Protein AF-A0A7C4LWB3-F1 (afdb_monomer_lite)

Structure (mmCIF, N/CA/C/O backbone):
data_AF-A0A7C4LWB3-F1
#
_entry.id   AF-A0A7C4LWB3-F1
#
loop_
_atom_site.group_PDB
_atom_site.id
_atom_site.type_symbol
_atom_site.label_atom_id
_atom_site.label_alt_id
_atom_site.label_comp_id
_atom_site.label_asym_id
_atom_site.label_entity_id
_atom_site.label_seq_id
_atom_site.pdbx_PDB_ins_code
_atom_site.Cartn_x
_atom_site.Cartn_y
_atom_site.Cartn_z
_atom_site.occupancy
_atom_site.B_iso_or_equiv
_atom_site.auth_seq_id
_atom_site.auth_comp_id
_atom_site.auth_asym_id
_atom_site.auth_atom_id
_atom_site.pdbx_PDB_model_num
ATOM 1 N N . MET A 1 1 ? 47.026 39.269 -17.441 1.00 32.81 1 MET A N 1
ATOM 2 C CA . MET A 1 1 ? 47.345 40.706 -17.365 1.00 32.81 1 MET A CA 1
ATOM 3 C C . MET A 1 1 ? 46.651 41.278 -16.144 1.00 32.81 1 MET A C 1
ATOM 5 O O . MET A 1 1 ? 45.451 41.094 -16.017 1.00 32.81 1 MET A O 1
ATOM 9 N N . THR A 1 2 ? 47.464 41.867 -15.265 1.00 27.19 2 THR A N 1
ATOM 10 C CA . THR A 1 2 ? 47.194 43.004 -14.362 1.00 27.19 2 THR A CA 1
ATOM 11 C C . THR A 1 2 ? 45.996 43.000 -13.403 1.00 27.19 2 THR A C 1
ATOM 13 O O . THR A 1 2 ? 44.833 42.989 -13.787 1.00 27.19 2 THR A O 1
ATOM 16 N N . HIS A 1 3 ? 46.379 43.126 -12.128 1.00 27.72 3 HIS A N 1
ATOM 17 C CA . HIS A 1 3 ? 45.628 43.526 -10.941 1.00 27.72 3 HIS A CA 1
ATOM 18 C C . HIS A 1 3 ? 44.747 44.774 -11.095 1.00 27.72 3 HIS A C 1
ATOM 20 O O . HIS A 1 3 ? 45.077 45.693 -11.838 1.00 27.72 3 HIS A O 1
ATOM 26 N N . GLY A 1 4 ? 43.727 44.851 -10.235 1.00 24.98 4 GLY A N 1
ATOM 27 C CA . GLY A 1 4 ? 43.052 46.094 -9.861 1.00 24.98 4 GLY A CA 1
ATOM 28 C C . GLY A 1 4 ? 41.867 45.819 -8.941 1.00 24.98 4 GLY A C 1
ATOM 29 O O . GLY A 1 4 ? 40.766 45.574 -9.418 1.00 24.98 4 GLY A O 1
ATOM 30 N N . GLY A 1 5 ? 42.110 45.793 -7.628 1.00 24.31 5 GLY A N 1
ATOM 31 C CA . GLY A 1 5 ? 41.066 45.654 -6.616 1.00 24.31 5 GLY A CA 1
ATOM 32 C C . GLY A 1 5 ? 40.286 46.951 -6.405 1.00 24.31 5 GLY A C 1
ATOM 33 O O . GLY A 1 5 ? 40.843 48.043 -6.500 1.00 24.31 5 GLY A O 1
ATOM 34 N N . SER A 1 6 ? 39.011 46.818 -6.047 1.00 26.48 6 SER A N 1
ATOM 35 C CA . SER A 1 6 ? 38.312 47.813 -5.242 1.00 26.48 6 SER A CA 1
ATOM 36 C C . SER A 1 6 ? 37.529 47.098 -4.142 1.00 26.48 6 SER A C 1
ATOM 38 O O . SER A 1 6 ? 36.683 46.235 -4.379 1.00 26.48 6 SER A O 1
ATOM 40 N N . GLU A 1 7 ? 37.906 47.413 -2.908 1.00 27.98 7 GLU A N 1
ATOM 41 C CA . GLU A 1 7 ? 37.192 47.042 -1.699 1.00 27.98 7 GLU A CA 1
ATOM 42 C C . GLU A 1 7 ? 35.914 47.878 -1.601 1.00 27.98 7 GLU A C 1
ATOM 44 O O . GLU A 1 7 ? 35.964 49.107 -1.600 1.00 27.98 7 GLU A O 1
ATOM 49 N N . LEU A 1 8 ? 34.771 47.215 -1.437 1.00 28.55 8 LEU A N 1
ATOM 50 C CA . LEU A 1 8 ? 33.564 47.822 -0.885 1.00 28.55 8 LEU A CA 1
ATOM 51 C C . LEU A 1 8 ? 33.129 46.988 0.320 1.00 28.55 8 LEU A C 1
ATOM 53 O O . LEU A 1 8 ? 32.580 45.894 0.200 1.00 28.55 8 LEU A O 1
ATOM 57 N N . LYS A 1 9 ? 33.436 47.529 1.503 1.00 30.62 9 LYS A N 1
ATOM 58 C CA . LYS A 1 9 ? 32.907 47.108 2.801 1.00 30.62 9 LYS A CA 1
ATOM 59 C C . LYS A 1 9 ? 31.391 47.326 2.814 1.00 30.62 9 LYS A C 1
ATOM 61 O O . LYS A 1 9 ? 30.940 48.464 2.747 1.00 30.62 9 LYS A O 1
ATOM 66 N N . ALA A 1 10 ? 30.627 46.253 2.991 1.00 29.41 10 ALA A N 1
ATOM 67 C CA . ALA A 1 10 ? 29.239 46.301 3.441 1.00 29.41 10 ALA A CA 1
ATOM 68 C C . ALA A 1 10 ? 29.068 45.305 4.600 1.00 29.41 10 ALA A C 1
ATOM 70 O O . ALA A 1 10 ? 29.599 44.194 4.563 1.00 29.41 10 ALA A O 1
ATOM 71 N N . GLY A 1 11 ? 28.424 45.772 5.670 1.00 27.48 11 GLY A N 1
ATOM 72 C CA . GLY A 1 11 ? 28.438 45.189 7.009 1.00 27.48 11 GLY A CA 1
ATOM 73 C C . GLY A 1 11 ? 27.956 43.741 7.100 1.00 27.48 11 GLY A C 1
ATOM 74 O O . GLY A 1 11 ? 26.928 43.361 6.548 1.00 27.48 11 GLY A O 1
ATOM 75 N N . ARG A 1 12 ? 28.706 42.944 7.868 1.00 27.25 12 ARG A N 1
ATOM 76 C CA . ARG A 1 12 ? 28.250 41.672 8.426 1.00 27.25 12 ARG A CA 1
ATOM 77 C C . ARG A 1 12 ? 27.414 41.966 9.671 1.00 27.25 12 ARG A C 1
ATOM 79 O O . ARG A 1 12 ? 27.978 42.164 10.742 1.00 27.25 12 ARG A O 1
ATOM 86 N N . GLU A 1 13 ? 26.095 41.942 9.544 1.00 28.16 13 GLU A N 1
ATOM 87 C CA . GLU A 1 13 ? 25.248 41.548 10.671 1.00 28.16 13 GLU A CA 1
ATOM 88 C C . GLU A 1 13 ? 25.286 40.020 10.743 1.00 28.16 13 GLU A C 1
ATOM 90 O O . GLU A 1 13 ? 24.814 39.312 9.852 1.00 28.16 13 GLU A O 1
ATOM 95 N N . GLY A 1 14 ? 25.976 39.508 11.762 1.00 28.25 14 GLY A N 1
ATOM 96 C CA . GLY A 1 14 ? 26.071 38.080 12.024 1.00 28.25 14 GLY A CA 1
ATOM 97 C C . GLY A 1 14 ? 24.719 37.538 12.471 1.00 28.25 14 GLY A C 1
ATOM 98 O O . GLY A 1 14 ? 24.242 37.875 13.550 1.00 28.25 14 GLY A O 1
ATOM 99 N N . ALA A 1 15 ? 24.123 36.669 11.659 1.00 29.98 15 ALA A N 1
ATOM 100 C CA . ALA A 1 15 ? 23.098 35.756 12.141 1.00 29.98 15 ALA A CA 1
ATOM 101 C C . ALA A 1 15 ? 23.728 34.831 13.205 1.00 29.98 15 ALA A C 1
ATOM 103 O O . ALA A 1 15 ? 24.845 34.346 12.990 1.00 29.98 15 ALA A O 1
ATOM 104 N N . PRO A 1 16 ? 23.062 34.594 14.349 1.00 31.03 16 PRO A N 1
ATOM 105 C CA . PRO A 1 16 ? 23.608 33.734 15.390 1.00 31.03 16 PRO A CA 1
ATOM 106 C C . PRO A 1 16 ? 23.731 32.289 14.876 1.00 31.03 16 PRO A C 1
ATOM 108 O O . PRO A 1 16 ? 22.919 31.858 14.049 1.00 31.03 16 PRO A O 1
ATOM 111 N N . PRO A 1 17 ? 24.744 31.531 15.333 1.00 33.62 17 PRO A N 1
ATOM 112 C CA . PRO A 1 17 ? 24.889 30.129 14.967 1.00 33.62 17 PRO A CA 1
ATOM 113 C C . PRO A 1 17 ? 23.674 29.320 15.460 1.00 33.62 17 PRO A C 1
ATOM 115 O O . PRO A 1 17 ? 23.102 29.655 16.500 1.00 33.62 17 PRO A O 1
ATOM 118 N N . PRO A 1 18 ? 23.259 28.267 14.732 1.00 31.61 18 PRO A N 1
ATOM 119 C CA . PRO A 1 18 ? 22.182 27.393 15.174 1.00 31.61 18 PRO A CA 1
ATOM 120 C C . PRO A 1 18 ? 22.574 26.681 16.475 1.00 31.61 18 PRO A C 1
ATOM 122 O O . PRO A 1 18 ? 23.683 26.169 16.612 1.00 31.61 18 PRO A O 1
ATOM 125 N N . ASP A 1 19 ? 21.642 26.693 17.422 1.00 30.94 19 ASP A N 1
ATOM 126 C CA . ASP A 1 19 ? 21.765 26.182 18.784 1.00 30.94 19 ASP A CA 1
ATOM 127 C C . ASP A 1 19 ? 22.050 24.664 18.786 1.00 30.94 19 ASP A C 1
ATOM 129 O O . ASP A 1 19 ? 21.197 23.851 18.432 1.00 30.94 19 ASP A O 1
ATOM 133 N N . GLU A 1 20 ? 23.258 24.255 19.188 1.00 30.33 20 GLU A N 1
ATOM 134 C CA . GLU A 1 20 ? 23.685 22.848 19.324 1.00 30.33 20 GLU A CA 1
ATOM 135 C C . GLU A 1 20 ? 23.075 22.135 20.557 1.00 30.33 20 GLU A C 1
ATOM 137 O O . GLU A 1 20 ? 23.602 21.135 21.047 1.00 30.33 20 GLU A O 1
ATOM 142 N N . ARG A 1 21 ? 21.939 22.608 21.084 1.00 29.75 21 ARG A N 1
ATOM 143 C CA . ARG A 1 21 ? 21.321 22.085 22.317 1.00 29.75 21 ARG A CA 1
ATOM 144 C C . ARG A 1 21 ? 20.221 21.036 22.139 1.00 29.75 21 ARG A C 1
ATOM 146 O O . ARG A 1 21 ? 19.617 20.644 23.131 1.00 29.75 21 ARG A O 1
ATOM 153 N N . GLU A 1 22 ? 19.984 20.506 20.942 1.00 34.06 22 GLU A N 1
ATOM 154 C CA . GLU A 1 22 ? 18.831 19.612 20.714 1.00 34.06 22 GLU A CA 1
ATOM 155 C C . GLU A 1 22 ? 19.081 18.092 20.813 1.00 34.06 22 GLU A C 1
ATOM 157 O O . GLU A 1 22 ? 18.182 17.312 20.504 1.00 34.06 22 GLU A O 1
ATOM 162 N N . LEU A 1 23 ? 20.247 17.614 21.277 1.00 34.25 23 LEU A N 1
ATOM 163 C CA . LEU A 1 23 ? 20.513 16.158 21.356 1.00 34.25 23 LEU A CA 1
ATOM 164 C C . LEU A 1 23 ? 21.256 15.652 22.610 1.00 34.25 23 LEU A C 1
ATOM 166 O O . LEU A 1 23 ? 21.764 14.529 22.604 1.00 34.25 23 LEU A O 1
ATOM 170 N N . ALA A 1 24 ? 21.290 16.406 23.712 1.00 34.78 24 ALA A N 1
ATOM 171 C CA . ALA A 1 24 ? 21.872 15.921 24.968 1.00 34.78 24 ALA A CA 1
ATOM 172 C C . ALA A 1 24 ? 20.788 15.639 26.020 1.00 34.78 24 ALA A C 1
ATOM 174 O O . ALA A 1 24 ? 20.120 16.555 26.490 1.00 34.78 24 ALA A O 1
ATOM 175 N N . VAL A 1 25 ? 20.657 14.367 26.414 1.00 36.59 25 VAL A N 1
ATOM 176 C CA . VAL A 1 25 ? 19.867 13.935 27.581 1.00 36.59 25 VAL A CA 1
ATOM 177 C C . VAL A 1 25 ? 20.340 14.725 28.801 1.00 36.59 25 VAL A C 1
ATOM 179 O O . VAL A 1 25 ? 21.519 14.670 29.165 1.00 36.59 25 VAL A O 1
ATOM 182 N N . THR A 1 26 ? 19.431 15.469 29.417 1.00 46.34 26 THR A N 1
ATOM 183 C CA . THR A 1 26 ? 19.739 16.347 30.547 1.00 46.34 26 THR A CA 1
ATOM 184 C C . THR A 1 26 ? 20.148 15.527 31.777 1.00 46.34 26 THR A C 1
ATOM 186 O O . THR A 1 26 ? 19.745 14.375 31.966 1.00 46.34 26 THR A O 1
ATOM 189 N N . ALA A 1 27 ? 20.973 16.107 32.656 1.00 40.41 27 ALA A N 1
ATOM 190 C CA . ALA A 1 27 ? 21.380 15.459 33.910 1.00 40.41 27 ALA A CA 1
ATOM 191 C C . ALA A 1 27 ? 20.178 15.109 34.817 1.00 40.41 27 ALA A C 1
ATOM 193 O O . ALA A 1 27 ? 20.247 14.175 35.616 1.00 40.41 27 ALA A O 1
ATOM 194 N N . GLU A 1 28 ? 19.060 15.813 34.644 1.00 42.25 28 GLU A N 1
ATOM 195 C CA . GLU A 1 28 ? 17.800 15.602 35.356 1.00 42.25 28 GLU A CA 1
ATOM 196 C C . GLU A 1 28 ? 17.048 14.356 34.846 1.00 42.25 28 GLU A C 1
ATOM 198 O O . GLU A 1 28 ? 16.558 13.555 35.644 1.00 42.25 28 GLU A O 1
ATOM 203 N N . GLU A 1 29 ? 17.090 14.087 33.536 1.00 44.19 29 GLU A N 1
ATOM 204 C CA . GLU A 1 29 ? 16.567 12.853 32.927 1.00 44.19 29 GLU A CA 1
ATOM 205 C C . GLU A 1 29 ? 17.375 11.608 33.328 1.00 44.19 29 GLU A C 1
ATOM 207 O O . GLU A 1 29 ? 16.801 10.544 33.572 1.00 44.19 29 GLU A O 1
ATOM 212 N N . LYS A 1 30 ? 18.703 11.725 33.492 1.00 42.75 30 LYS A N 1
ATOM 213 C CA . LYS A 1 30 ? 19.534 10.627 34.030 1.00 42.75 30 LYS A CA 1
ATOM 214 C C . LYS A 1 30 ? 19.221 10.309 35.494 1.00 42.75 30 LYS A C 1
ATOM 216 O O . LYS A 1 30 ? 19.320 9.152 35.900 1.00 42.75 30 LYS A O 1
ATOM 221 N N . ARG A 1 31 ? 18.815 11.307 36.282 1.00 40.31 31 ARG A N 1
ATOM 222 C CA . ARG A 1 31 ? 18.456 11.136 37.698 1.00 40.31 31 ARG A CA 1
ATOM 223 C C . ARG A 1 31 ? 17.080 10.473 37.873 1.00 40.31 31 ARG A C 1
ATOM 225 O O . ARG A 1 31 ? 16.897 9.685 38.802 1.00 40.31 31 ARG A O 1
ATOM 232 N N . LEU A 1 32 ? 16.149 10.710 36.946 1.00 43.06 32 LEU A N 1
ATOM 233 C CA . LEU A 1 32 ? 14.840 10.040 36.890 1.00 43.06 32 LEU A CA 1
ATOM 234 C C . LEU A 1 32 ? 14.933 8.547 36.526 1.00 43.06 32 LEU A C 1
ATOM 236 O O . LEU A 1 32 ? 14.117 7.759 36.993 1.00 43.06 32 LEU A O 1
ATOM 240 N N . LEU A 1 33 ? 15.946 8.142 35.752 1.00 39.94 33 LEU A N 1
ATOM 241 C CA . LEU A 1 33 ? 16.161 6.744 35.346 1.00 39.94 33 LEU A CA 1
ATOM 242 C C . LEU A 1 33 ? 16.782 5.852 36.437 1.00 39.94 33 LEU A C 1
ATOM 244 O O . LEU A 1 33 ? 16.737 4.631 36.312 1.00 39.94 33 LEU A O 1
ATOM 248 N N . LEU A 1 34 ? 17.356 6.438 37.494 1.00 37.47 34 LEU A N 1
ATOM 249 C CA . LEU A 1 34 ? 18.084 5.718 38.552 1.00 37.47 34 LEU A CA 1
ATOM 250 C C . LEU A 1 34 ? 17.421 5.813 39.938 1.00 37.47 34 LEU A C 1
ATOM 252 O O . LEU A 1 34 ? 17.970 5.311 40.917 1.00 37.47 34 LEU A O 1
ATOM 256 N N . SER A 1 35 ? 16.254 6.453 40.045 1.00 33.12 35 SER A N 1
ATOM 257 C CA . SER A 1 35 ? 15.554 6.594 41.326 1.00 33.12 35 SER A CA 1
ATOM 258 C C . SER A 1 35 ? 14.700 5.349 41.622 1.00 33.12 35 SER A C 1
ATOM 260 O O . SER A 1 35 ? 13.896 4.966 40.769 1.00 33.12 35 SER A O 1
ATOM 262 N N . PRO A 1 36 ? 14.823 4.711 42.805 1.00 38.12 36 PRO A N 1
ATOM 263 C CA . PRO A 1 36 ? 13.911 3.641 43.200 1.00 38.12 36 PRO A CA 1
ATOM 264 C C . PRO A 1 36 ? 12.469 4.175 43.279 1.00 38.12 36 PRO A C 1
ATOM 266 O O . PRO A 1 36 ? 12.270 5.363 43.558 1.00 38.12 36 PRO A O 1
ATOM 269 N N . PRO A 1 37 ? 11.456 3.328 43.017 1.00 36.50 37 PRO A N 1
ATOM 270 C CA . PRO A 1 37 ? 10.068 3.767 42.989 1.00 36.50 37 PRO A CA 1
ATOM 271 C C . PRO A 1 37 ? 9.677 4.393 44.337 1.00 36.50 37 PRO A C 1
ATOM 273 O O . PRO A 1 37 ? 10.043 3.852 45.386 1.00 36.50 37 PRO A O 1
ATOM 276 N N . PRO A 1 38 ? 8.937 5.520 44.342 1.00 39.34 38 PRO A N 1
ATOM 277 C CA . PRO A 1 38 ? 8.417 6.076 45.582 1.00 39.34 38 PRO A CA 1
ATOM 278 C C . PRO A 1 38 ? 7.515 5.039 46.270 1.00 39.34 38 PRO A C 1
ATOM 280 O O . PRO A 1 38 ? 6.831 4.275 45.578 1.00 39.34 38 PRO A O 1
ATOM 283 N N . PRO A 1 39 ? 7.486 4.997 47.616 1.00 39.09 39 PRO A N 1
ATOM 284 C CA . PRO A 1 39 ? 6.603 4.091 48.335 1.00 39.09 39 PRO A CA 1
ATOM 285 C C . PRO A 1 39 ? 5.148 4.333 47.904 1.00 39.09 39 PRO A C 1
ATOM 287 O O . PRO A 1 39 ? 4.786 5.477 47.591 1.00 39.09 39 PRO A O 1
ATOM 290 N N . PRO A 1 40 ? 4.308 3.283 47.864 1.00 34.84 40 PRO A N 1
ATOM 291 C CA . PRO A 1 40 ? 2.913 3.419 47.477 1.00 34.84 40 PRO A CA 1
ATOM 292 C C . PRO A 1 40 ? 2.246 4.471 48.365 1.00 34.84 40 PRO A C 1
ATOM 294 O O . PRO A 1 40 ? 2.172 4.322 49.585 1.00 34.84 40 PRO A O 1
ATOM 297 N N . ARG A 1 41 ? 1.788 5.565 47.747 1.00 36.56 41 ARG A N 1
ATOM 298 C CA . ARG A 1 41 ? 0.970 6.559 48.442 1.00 36.56 41 ARG A CA 1
ATOM 299 C C . ARG A 1 41 ? -0.354 5.904 48.850 1.00 36.56 41 ARG A C 1
ATOM 301 O O . ARG A 1 41 ? -0.866 5.076 48.089 1.00 36.56 41 ARG A O 1
ATOM 308 N N . PRO A 1 42 ? -0.903 6.255 50.025 1.00 32.41 42 PRO A N 1
ATOM 309 C CA . PRO A 1 42 ? -2.169 5.706 50.488 1.00 32.41 42 PRO A CA 1
ATOM 310 C C . PRO A 1 42 ? -3.254 5.928 49.431 1.00 32.41 42 PRO A C 1
ATOM 312 O O . PRO A 1 42 ? -3.319 6.982 48.794 1.00 32.41 42 PRO A O 1
ATOM 315 N N . GLN A 1 43 ? -4.061 4.890 49.211 1.00 32.16 43 GLN A N 1
ATOM 316 C CA . GLN A 1 43 ? -5.174 4.906 48.266 1.00 32.16 43 GLN A CA 1
ATOM 317 C C . GLN A 1 43 ? -6.116 6.083 48.579 1.00 32.16 43 GLN A C 1
ATOM 319 O O . GLN A 1 43 ? -6.373 6.342 49.755 1.00 32.16 43 GLN A O 1
ATOM 324 N N . PRO A 1 44 ? -6.648 6.789 47.564 1.00 34.91 44 PRO A N 1
ATOM 325 C CA . PRO A 1 44 ? -7.650 7.821 47.789 1.00 34.91 44 PRO A CA 1
ATOM 326 C C . PRO A 1 44 ? -8.929 7.215 48.379 1.00 34.91 44 PRO A C 1
ATOM 328 O O . PRO A 1 44 ? -9.339 6.104 48.033 1.00 34.91 44 PRO A O 1
ATOM 331 N N . ASP A 1 45 ? -9.521 7.980 49.287 1.00 35.00 45 ASP A N 1
ATOM 332 C CA . ASP A 1 45 ? -10.619 7.604 50.169 1.00 35.00 45 ASP A CA 1
ATOM 333 C C . ASP A 1 45 ? -11.883 7.173 49.395 1.00 35.00 45 ASP A C 1
ATOM 335 O O . ASP A 1 45 ? -12.326 7.845 48.462 1.00 35.00 45 ASP A O 1
ATOM 339 N N . ARG A 1 46 ? -12.490 6.046 49.789 1.00 39.94 46 ARG A N 1
ATOM 340 C CA . ARG A 1 46 ? -13.696 5.446 49.170 1.00 39.94 46 ARG A CA 1
ATOM 341 C C . ARG A 1 46 ? -15.003 6.179 49.528 1.00 39.94 46 ARG A C 1
ATOM 343 O O . ARG A 1 46 ? -16.077 5.693 49.189 1.00 39.94 46 ARG A O 1
ATOM 350 N N . ASN A 1 47 ? -14.923 7.322 50.206 1.00 37.66 47 ASN A N 1
ATOM 351 C CA . ASN A 1 47 ? -16.023 7.876 50.999 1.00 37.66 47 ASN A CA 1
ATOM 352 C C . ASN A 1 47 ? -16.701 9.142 50.447 1.00 37.66 47 ASN A C 1
ATOM 354 O O . ASN A 1 47 ? -17.431 9.801 51.187 1.00 37.66 47 ASN A O 1
ATOM 358 N N . THR A 1 48 ? -16.534 9.513 49.173 1.00 47.16 48 THR A N 1
ATOM 359 C CA . THR A 1 48 ? -17.340 10.619 48.621 1.00 47.16 48 THR A CA 1
ATOM 360 C C . THR A 1 48 ? -18.795 10.157 48.428 1.00 47.16 48 THR A C 1
ATOM 362 O O . THR A 1 48 ? -19.022 9.207 47.675 1.00 47.16 48 THR A O 1
ATOM 365 N N . PRO A 1 49 ? -19.794 10.775 49.091 1.00 55.12 49 PRO A N 1
ATOM 366 C CA . PRO A 1 49 ? -21.185 10.352 48.968 1.00 55.12 49 PRO A CA 1
ATOM 367 C C . PRO A 1 49 ? -21.701 10.566 47.532 1.00 55.12 49 PRO A C 1
ATOM 369 O O . PRO A 1 49 ? -21.318 11.548 46.888 1.00 55.12 49 PRO A O 1
ATOM 372 N N . PRO A 1 50 ? -22.560 9.668 47.012 1.00 67.19 50 PRO A N 1
ATOM 373 C CA . PRO A 1 50 ? -23.075 9.764 45.650 1.00 67.19 50 PRO A CA 1
ATOM 374 C C . PRO A 1 50 ? -23.802 11.099 45.401 1.00 67.19 50 PRO A C 1
ATOM 376 O O . PRO A 1 50 ? -24.483 11.596 46.307 1.00 67.19 50 PRO A O 1
ATOM 379 N N . PRO A 1 51 ? -23.697 11.681 44.188 1.00 77.75 51 PRO A N 1
ATOM 380 C CA . PRO A 1 51 ? -24.350 12.945 43.859 1.00 77.75 51 PRO A CA 1
ATOM 381 C C . PRO A 1 51 ? -25.861 12.869 44.110 1.00 77.75 51 PRO A C 1
ATOM 383 O O . PRO A 1 51 ? -26.526 11.935 43.656 1.00 77.75 51 PRO A O 1
ATOM 386 N N . ARG A 1 52 ? -26.415 13.862 44.814 1.00 86.06 52 ARG A N 1
ATOM 387 C CA . ARG A 1 52 ? -27.867 14.014 44.982 1.00 86.06 52 ARG A CA 1
ATOM 388 C C . ARG A 1 52 ? -28.452 14.774 43.800 1.00 86.06 52 ARG A C 1
ATOM 390 O O . ARG A 1 52 ? -27.962 15.835 43.427 1.00 86.06 52 ARG A O 1
ATOM 397 N N . ILE A 1 53 ? -29.525 14.236 43.243 1.00 87.12 53 ILE A N 1
ATOM 398 C CA . ILE A 1 53 ? -30.270 14.802 42.123 1.00 87.12 53 ILE A CA 1
ATOM 399 C C . ILE A 1 53 ? -31.638 15.259 42.621 1.00 87.12 53 ILE A C 1
ATOM 401 O O . ILE A 1 53 ? -32.310 14.509 43.323 1.00 87.12 53 ILE A O 1
ATOM 405 N N . GLY A 1 54 ? -32.055 16.472 42.258 1.00 90.19 54 GLY A N 1
ATOM 406 C CA . GLY A 1 54 ? -33.350 17.027 42.658 1.00 90.19 54 GLY A CA 1
ATOM 407 C C . GLY A 1 54 ? -34.551 16.345 41.992 1.00 90.19 54 GLY A C 1
ATOM 408 O O . GLY A 1 54 ? -34.447 15.766 40.906 1.00 90.19 54 GLY A O 1
ATOM 409 N N . ARG A 1 55 ? -35.712 16.460 42.642 1.00 91.19 55 ARG A N 1
ATOM 410 C CA . ARG A 1 55 ? -36.999 15.872 42.233 1.00 91.19 55 ARG A CA 1
ATOM 411 C C . ARG A 1 55 ? -37.395 16.147 40.783 1.00 91.19 55 ARG A C 1
ATOM 413 O O . ARG A 1 55 ? -37.864 15.241 40.105 1.00 91.19 55 ARG A O 1
ATOM 420 N N . GLU A 1 56 ? -37.183 17.365 40.292 1.00 90.69 56 GLU A N 1
ATOM 421 C CA . GLU A 1 56 ? -37.553 17.752 38.924 1.00 90.69 56 GLU A CA 1
ATOM 422 C C . GLU A 1 56 ? -36.817 16.911 37.869 1.00 90.69 56 GLU A C 1
ATOM 424 O O . GLU A 1 56 ? -37.430 16.370 36.948 1.00 90.69 56 GLU A O 1
ATOM 429 N N . LEU A 1 57 ? -35.507 16.700 38.045 1.00 90.00 57 LEU A N 1
ATOM 430 C CA . LEU A 1 57 ? -34.731 15.867 37.128 1.00 90.00 57 LEU A CA 1
ATOM 431 C C . LEU A 1 57 ? -35.128 14.388 37.231 1.00 90.00 57 LEU A C 1
ATOM 433 O O . LEU A 1 57 ? -35.180 13.708 36.206 1.00 90.00 57 LEU A O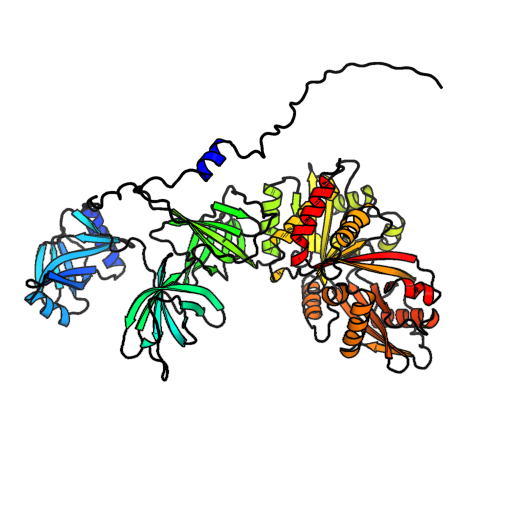 1
ATOM 437 N N . LEU A 1 58 ? -35.435 13.891 38.436 1.00 92.62 58 LEU A N 1
ATOM 438 C CA . LEU A 1 58 ? -35.960 12.534 38.633 1.00 92.62 58 LEU A CA 1
ATOM 439 C C . LEU A 1 58 ? -37.264 12.331 37.846 1.00 92.62 58 LEU A C 1
ATOM 441 O O . LEU A 1 58 ? -37.384 11.348 37.113 1.00 92.62 58 LEU A O 1
ATOM 445 N N . ILE A 1 59 ? -38.197 13.283 37.940 1.00 93.75 59 ILE A N 1
ATOM 446 C CA . ILE A 1 59 ? -39.470 13.265 37.206 1.00 93.75 59 ILE A CA 1
ATOM 447 C C . ILE A 1 59 ? -39.222 13.269 35.694 1.00 93.75 59 ILE A C 1
ATOM 449 O O . ILE A 1 59 ? -39.717 12.383 35.000 1.00 93.75 59 ILE A O 1
ATOM 453 N N . ASN A 1 60 ? -38.375 14.172 35.191 1.00 92.38 60 ASN A N 1
ATOM 454 C CA . ASN A 1 60 ? -38.045 14.244 33.762 1.00 92.38 60 ASN A CA 1
ATOM 455 C C . ASN A 1 60 ? -37.420 12.940 33.234 1.00 92.38 60 ASN A C 1
ATOM 457 O O . ASN A 1 60 ? -37.668 12.533 32.096 1.00 92.38 60 ASN A O 1
ATOM 461 N N . ARG A 1 61 ? -36.620 12.238 34.051 1.00 92.50 61 ARG A N 1
ATOM 462 C CA . ARG A 1 61 ? -36.064 10.923 33.689 1.00 92.50 61 ARG A CA 1
ATOM 463 C C . ARG A 1 61 ? -37.120 9.822 33.659 1.00 92.50 61 ARG A C 1
ATOM 465 O O . ARG A 1 61 ? -37.076 8.999 32.746 1.00 92.50 61 ARG A O 1
ATOM 472 N N . ILE A 1 62 ? -38.056 9.820 34.606 1.00 94.12 62 ILE A N 1
ATOM 473 C CA . ILE A 1 62 ? -39.196 8.894 34.614 1.00 94.12 62 ILE A CA 1
ATOM 474 C C . ILE A 1 62 ? -40.084 9.136 33.385 1.00 94.12 62 ILE A C 1
ATOM 476 O O . ILE A 1 62 ? -40.452 8.183 32.701 1.00 94.12 62 ILE A O 1
ATOM 480 N N . HIS A 1 63 ? -40.361 10.397 33.041 1.00 93.88 63 HIS A N 1
ATOM 481 C CA . HIS A 1 63 ? -41.126 10.749 31.842 1.00 93.88 63 HIS A CA 1
ATOM 482 C C . HIS A 1 63 ? -40.416 10.347 30.548 1.00 93.88 63 HIS A C 1
ATOM 484 O O . HIS A 1 63 ? -41.073 9.843 29.642 1.00 93.88 63 HIS A O 1
ATOM 490 N N . LEU A 1 64 ? -39.088 10.487 30.455 1.00 91.88 64 LEU A N 1
ATOM 491 C CA . LEU A 1 64 ? -38.345 9.979 29.297 1.00 91.88 64 LEU A CA 1
ATOM 492 C C . LEU A 1 64 ? -38.423 8.448 29.188 1.00 91.88 64 LEU A C 1
ATOM 494 O O . LEU A 1 64 ? -38.496 7.929 28.076 1.00 91.88 64 LEU A O 1
ATOM 498 N N . ALA A 1 65 ? -38.388 7.728 30.316 1.00 89.75 65 ALA A N 1
ATOM 499 C CA . ALA A 1 65 ? -38.547 6.275 30.324 1.00 89.75 65 ALA A CA 1
ATOM 500 C C . ALA A 1 65 ? -39.947 5.869 29.837 1.00 89.75 65 ALA A C 1
ATOM 502 O O . ALA A 1 65 ? -40.048 5.023 28.954 1.00 89.75 65 ALA A O 1
ATOM 503 N N . HIS A 1 66 ? -40.999 6.545 30.317 1.00 92.94 66 HIS A N 1
ATOM 504 C CA . HIS A 1 66 ? -42.366 6.392 29.806 1.00 92.94 66 HIS A CA 1
ATOM 505 C C . HIS A 1 66 ? -42.452 6.688 28.297 1.00 92.94 66 HIS A C 1
ATOM 507 O O . HIS A 1 66 ? -42.993 5.887 27.549 1.00 92.94 66 HIS A O 1
ATOM 513 N N . PHE A 1 67 ? -41.846 7.782 27.820 1.00 91.44 67 PHE A N 1
ATOM 514 C CA . PHE A 1 67 ? -41.854 8.163 26.399 1.00 91.44 67 PHE A CA 1
ATOM 515 C C . PHE A 1 67 ? -41.152 7.151 25.474 1.00 91.44 67 PHE A C 1
ATOM 517 O O . PHE A 1 67 ? -41.442 7.100 24.283 1.00 91.44 67 PHE A O 1
ATOM 524 N N . ARG A 1 68 ? -40.202 6.367 25.996 1.00 87.88 68 ARG A N 1
ATOM 525 C CA . ARG A 1 68 ? -39.443 5.353 25.242 1.00 87.88 68 ARG A CA 1
ATOM 526 C C . ARG A 1 68 ? -39.957 3.925 25.448 1.00 87.88 68 ARG A C 1
ATOM 528 O O . ARG A 1 68 ? -39.253 2.994 25.062 1.00 87.88 68 ARG A O 1
ATOM 535 N N . ASP A 1 69 ? -41.097 3.750 26.119 1.00 86.94 69 ASP A N 1
ATOM 536 C CA . ASP A 1 69 ? -41.605 2.444 26.567 1.00 86.94 69 ASP A CA 1
ATOM 537 C C . ASP A 1 69 ? -40.556 1.618 27.343 1.00 86.94 69 ASP A C 1
ATOM 539 O O . ASP A 1 69 ? -40.535 0.384 27.316 1.00 86.94 69 ASP A O 1
ATOM 543 N N . GLN A 1 70 ? -39.651 2.303 28.051 1.00 85.69 70 GLN A N 1
ATOM 544 C CA . GLN A 1 70 ? -38.558 1.683 28.791 1.00 85.69 70 GLN A CA 1
ATOM 545 C C . GLN A 1 70 ? -39.009 1.358 30.227 1.00 85.69 70 GLN A C 1
ATOM 547 O O . GLN A 1 70 ? -39.446 2.263 30.946 1.00 85.69 70 GLN A O 1
ATOM 552 N N . PRO A 1 71 ? -38.866 0.103 30.700 1.00 90.75 71 PRO A N 1
ATOM 553 C CA . PRO A 1 71 ? -39.207 -0.245 32.073 1.00 90.75 71 PRO A CA 1
ATOM 554 C C . PRO A 1 71 ? -38.235 0.383 33.086 1.00 90.75 71 PRO A C 1
ATOM 556 O O . PRO A 1 71 ? -37.047 0.574 32.813 1.00 90.75 71 PRO A O 1
ATOM 559 N N . LEU A 1 72 ? -38.751 0.665 34.280 1.00 92.62 72 LEU A N 1
ATOM 560 C CA . LEU A 1 72 ? -37.986 0.969 35.490 1.00 92.62 72 LEU A CA 1
ATOM 561 C C . LEU A 1 72 ? -37.814 -0.306 36.321 1.00 92.62 72 LEU A C 1
ATOM 563 O O . LEU A 1 72 ? -38.471 -1.315 36.064 1.00 92.62 72 LEU A O 1
ATOM 567 N N . ALA A 1 73 ? -36.968 -0.257 37.348 1.00 90.69 73 ALA A N 1
ATOM 568 C CA . ALA A 1 73 ? -36.834 -1.357 38.297 1.00 90.69 73 ALA A CA 1
ATOM 569 C C . ALA A 1 73 ? -37.190 -0.913 39.718 1.00 90.69 73 ALA A C 1
ATOM 571 O O . ALA A 1 73 ? -36.841 0.183 40.151 1.00 90.69 73 ALA A O 1
ATOM 572 N N . ILE A 1 74 ? -37.865 -1.791 40.450 1.00 90.19 74 ILE A N 1
ATOM 573 C CA . ILE A 1 74 ? -38.141 -1.645 41.876 1.00 90.19 74 ILE A CA 1
ATOM 574 C C . ILE A 1 74 ? -37.222 -2.589 42.636 1.00 90.19 74 ILE A C 1
ATOM 576 O O . ILE A 1 74 ? -37.166 -3.781 42.333 1.00 90.19 74 ILE A O 1
ATOM 580 N N . GLU A 1 75 ? -36.499 -2.049 43.609 1.00 89.06 75 GLU A N 1
ATOM 581 C CA . GLU A 1 75 ? -35.613 -2.792 44.495 1.00 89.06 75 GLU A CA 1
ATOM 582 C C . GLU A 1 75 ? -36.393 -3.303 45.711 1.00 89.06 75 GLU A C 1
ATOM 584 O O . GLU A 1 75 ? -37.059 -2.540 46.416 1.00 89.06 75 GLU A O 1
ATOM 589 N N . PHE A 1 76 ? -36.307 -4.610 45.939 1.00 85.38 76 PHE A N 1
ATOM 590 C CA . PHE A 1 76 ? -36.901 -5.318 47.062 1.00 85.38 76 PHE A CA 1
ATOM 591 C C . PHE A 1 76 ? -35.808 -5.967 47.898 1.00 85.38 76 PHE A C 1
ATOM 593 O O . PHE A 1 76 ? -34.938 -6.644 47.358 1.00 85.38 76 PHE A O 1
ATOM 600 N N . THR A 1 77 ? -35.876 -5.828 49.217 1.00 83.94 77 THR A N 1
ATOM 601 C CA . THR A 1 77 ? -34.929 -6.453 50.149 1.00 83.94 77 THR A CA 1
ATOM 602 C C . THR A 1 77 ? -35.643 -7.495 51.004 1.00 83.94 77 THR A C 1
ATOM 604 O O . THR A 1 77 ? -36.665 -7.200 51.625 1.00 83.94 77 THR A O 1
ATOM 607 N N . HIS A 1 78 ? -35.128 -8.727 51.042 1.00 83.56 78 HIS A N 1
ATOM 608 C CA . HIS A 1 78 ? -35.720 -9.825 51.801 1.00 83.56 78 HIS A CA 1
ATOM 609 C C . HIS A 1 78 ? -35.661 -9.529 53.297 1.00 83.56 78 HIS A C 1
ATOM 611 O O . HIS A 1 78 ? -34.581 -9.330 53.859 1.00 83.56 78 HIS A O 1
ATOM 617 N N . ARG A 1 79 ? -36.816 -9.573 53.968 1.00 82.38 79 ARG A N 1
ATOM 618 C CA . ARG A 1 79 ? -36.953 -9.112 55.360 1.00 82.38 79 ARG A CA 1
ATOM 619 C C . ARG A 1 79 ? -36.088 -9.889 56.357 1.00 82.38 79 ARG A C 1
ATOM 621 O O . ARG A 1 79 ? -35.723 -9.337 57.385 1.00 82.38 79 ARG A O 1
ATOM 628 N N . ARG A 1 80 ? -35.770 -11.161 56.072 1.00 79.69 80 ARG A N 1
ATOM 629 C CA . ARG A 1 80 ? -34.975 -12.030 56.972 1.00 79.69 80 ARG A CA 1
ATOM 630 C C . ARG A 1 80 ? -33.506 -12.198 56.587 1.00 79.69 80 ARG A C 1
ATOM 632 O O . ARG A 1 80 ? -32.702 -12.513 57.449 1.00 79.69 80 ARG A O 1
ATOM 639 N N . PHE A 1 81 ? -33.167 -12.054 55.307 1.00 79.31 81 PHE A N 1
ATOM 640 C CA . PHE A 1 81 ? -31.854 -12.468 54.778 1.00 79.31 81 PHE A CA 1
ATOM 641 C C . PHE A 1 81 ? -31.104 -11.324 54.092 1.00 79.31 81 PHE A C 1
ATOM 643 O O . PHE A 1 81 ? -29.962 -11.503 53.688 1.00 79.31 81 PHE A O 1
ATOM 650 N N . GLY A 1 82 ? -31.741 -10.158 53.928 1.00 74.31 82 GLY A N 1
ATOM 651 C CA . GLY A 1 82 ? -31.125 -8.985 53.310 1.00 74.31 82 GLY A CA 1
ATOM 652 C C . GLY A 1 82 ? -30.830 -9.126 51.814 1.00 74.31 82 GLY A C 1
ATOM 653 O O . GLY A 1 82 ? -30.296 -8.193 51.222 1.00 74.31 82 GLY A O 1
ATOM 654 N N . SER A 1 83 ? -31.174 -10.253 51.181 1.00 75.94 83 SER A N 1
ATOM 655 C CA . SER A 1 83 ? -30.996 -10.450 49.743 1.00 75.94 83 SER A CA 1
ATOM 656 C C . SER A 1 83 ? -31.850 -9.464 48.948 1.00 75.94 83 SER A C 1
ATOM 658 O O . SER A 1 83 ? -32.987 -9.168 49.319 1.00 75.94 83 SER A O 1
ATOM 660 N N . ILE A 1 84 ? -31.294 -8.944 47.856 1.00 80.19 84 ILE A N 1
ATOM 661 C CA . ILE A 1 84 ? -31.947 -7.938 47.019 1.00 80.19 84 ILE A CA 1
ATOM 662 C C . ILE A 1 84 ? -32.465 -8.593 45.741 1.00 80.19 84 ILE A C 1
ATOM 664 O O . ILE A 1 84 ? -31.737 -9.324 45.073 1.00 80.19 84 ILE A O 1
ATOM 668 N N . VAL A 1 85 ? -33.710 -8.291 45.387 1.00 81.31 85 VAL A N 1
ATOM 669 C CA . VAL A 1 85 ? -34.343 -8.678 44.124 1.00 81.31 85 VAL A CA 1
ATOM 670 C C . VAL A 1 85 ? -34.845 -7.417 43.434 1.00 81.31 85 VAL A C 1
ATOM 672 O O . VAL A 1 85 ? -35.321 -6.490 44.088 1.00 81.31 85 VAL A O 1
ATOM 675 N N . ARG A 1 86 ? -34.738 -7.365 42.105 1.00 86.69 86 ARG A N 1
ATOM 676 C CA . ARG A 1 86 ? -35.268 -6.260 41.303 1.00 86.69 86 ARG A CA 1
ATOM 677 C C . ARG A 1 86 ? -36.386 -6.742 40.404 1.00 86.69 86 ARG A C 1
ATOM 679 O O . ARG A 1 86 ? -36.230 -7.749 39.721 1.00 86.69 86 ARG A O 1
ATOM 686 N N . VAL A 1 87 ? -37.488 -6.002 40.398 1.00 86.06 87 VAL A N 1
ATOM 687 C CA . VAL A 1 87 ? -38.676 -6.313 39.596 1.00 86.06 87 VAL A CA 1
ATOM 688 C C . VAL A 1 87 ? -38.924 -5.177 38.613 1.00 86.06 87 VAL A C 1
ATOM 690 O O . VAL A 1 87 ? -38.897 -4.007 38.998 1.00 86.06 87 VAL A O 1
ATOM 693 N N . ALA A 1 88 ? -39.147 -5.516 37.344 1.00 88.94 88 ALA A N 1
ATOM 694 C CA . ALA A 1 88 ? -39.392 -4.540 36.291 1.00 88.94 88 ALA A CA 1
ATOM 695 C C . ALA A 1 88 ? -40.831 -3.995 36.343 1.00 88.94 88 ALA A C 1
ATOM 697 O O . ALA A 1 88 ? -41.796 -4.746 36.513 1.00 88.94 88 ALA A O 1
ATOM 698 N N . VAL A 1 89 ? -40.974 -2.682 36.155 1.00 91.19 89 VAL A N 1
ATOM 699 C CA . VAL A 1 89 ? -42.261 -1.976 36.121 1.00 91.19 89 VAL A CA 1
ATOM 700 C C . VAL A 1 89 ? -42.319 -0.977 34.969 1.00 91.19 89 VAL A C 1
ATOM 702 O O . VAL A 1 89 ? -41.306 -0.384 34.605 1.00 91.19 89 VAL A O 1
ATOM 705 N N . ARG A 1 90 ? -43.501 -0.751 34.396 1.00 93.38 90 ARG A N 1
ATOM 706 C CA . ARG A 1 90 ? -43.737 0.312 33.411 1.00 93.38 90 ARG A CA 1
ATOM 707 C C . ARG A 1 90 ? -44.255 1.564 34.117 1.00 93.38 90 ARG A C 1
ATOM 709 O O . ARG A 1 90 ? -45.303 1.470 34.754 1.00 93.38 90 ARG A O 1
ATOM 716 N N . PRO A 1 91 ? -43.556 2.707 34.038 1.00 95.31 91 PRO A N 1
ATOM 717 C CA . PRO A 1 91 ? -44.026 3.939 34.658 1.00 95.31 91 PRO A CA 1
ATOM 718 C C . PRO A 1 91 ? -45.192 4.536 33.870 1.00 95.31 91 PRO A C 1
ATOM 720 O O . PRO A 1 91 ? -45.208 4.453 32.648 1.00 95.31 91 PRO A O 1
ATOM 723 N N . LEU A 1 92 ? -46.120 5.189 34.560 1.00 94.06 92 LEU A N 1
ATOM 724 C CA . LEU A 1 92 ? -47.087 6.134 34.003 1.00 94.06 92 LEU A CA 1
ATOM 725 C C . LEU A 1 92 ? -46.596 7.579 34.224 1.00 94.06 92 LEU A C 1
ATOM 727 O O . LEU A 1 92 ? -45.630 7.801 34.967 1.00 94.06 92 LEU A O 1
ATOM 731 N N . PRO A 1 93 ? -47.226 8.591 33.596 1.00 93.19 93 PRO A N 1
ATOM 732 C CA . PRO A 1 93 ? -46.882 9.985 33.841 1.00 93.19 93 PRO A CA 1
ATOM 733 C C . PRO A 1 93 ? -46.999 10.353 35.325 1.00 93.19 93 PRO A C 1
ATOM 735 O O . PRO A 1 93 ? -48.025 10.124 35.959 1.00 93.19 93 PRO A O 1
ATOM 738 N N . VAL A 1 94 ? -45.945 10.961 35.875 1.00 93.44 94 VAL A N 1
ATOM 739 C CA . VAL A 1 94 ? -45.967 11.499 37.243 1.00 93.44 94 VAL A CA 1
ATOM 740 C C . VAL A 1 94 ? -46.941 12.678 37.321 1.00 93.44 94 VAL A C 1
ATOM 742 O O . VAL A 1 94 ? -46.787 13.640 36.568 1.00 93.44 94 VAL A O 1
ATOM 745 N N . VAL A 1 95 ? -47.885 12.638 38.267 1.00 87.88 95 VAL A N 1
ATOM 746 C CA . VAL A 1 95 ? -48.859 13.714 38.532 1.00 87.88 95 VAL A CA 1
ATOM 747 C C . VAL A 1 95 ? -48.824 14.071 40.015 1.00 87.88 95 VAL A C 1
ATOM 749 O O . VAL A 1 95 ? -48.883 13.192 40.871 1.00 87.88 95 VAL A O 1
ATOM 752 N N . GLY A 1 96 ? -48.685 15.361 40.343 1.00 85.06 96 GLY A N 1
ATOM 753 C CA . GLY A 1 96 ? -48.646 15.824 41.739 1.00 85.06 96 GLY A CA 1
ATOM 754 C C . GLY A 1 96 ? -47.510 15.212 42.570 1.00 85.06 96 GLY A C 1
ATOM 755 O O . GLY A 1 96 ? -47.630 15.085 43.783 1.00 85.06 96 GLY A O 1
ATOM 756 N N . GLY A 1 97 ? -46.425 14.773 41.919 1.00 86.56 97 GLY A N 1
ATOM 757 C CA . GLY A 1 97 ? -45.302 14.111 42.584 1.00 86.56 97 GLY A CA 1
ATOM 758 C C . GLY A 1 97 ? -45.529 12.638 42.946 1.00 86.56 97 GLY A C 1
ATOM 759 O O . GLY A 1 97 ? -44.679 12.054 43.623 1.00 86.56 97 GLY A O 1
ATOM 760 N N . VAL A 1 98 ? -46.633 12.051 42.477 1.00 93.25 98 VAL A N 1
ATOM 761 C CA . VAL A 1 98 ? -46.971 10.633 42.612 1.00 93.25 98 VAL A CA 1
ATOM 762 C C . VAL A 1 98 ? -46.707 9.918 41.289 1.00 93.25 98 VAL A C 1
ATOM 764 O O . VAL A 1 98 ? -47.143 10.368 40.229 1.00 93.25 98 VAL A O 1
ATOM 767 N N . LEU A 1 99 ? -45.983 8.805 41.365 1.00 94.88 99 LEU A N 1
ATOM 768 C CA . LEU A 1 99 ? -45.707 7.900 40.258 1.00 94.88 99 LEU A CA 1
ATOM 769 C C . LEU A 1 99 ? -46.602 6.666 40.372 1.00 94.88 99 LEU A C 1
ATOM 771 O O . LEU A 1 99 ? -46.577 5.966 41.384 1.00 94.88 99 LEU A O 1
ATOM 775 N N . GLU A 1 100 ? -47.341 6.368 39.312 1.00 93.88 100 GLU A N 1
ATOM 776 C CA . GLU A 1 100 ? -48.009 5.079 39.141 1.00 93.88 100 GLU A CA 1
ATOM 777 C C . GLU A 1 100 ? -47.187 4.182 38.216 1.00 93.88 100 GLU A C 1
ATOM 779 O O . GLU A 1 100 ? -46.619 4.644 37.229 1.00 93.88 100 GLU A O 1
ATOM 784 N N . CYS A 1 101 ? -47.094 2.899 38.552 1.00 92.44 101 CYS A N 1
ATOM 785 C CA . CYS A 1 101 ? -46.302 1.912 37.831 1.00 92.44 101 CYS A CA 1
ATOM 786 C C . CYS A 1 101 ? -47.111 0.628 37.642 1.00 92.44 101 CYS A C 1
ATOM 788 O O . CYS A 1 101 ? -47.745 0.171 38.588 1.00 92.44 101 CYS A O 1
ATOM 790 N N . LEU A 1 102 ? -47.030 0.003 36.470 1.00 91.38 102 LEU A N 1
ATOM 791 C CA . LEU A 1 102 ? -47.641 -1.298 36.176 1.00 91.38 102 LEU A CA 1
ATOM 792 C C . LEU A 1 102 ? -46.585 -2.407 36.196 1.00 91.38 102 LEU A C 1
ATOM 794 O O . LEU A 1 102 ? -45.458 -2.194 35.745 1.00 91.38 102 LEU A O 1
ATOM 798 N N . TRP A 1 103 ? -46.931 -3.597 36.685 1.00 88.19 103 TRP A N 1
ATOM 799 C CA . TRP A 1 103 ? -46.015 -4.743 36.655 1.00 88.19 103 TRP A CA 1
ATOM 800 C C . TRP A 1 103 ? -45.745 -5.198 35.214 1.00 88.19 103 TRP A C 1
ATOM 802 O O . TRP A 1 103 ? -46.680 -5.330 34.427 1.00 88.19 103 TRP A O 1
ATOM 812 N N . VAL A 1 104 ? -44.478 -5.464 34.870 1.00 83.88 104 VAL A N 1
ATOM 813 C CA . VAL A 1 104 ? -44.132 -6.082 33.572 1.00 83.88 104 VAL A CA 1
ATOM 814 C C . VAL A 1 104 ? -44.497 -7.572 33.577 1.00 83.88 104 VAL A C 1
ATOM 816 O O . VAL A 1 104 ? -45.126 -8.039 32.635 1.00 83.88 104 VAL A O 1
ATOM 819 N N . ASP A 1 105 ? -44.201 -8.273 34.679 1.00 69.12 105 ASP A N 1
ATOM 820 C CA . ASP A 1 105 ? -44.475 -9.704 34.876 1.00 69.12 105 ASP A CA 1
ATOM 821 C C . ASP A 1 105 ? -45.412 -9.914 36.087 1.00 69.12 105 ASP A C 1
ATOM 823 O O . ASP A 1 105 ? -44.980 -10.183 37.211 1.00 69.12 105 ASP A O 1
ATOM 827 N N . GLY A 1 106 ? -46.721 -9.741 35.871 1.00 61.28 106 GLY A N 1
ATOM 828 C CA . GLY A 1 106 ? -47.751 -9.671 36.927 1.00 61.28 106 GLY A CA 1
ATOM 829 C C . GLY A 1 106 ? -47.781 -10.812 37.970 1.00 61.28 106 GLY A C 1
ATOM 830 O O . GLY A 1 106 ? -47.866 -10.514 39.162 1.00 61.28 106 GLY A O 1
ATOM 831 N N . PRO A 1 107 ? -47.688 -12.108 37.603 1.00 52.97 107 PRO A N 1
ATOM 832 C CA . PRO A 1 107 ? -47.831 -13.207 38.570 1.00 52.97 107 PRO A CA 1
ATOM 833 C C . PRO A 1 107 ? -46.646 -13.373 39.539 1.00 52.97 107 PRO A C 1
ATOM 835 O O . PRO A 1 107 ? -46.829 -13.871 40.649 1.00 52.97 107 PRO A O 1
ATOM 838 N N . ALA A 1 108 ? -45.433 -12.952 39.156 1.00 55.28 108 ALA A N 1
ATOM 839 C CA . ALA A 1 108 ? -44.220 -13.133 39.962 1.00 55.28 108 ALA A CA 1
ATOM 840 C C . ALA A 1 108 ? -44.065 -12.073 41.072 1.00 55.28 108 ALA A C 1
ATOM 842 O O . ALA A 1 108 ? -43.479 -12.349 42.120 1.00 55.28 108 ALA A O 1
ATOM 843 N N . ALA A 1 109 ? -44.629 -10.875 40.885 1.00 58.69 109 ALA A N 1
ATOM 844 C CA . ALA A 1 109 ? -44.506 -9.767 41.836 1.00 58.69 109 ALA A CA 1
ATOM 845 C C . ALA A 1 109 ? -45.263 -10.014 43.159 1.00 58.69 109 ALA A C 1
ATOM 847 O O . ALA A 1 109 ? -44.787 -9.625 44.228 1.00 58.69 109 ALA A O 1
ATOM 848 N N . ALA A 1 110 ? -46.399 -10.723 43.121 1.00 58.44 110 ALA A N 1
ATOM 849 C CA . ALA A 1 110 ? -47.230 -10.983 44.303 1.00 58.44 110 ALA A CA 1
ATOM 850 C C . ALA A 1 110 ? -46.517 -11.830 45.378 1.00 58.44 110 ALA A C 1
ATOM 852 O O . ALA A 1 110 ? -46.668 -11.571 46.572 1.00 58.44 110 ALA A O 1
ATOM 853 N N . GLY A 1 111 ? -45.691 -12.803 44.970 1.00 63.50 111 GLY A N 1
ATOM 854 C CA . GLY A 1 111 ? -44.900 -13.629 45.893 1.00 63.50 111 GLY A CA 1
ATOM 855 C C . GLY A 1 111 ? -43.716 -12.889 46.531 1.00 63.50 111 GLY A C 1
ATOM 856 O O . GLY A 1 111 ? -43.318 -13.202 47.654 1.00 63.50 111 GLY A O 1
ATOM 857 N N . VAL A 1 112 ? -43.178 -11.868 45.854 1.00 65.38 112 VAL A N 1
ATOM 858 C CA . VAL A 1 112 ? -42.068 -11.040 46.361 1.00 65.38 112 VAL A CA 1
ATOM 859 C C . VAL A 1 112 ? -42.559 -10.092 47.463 1.00 65.38 112 VAL A C 1
ATOM 861 O O . VAL A 1 112 ? -41.877 -9.925 48.477 1.00 65.38 112 VAL A O 1
ATOM 864 N N . LEU A 1 113 ? -43.773 -9.542 47.327 1.00 68.38 113 LEU A N 1
ATOM 865 C CA . LEU A 1 113 ? -44.368 -8.591 48.279 1.00 68.38 113 LEU A CA 1
ATOM 866 C C . LEU A 1 113 ? -44.587 -9.162 49.695 1.00 68.38 113 LEU A C 1
ATOM 868 O O . LEU A 1 113 ? -44.557 -8.400 50.663 1.00 68.38 113 LEU A O 1
ATOM 872 N N . SER A 1 114 ? -44.777 -10.478 49.854 1.00 72.06 114 SER A N 1
ATOM 873 C CA . SER A 1 114 ? -45.029 -11.090 51.173 1.00 72.06 114 SER A CA 1
ATOM 874 C C . SER A 1 114 ? -43.762 -11.252 52.028 1.00 72.06 114 SER A C 1
ATOM 876 O O . SER A 1 114 ? -43.826 -11.223 53.257 1.00 72.06 114 SER A O 1
ATOM 878 N N . SER A 1 115 ? -42.600 -11.399 51.389 1.00 78.50 115 SER A N 1
ATOM 879 C CA . SER A 1 115 ? -41.324 -11.762 52.029 1.00 78.50 115 SER A CA 1
ATOM 880 C C . SER A 1 115 ? -40.257 -10.663 51.951 1.00 78.50 115 SER A C 1
ATOM 882 O O . SER A 1 115 ? -39.258 -10.711 52.677 1.00 78.50 115 SER A O 1
ATOM 884 N N . HIS A 1 116 ? -40.482 -9.637 51.129 1.00 83.38 116 HIS A N 1
ATOM 885 C CA . HIS A 1 116 ? -39.557 -8.529 50.917 1.00 83.38 116 HIS A CA 1
ATOM 886 C C . HIS A 1 116 ? -40.167 -7.184 51.341 1.00 83.38 116 HIS A C 1
ATOM 888 O O . HIS A 1 116 ? -41.372 -7.048 51.563 1.00 83.38 116 HIS A O 1
ATOM 894 N N . ALA A 1 117 ? -39.312 -6.184 51.526 1.00 83.38 117 ALA A N 1
ATOM 895 C CA . ALA A 1 117 ? -39.690 -4.786 51.676 1.00 83.38 117 ALA A CA 1
ATOM 896 C C . ALA A 1 117 ? -39.250 -4.023 50.423 1.00 83.38 117 ALA A C 1
ATOM 898 O O . ALA A 1 117 ? -38.137 -4.239 49.945 1.00 83.38 117 ALA A O 1
ATOM 899 N N . LEU A 1 118 ? -40.114 -3.157 49.891 1.00 87.94 118 LEU A N 1
ATOM 900 C CA . LEU A 1 118 ? -39.750 -2.245 48.807 1.00 87.94 118 LEU A CA 1
ATOM 901 C C . LEU A 1 118 ? -38.817 -1.176 49.377 1.00 87.94 118 LEU A C 1
ATOM 903 O O . LEU A 1 118 ? -39.197 -0.482 50.318 1.00 87.94 118 LEU A O 1
ATOM 907 N N . THR A 1 119 ? -37.608 -1.062 48.834 1.00 83.38 119 THR A N 1
ATOM 908 C CA . THR A 1 119 ? -36.565 -0.180 49.378 1.00 83.38 119 THR A CA 1
ATOM 909 C C . THR A 1 119 ? -36.217 0.987 48.465 1.00 83.38 119 THR A C 1
ATOM 911 O O . THR A 1 119 ? -35.899 2.062 48.971 1.00 83.38 119 THR A O 1
ATOM 914 N N . ALA A 1 120 ? -36.295 0.831 47.141 1.00 90.50 120 ALA A N 1
ATOM 915 C CA . ALA A 1 120 ? -36.007 1.930 46.221 1.00 90.50 120 ALA A CA 1
ATOM 916 C C . ALA A 1 120 ? -36.645 1.764 44.834 1.00 90.50 120 ALA A C 1
ATOM 918 O O . ALA A 1 120 ? -36.896 0.656 44.362 1.00 90.50 120 ALA A O 1
ATOM 919 N N . LEU A 1 121 ? -36.834 2.894 44.155 1.00 93.00 121 LEU A N 1
ATOM 920 C CA . LEU A 1 121 ? -37.060 2.987 42.717 1.00 93.00 121 LEU A CA 1
ATOM 921 C C . LEU A 1 121 ? -35.721 3.232 42.013 1.00 93.00 121 LEU A C 1
ATOM 923 O O . LEU A 1 121 ? -34.979 4.145 42.377 1.00 93.00 121 LEU A O 1
ATOM 927 N N . ILE A 1 122 ? -35.447 2.448 40.975 1.00 91.19 122 ILE A N 1
ATOM 928 C CA . ILE A 1 122 ? -34.257 2.551 40.135 1.00 91.19 122 ILE A CA 1
ATOM 929 C C . ILE A 1 122 ? -34.667 3.100 38.764 1.00 91.19 122 ILE A C 1
ATOM 931 O O . ILE A 1 122 ? -35.371 2.436 37.998 1.00 91.19 122 ILE A O 1
ATOM 935 N N . VAL A 1 123 ? -34.219 4.320 38.452 1.00 90.56 123 VAL A N 1
ATOM 936 C CA . VAL A 1 123 ? -34.537 5.027 37.200 1.00 90.56 123 VAL A CA 1
ATOM 937 C C . VAL A 1 123 ? -33.297 5.123 36.306 1.00 90.56 123 VAL A C 1
ATOM 939 O O . VAL A 1 123 ? -32.267 5.624 36.760 1.00 90.56 123 VAL A O 1
ATOM 942 N N . PRO A 1 124 ? -33.360 4.711 35.027 1.00 82.06 124 PRO A N 1
ATOM 943 C CA . PRO A 1 124 ? -32.221 4.806 34.124 1.00 82.06 124 PRO A CA 1
ATOM 944 C C . PRO A 1 124 ? -31.927 6.268 33.748 1.00 82.06 124 PRO A C 1
ATOM 946 O O . PRO A 1 124 ? -32.811 7.028 33.332 1.00 82.06 124 PRO A O 1
ATOM 949 N N . ARG A 1 125 ? -30.654 6.668 33.824 1.00 78.00 125 ARG A N 1
ATOM 950 C CA . ARG A 1 125 ? -30.117 7.972 33.401 1.00 78.00 125 ARG A CA 1
ATOM 951 C C . ARG A 1 125 ? -28.925 7.773 32.463 1.00 78.00 125 ARG A C 1
ATOM 953 O O . ARG A 1 125 ? -27.773 7.928 32.853 1.00 78.00 125 ARG A O 1
ATOM 960 N N . GLY A 1 126 ? -29.215 7.447 31.202 1.00 68.88 126 GLY A N 1
ATOM 961 C CA . GLY A 1 126 ? -28.170 7.027 30.265 1.00 68.88 126 GLY A CA 1
ATOM 962 C C . GLY A 1 126 ? -27.591 5.694 30.732 1.00 68.88 126 GLY A C 1
ATOM 963 O O . GLY A 1 126 ? -28.331 4.719 30.792 1.00 68.88 126 GLY A O 1
ATOM 964 N N . GLU A 1 127 ? -26.313 5.684 31.098 1.00 55.72 127 GLU A N 1
ATOM 965 C CA . GLU A 1 127 ? -25.605 4.511 31.632 1.00 55.72 127 GLU A CA 1
ATOM 966 C C . GLU A 1 127 ? -25.544 4.471 33.178 1.00 55.72 127 GLU A C 1
ATOM 968 O O . GLU A 1 127 ? -25.166 3.463 33.768 1.00 55.72 127 GLU A O 1
ATOM 973 N N . ARG A 1 128 ? -25.980 5.543 33.858 1.00 73.19 128 ARG A N 1
ATOM 974 C CA . ARG A 1 128 ? -26.100 5.606 35.327 1.00 73.19 128 ARG A CA 1
ATOM 975 C C . ARG A 1 128 ? -27.529 5.310 35.774 1.00 73.19 128 ARG A C 1
ATOM 977 O O . ARG A 1 128 ? -28.464 5.378 34.973 1.00 73.19 128 ARG A O 1
ATOM 984 N N . HIS A 1 129 ? -27.718 5.051 37.066 1.00 85.12 129 HIS A N 1
ATOM 985 C CA . HIS A 1 129 ? -29.049 4.881 37.645 1.00 85.12 129 HIS A CA 1
ATOM 986 C C . HIS A 1 129 ? -29.297 5.906 38.749 1.00 85.12 129 HIS A C 1
ATOM 988 O O . HIS A 1 129 ? -28.397 6.270 39.501 1.00 85.12 129 HIS A O 1
ATOM 994 N N . LEU A 1 130 ? -30.536 6.371 38.857 1.00 89.50 130 LEU A N 1
ATOM 995 C CA . LEU A 1 130 ? -31.002 7.116 40.018 1.00 89.50 130 LEU A CA 1
ATOM 996 C C . LEU A 1 130 ? -31.681 6.129 40.959 1.00 89.50 130 LEU A C 1
ATOM 998 O O . LEU A 1 130 ? -32.633 5.462 40.559 1.00 89.50 130 LEU A O 1
ATOM 1002 N N . ARG A 1 131 ? -31.196 6.045 42.195 1.00 91.12 131 ARG A N 1
ATOM 1003 C CA . ARG A 1 131 ? -31.833 5.322 43.292 1.00 91.12 131 ARG A CA 1
ATOM 1004 C C . ARG A 1 131 ? -32.627 6.321 44.122 1.00 91.12 131 ARG A C 1
ATOM 1006 O O . ARG A 1 131 ? -32.048 7.150 44.824 1.00 91.12 131 ARG A O 1
ATOM 1013 N N . ALA A 1 132 ? -33.946 6.260 44.009 1.00 92.00 132 ALA A N 1
ATOM 1014 C CA . ALA A 1 132 ? -34.871 7.076 44.782 1.00 92.00 132 ALA A CA 1
ATOM 1015 C C . ALA A 1 132 ? -35.498 6.223 45.887 1.00 92.00 132 ALA A C 1
ATOM 1017 O O . ALA A 1 132 ? -36.108 5.194 45.606 1.00 92.00 132 ALA A O 1
ATOM 1018 N N . GLU A 1 133 ? -35.361 6.646 47.139 1.00 91.44 133 GLU A N 1
ATOM 1019 C CA . GLU A 1 133 ? -36.076 6.024 48.255 1.00 91.44 133 GLU A CA 1
ATOM 1020 C C . GLU A 1 133 ? -37.517 6.531 48.229 1.00 91.44 133 GLU A C 1
ATOM 1022 O O . GLU A 1 133 ? -37.782 7.710 48.452 1.00 91.44 133 GLU A O 1
ATOM 1027 N N . VAL A 1 134 ? -38.436 5.652 47.841 1.00 89.88 134 VAL A N 1
ATOM 1028 C CA . VAL A 1 134 ? -39.833 5.998 47.563 1.00 89.88 134 VAL A CA 1
ATOM 1029 C C . VAL A 1 134 ? -40.737 5.521 48.688 1.00 89.88 134 VAL A C 1
ATOM 1031 O O . VAL A 1 134 ? -40.534 4.442 49.248 1.00 89.88 134 VAL A O 1
ATOM 1034 N N . ARG A 1 135 ? -41.779 6.300 48.992 1.00 89.06 135 ARG A N 1
ATOM 1035 C CA . ARG A 1 135 ? -42.827 5.877 49.926 1.00 89.06 135 ARG A CA 1
ATOM 1036 C C . ARG A 1 135 ? -43.938 5.176 49.151 1.00 89.06 135 ARG A C 1
ATOM 1038 O O . ARG A 1 135 ? -44.484 5.728 48.197 1.00 89.06 135 ARG A O 1
ATOM 1045 N N . VAL A 1 136 ? -44.282 3.957 49.559 1.00 89.06 136 VAL A N 1
ATOM 1046 C CA . VAL A 1 136 ? -45.372 3.191 48.940 1.00 89.06 136 VAL A CA 1
ATOM 1047 C C . VAL A 1 136 ? -46.710 3.732 49.436 1.00 89.06 136 VAL A C 1
ATOM 1049 O O . VAL A 1 136 ? -46.981 3.692 50.633 1.00 89.06 136 VAL A O 1
ATOM 1052 N N . LEU A 1 137 ? -47.537 4.235 48.519 1.00 88.62 137 LEU A N 1
ATOM 1053 C CA . LEU A 1 137 ? -48.902 4.686 48.803 1.00 88.62 137 LEU A CA 1
ATOM 1054 C C . LEU A 1 137 ? -49.912 3.548 48.622 1.00 88.62 137 LEU A C 1
ATOM 1056 O O . LEU A 1 137 ? -50.835 3.411 49.417 1.00 88.62 137 LEU A O 1
ATOM 1060 N N . ALA A 1 138 ? -49.730 2.727 47.584 1.00 86.50 138 ALA A N 1
ATOM 1061 C CA . ALA A 1 138 ? -50.529 1.531 47.333 1.00 86.50 138 ALA A CA 1
ATOM 1062 C C . ALA A 1 138 ? -49.724 0.496 46.532 1.00 86.50 138 ALA A C 1
ATOM 1064 O O . ALA A 1 138 ? -48.865 0.856 45.725 1.00 86.50 138 ALA A O 1
ATOM 1065 N N . ALA A 1 139 ? -50.018 -0.785 46.746 1.00 85.00 139 ALA A N 1
ATOM 1066 C CA . ALA A 1 139 ? -49.479 -1.896 45.971 1.00 85.00 139 ALA A CA 1
ATOM 1067 C C . ALA A 1 139 ? -50.567 -2.962 45.817 1.00 85.00 139 ALA A C 1
ATOM 1069 O O . ALA A 1 139 ? -51.124 -3.421 46.815 1.00 85.00 139 ALA A O 1
ATOM 1070 N N . ASP A 1 140 ? -50.871 -3.344 44.581 1.00 79.75 140 ASP A N 1
ATOM 1071 C CA . ASP A 1 140 ? -51.863 -4.367 44.265 1.00 79.75 140 ASP A CA 1
ATOM 1072 C C . ASP A 1 140 ? -51.380 -5.278 43.121 1.00 79.75 140 ASP A C 1
ATOM 1074 O O . ASP A 1 140 ? -50.239 -5.192 42.655 1.00 79.75 140 ASP A O 1
ATOM 1078 N N . GLY A 1 141 ? -52.244 -6.193 42.672 1.00 75.31 141 GLY A N 1
ATOM 1079 C CA . GLY A 1 141 ? -51.925 -7.118 41.580 1.00 75.31 141 GLY A CA 1
ATOM 1080 C C . GLY A 1 141 ? -51.752 -6.453 40.208 1.00 75.31 141 GLY A C 1
ATOM 1081 O O . GLY A 1 141 ? -51.248 -7.096 39.292 1.00 75.31 141 GLY A O 1
ATOM 1082 N N . ARG A 1 142 ? -52.155 -5.187 40.041 1.00 81.12 142 ARG A N 1
ATOM 1083 C CA . ARG A 1 142 ? -51.992 -4.419 38.798 1.00 81.12 142 ARG A CA 1
ATOM 1084 C C . ARG A 1 142 ? -50.711 -3.590 38.811 1.00 81.12 142 ARG A C 1
ATOM 1086 O O . ARG A 1 142 ? -50.072 -3.461 37.766 1.00 81.12 142 ARG A O 1
ATOM 1093 N N . GLY A 1 143 ? -50.317 -3.053 39.964 1.00 86.38 143 GLY A N 1
ATOM 1094 C CA . GLY A 1 143 ? -49.165 -2.165 40.020 1.00 86.38 143 GLY A CA 1
ATOM 1095 C C . GLY A 1 143 ? -48.829 -1.569 41.384 1.00 86.38 143 GLY A C 1
ATOM 1096 O O . GLY A 1 143 ? -49.181 -2.089 42.443 1.00 86.38 143 GLY A O 1
ATOM 1097 N N . LEU A 1 144 ? -48.106 -0.452 41.329 1.00 90.12 144 LEU A N 1
ATOM 1098 C CA . LEU A 1 144 ? -47.639 0.333 42.467 1.00 90.12 144 LEU A CA 1
ATOM 1099 C C . LEU A 1 144 ? -48.046 1.793 42.304 1.00 90.12 144 LEU A C 1
ATOM 1101 O O . LEU A 1 144 ? -47.978 2.350 41.209 1.00 90.12 144 LEU A O 1
ATOM 1105 N N . ARG A 1 145 ? -48.343 2.438 43.429 1.00 92.12 145 ARG A N 1
ATOM 1106 C CA . ARG A 1 145 ? -48.460 3.889 43.536 1.00 92.12 145 ARG A CA 1
ATOM 1107 C C . ARG A 1 145 ? -47.443 4.384 44.552 1.00 92.12 145 ARG A C 1
ATOM 1109 O O . ARG A 1 145 ? -47.461 3.968 45.711 1.00 92.12 145 ARG A O 1
ATOM 1116 N N . LEU A 1 146 ? -46.528 5.229 44.098 1.00 93.25 146 LEU A N 1
ATOM 1117 C CA . LEU A 1 146 ? -45.321 5.628 44.812 1.00 93.25 146 LEU A CA 1
ATOM 1118 C C . LEU A 1 146 ? -45.280 7.146 44.946 1.00 93.25 146 LEU A C 1
ATOM 1120 O O . LEU A 1 146 ? -45.478 7.868 43.971 1.00 93.25 146 LEU A O 1
ATOM 1124 N N . GLU A 1 147 ? -44.969 7.641 46.133 1.00 93.00 147 GLU A N 1
ATOM 1125 C CA . GLU A 1 147 ? -44.605 9.040 46.316 1.00 93.00 147 GLU A CA 1
ATOM 1126 C C . GLU A 1 147 ? -43.100 9.205 46.102 1.00 93.00 147 GLU A C 1
ATOM 1128 O O . GLU A 1 147 ? -42.286 8.496 46.707 1.00 93.00 147 GLU A O 1
ATOM 1133 N N . LEU A 1 148 ? -42.736 10.129 45.210 1.00 93.19 148 LEU A N 1
ATOM 1134 C CA . LEU A 1 148 ? -41.341 10.410 44.891 1.00 93.19 148 LEU A CA 1
ATOM 1135 C C . LEU A 1 148 ? -40.709 11.326 45.954 1.00 93.19 148 LEU A C 1
ATOM 1137 O O . LEU A 1 148 ? -41.344 12.306 46.350 1.00 93.19 148 LEU A O 1
ATOM 1141 N N . PRO A 1 149 ? -39.455 11.065 46.363 1.00 92.38 149 PRO A N 1
ATOM 1142 C CA . PRO A 1 149 ? -38.726 11.917 47.298 1.00 92.38 149 PRO A CA 1
ATOM 1143 C C . PRO A 1 149 ? -38.298 13.245 46.653 1.00 92.38 149 PRO A C 1
ATOM 1145 O O . PRO A 1 149 ? -38.292 13.396 45.428 1.00 92.38 149 PRO A O 1
ATOM 1148 N N . ASP A 1 150 ? -37.842 14.190 47.478 1.00 89.44 150 ASP A N 1
ATOM 1149 C CA . ASP A 1 150 ? -37.308 15.475 47.002 1.00 89.44 150 ASP A CA 1
ATOM 1150 C C . ASP A 1 150 ? -35.932 15.356 46.330 1.00 89.44 150 ASP A C 1
ATOM 1152 O O . ASP A 1 150 ? -35.517 16.236 45.569 1.00 89.44 150 ASP A O 1
ATOM 1156 N N . SER A 1 151 ? -35.224 14.249 46.571 1.00 89.88 151 SER A N 1
ATOM 1157 C CA . SER A 1 151 ? -33.977 13.937 45.880 1.00 89.88 151 SER A CA 1
ATOM 1158 C C . SER A 1 151 ? -33.760 12.436 45.699 1.00 89.88 151 SER A C 1
ATOM 1160 O O . SER A 1 151 ? -34.261 11.623 46.473 1.00 89.88 151 SER A O 1
ATOM 1162 N N . ALA A 1 152 ? -32.993 12.075 44.673 1.00 91.06 152 ALA A N 1
ATOM 1163 C CA . ALA A 1 152 ? -32.514 10.720 44.420 1.00 91.06 152 ALA A CA 1
ATOM 1164 C C . ALA A 1 152 ? -30.984 10.685 44.442 1.00 91.06 152 ALA A C 1
ATOM 1166 O O . ALA A 1 152 ? -30.326 11.678 44.126 1.00 91.06 152 ALA A O 1
ATOM 1167 N N . LEU A 1 153 ? -30.413 9.535 44.790 1.00 88.62 153 LEU A N 1
ATOM 1168 C CA . LEU A 1 153 ? -28.973 9.315 44.726 1.00 88.62 153 LEU A CA 1
ATOM 1169 C C . LEU A 1 153 ? -28.599 8.805 43.344 1.00 88.62 153 LEU A C 1
ATOM 1171 O O . LEU A 1 153 ? -29.180 7.841 42.850 1.00 88.62 153 LEU A O 1
ATOM 1175 N N . GLU A 1 154 ? -27.602 9.419 42.727 1.00 84.06 154 GLU A N 1
ATOM 1176 C CA . GLU A 1 154 ? -27.003 8.862 41.527 1.00 84.06 154 GLU A CA 1
ATOM 1177 C C . GLU A 1 154 ? -26.072 7.713 41.910 1.00 84.06 154 GLU A C 1
ATOM 1179 O O . GLU A 1 154 ? -25.020 7.915 42.516 1.00 84.06 154 GLU A O 1
ATOM 1184 N N . ILE A 1 155 ? -26.479 6.493 41.570 1.00 81.31 155 ILE A N 1
ATOM 1185 C CA . ILE A 1 155 ? -25.712 5.281 41.828 1.00 81.31 155 ILE A CA 1
ATOM 1186 C C . ILE A 1 155 ? -25.042 4.802 40.541 1.00 81.31 155 ILE A C 1
ATOM 1188 O O . ILE A 1 155 ? -25.616 4.819 39.447 1.00 81.31 155 ILE A O 1
ATOM 1192 N N . ASN A 1 156 ? -23.800 4.359 40.695 1.00 63.62 156 ASN A N 1
ATOM 1193 C CA . ASN A 1 156 ? -23.001 3.799 39.620 1.00 63.62 156 ASN A CA 1
ATOM 1194 C C . ASN A 1 156 ? -22.784 2.319 39.935 1.00 63.62 156 ASN A C 1
ATOM 1196 O O . ASN A 1 156 ? -22.090 1.992 40.894 1.00 63.62 156 ASN A O 1
ATOM 1200 N N . GLU A 1 157 ? -23.388 1.412 39.169 1.00 54.16 157 GLU A N 1
ATOM 1201 C CA . GLU A 1 157 ? -23.171 -0.024 39.404 1.00 54.16 157 GLU A CA 1
ATOM 1202 C C . GLU A 1 157 ? -21.827 -0.499 38.849 1.00 54.16 157 GLU A C 1
ATOM 1204 O O . GLU A 1 157 ? -21.312 -1.539 39.264 1.00 54.16 157 GLU A O 1
ATOM 1209 N N . ARG A 1 158 ? -21.242 0.246 37.901 1.00 53.72 158 ARG A N 1
ATOM 1210 C CA . ARG A 1 158 ? -19.992 -0.112 37.226 1.00 53.72 158 ARG A CA 1
ATOM 1211 C C . ARG A 1 158 ? -19.147 1.126 36.946 1.00 53.72 158 ARG A C 1
ATOM 1213 O O . ARG A 1 158 ? -19.654 2.212 36.710 1.00 53.72 158 ARG A O 1
ATOM 1220 N N . ARG A 1 159 ? -17.824 0.941 36.976 1.00 60.44 159 ARG A N 1
ATOM 1221 C CA . ARG A 1 159 ? -16.836 1.984 36.647 1.00 60.44 159 ARG A CA 1
ATOM 1222 C C . ARG A 1 159 ? -16.691 2.196 35.130 1.00 60.44 159 ARG A C 1
ATOM 1224 O O . ARG A 1 159 ? -16.178 3.232 34.725 1.00 60.44 159 ARG A O 1
ATOM 1231 N N . ILE A 1 160 ? -17.094 1.201 34.332 1.00 67.81 160 ILE A N 1
ATOM 1232 C CA . ILE A 1 160 ? -17.038 1.163 32.862 1.00 67.81 160 ILE A CA 1
ATOM 1233 C C . ILE A 1 160 ? -18.247 0.373 32.362 1.00 67.81 160 ILE A C 1
ATOM 1235 O O . ILE A 1 160 ? -18.481 -0.752 32.827 1.00 67.81 160 ILE A O 1
ATOM 1239 N N . ASP A 1 161 ? -18.971 0.930 31.400 1.00 72.25 161 ASP A N 1
ATOM 1240 C CA . ASP A 1 161 ? -20.185 0.326 30.868 1.00 72.25 161 ASP A CA 1
ATOM 1241 C C . ASP A 1 161 ? -19.881 -0.829 29.921 1.00 72.25 161 ASP A C 1
ATOM 1243 O O . ASP A 1 161 ? -18.906 -0.811 29.174 1.00 72.25 161 ASP A O 1
ATOM 1247 N N . ARG A 1 162 ? -20.709 -1.879 29.986 1.00 83.94 162 ARG A N 1
ATOM 1248 C CA . ARG A 1 162 ? -20.619 -3.017 29.064 1.00 83.94 162 ARG A CA 1
ATOM 1249 C C . ARG A 1 162 ? -21.702 -2.884 28.009 1.00 83.94 162 ARG A C 1
ATOM 1251 O O . ARG A 1 162 ? -22.877 -2.755 28.345 1.00 83.94 162 ARG A O 1
ATOM 1258 N N . LEU A 1 163 ? -21.300 -2.949 26.749 1.00 86.62 163 LEU A N 1
ATOM 1259 C CA . LEU A 1 163 ? -22.174 -2.842 25.594 1.00 86.62 163 LEU A CA 1
ATOM 1260 C C . LEU A 1 163 ? -22.518 -4.238 25.067 1.00 86.62 163 LEU A C 1
ATOM 1262 O O . LEU A 1 163 ? -21.604 -5.053 24.906 1.00 86.62 163 LEU A O 1
ATOM 1266 N N . PRO A 1 164 ? -23.800 -4.524 24.776 1.00 88.19 164 PRO A N 1
ATOM 1267 C CA . PRO A 1 164 ? -24.191 -5.787 24.165 1.00 88.19 164 PRO A CA 1
ATOM 1268 C C . PRO A 1 164 ? -23.588 -5.906 22.764 1.00 88.19 164 PRO A C 1
ATOM 1270 O O . PRO A 1 164 ? -23.529 -4.923 22.020 1.00 88.19 164 PRO A O 1
ATOM 1273 N N . ALA A 1 165 ? -23.144 -7.110 22.417 1.00 92.25 165 ALA A N 1
ATOM 1274 C CA . ALA A 1 165 ? -22.668 -7.423 21.080 1.00 92.25 165 ALA A CA 1
ATOM 1275 C C . ALA A 1 165 ? -23.803 -7.953 20.189 1.00 92.25 165 ALA A C 1
ATOM 1277 O O . ALA A 1 165 ? -24.727 -8.608 20.669 1.00 92.25 165 ALA A O 1
ATOM 1278 N N . CYS A 1 166 ? -23.698 -7.698 18.887 1.00 90.69 166 CYS A N 1
ATOM 1279 C CA . CYS A 1 166 ? -24.655 -8.107 17.864 1.00 90.69 166 CYS A CA 1
ATOM 1280 C C . CYS A 1 166 ? -23.952 -9.011 16.842 1.00 90.69 166 CYS A C 1
ATOM 1282 O O . CYS A 1 166 ? -23.049 -8.560 16.129 1.00 90.69 166 CYS A O 1
ATOM 1284 N N . ASP A 1 167 ? -24.359 -10.280 16.774 1.00 91.19 167 ASP A N 1
ATOM 1285 C CA . ASP A 1 167 ? -23.918 -11.263 15.773 1.00 91.19 167 ASP A CA 1
ATOM 1286 C C . ASP A 1 167 ? -22.393 -11.358 15.599 1.00 91.19 167 ASP A C 1
ATOM 1288 O O . ASP A 1 167 ? -21.852 -11.191 14.503 1.00 91.19 167 ASP A O 1
ATOM 1292 N N . VAL A 1 168 ? -21.677 -11.605 16.700 1.00 97.00 168 VAL A N 1
ATOM 1293 C CA . VAL A 1 168 ? -20.229 -11.869 16.686 1.00 97.00 168 VAL A CA 1
ATOM 1294 C C . VAL A 1 168 ? -19.966 -13.261 17.241 1.00 97.00 168 VAL A C 1
ATOM 1296 O O . VAL A 1 168 ? -20.232 -13.540 18.415 1.00 97.00 168 VAL A O 1
ATOM 1299 N N . ALA A 1 169 ? -19.419 -14.125 16.393 1.00 98.06 169 ALA A N 1
ATOM 1300 C CA . ALA A 1 169 ? -18.962 -15.444 16.789 1.00 98.06 169 ALA A CA 1
ATOM 1301 C C . ALA A 1 169 ? -17.651 -15.332 17.576 1.00 98.06 169 ALA A C 1
ATOM 1303 O O . ALA A 1 169 ? -16.834 -14.434 17.355 1.00 98.06 169 ALA A O 1
ATOM 1304 N N . ALA A 1 170 ? -17.458 -16.264 18.500 1.00 97.81 170 ALA A N 1
ATOM 1305 C CA . ALA A 1 170 ? -16.259 -16.373 19.308 1.00 97.81 170 ALA A CA 1
ATOM 1306 C C . ALA A 1 170 ? -15.675 -17.780 19.188 1.00 97.81 170 ALA A C 1
ATOM 1308 O O . ALA A 1 170 ? -16.399 -18.776 19.147 1.00 97.81 170 ALA A O 1
ATOM 1309 N N . ARG A 1 171 ? -14.347 -17.861 19.174 1.00 97.12 171 ARG A N 1
ATOM 1310 C CA . ARG A 1 171 ? -13.606 -19.106 19.356 1.00 97.12 171 ARG A CA 1
ATOM 1311 C C . ARG A 1 171 ? -12.537 -18.894 20.413 1.00 97.12 171 ARG A C 1
ATOM 1313 O O . ARG A 1 171 ? -11.764 -17.946 20.315 1.00 97.12 171 ARG A O 1
ATOM 1320 N N . VAL A 1 172 ? -12.507 -19.762 21.416 1.00 97.00 172 VAL A N 1
ATOM 1321 C CA . VAL A 1 172 ? -11.517 -19.731 22.497 1.00 97.00 172 VAL A CA 1
ATOM 1322 C C . VAL A 1 172 ? -10.675 -20.994 22.424 1.00 97.00 172 VAL A C 1
ATOM 1324 O O . VAL A 1 172 ? -11.207 -22.097 22.338 1.00 97.00 172 VAL A O 1
ATOM 1327 N N . LEU A 1 173 ? -9.359 -20.819 22.417 1.00 95.88 173 LEU A N 1
ATOM 1328 C CA . LEU A 1 173 ? -8.368 -21.876 22.290 1.00 95.88 173 LEU A CA 1
ATOM 1329 C C . LEU A 1 173 ? -7.520 -21.922 23.561 1.00 95.88 173 LEU A C 1
ATOM 1331 O O . LEU A 1 173 ? -6.978 -20.898 23.980 1.00 95.88 173 LEU A O 1
ATOM 1335 N N . GLN A 1 174 ? -7.382 -23.104 24.153 1.00 94.69 174 GLN A N 1
ATOM 1336 C CA . GLN A 1 174 ? -6.491 -23.341 25.289 1.00 94.69 174 GLN A CA 1
ATOM 1337 C C . GLN A 1 174 ? -6.027 -24.794 25.269 1.00 94.69 174 GLN A C 1
ATOM 1339 O O . GLN A 1 174 ? -6.854 -25.688 25.120 1.00 94.69 174 GLN A O 1
ATOM 1344 N N . ASN A 1 175 ? -4.719 -25.036 25.405 1.00 91.06 175 ASN A N 1
ATOM 1345 C CA . ASN A 1 175 ? -4.139 -26.384 25.488 1.00 91.06 175 ASN A CA 1
ATOM 1346 C C . ASN A 1 175 ? -4.644 -27.346 24.389 1.00 91.06 175 ASN A C 1
ATOM 1348 O O . ASN A 1 175 ? -4.977 -28.496 24.657 1.00 91.06 175 ASN A O 1
ATOM 1352 N N . SER A 1 176 ? -4.727 -26.864 23.143 1.00 87.81 176 SER A N 1
ATOM 1353 C CA . SER A 1 176 ? -5.288 -27.575 21.972 1.00 87.81 176 SER A CA 1
ATOM 1354 C C . SER A 1 176 ? -6.804 -27.837 21.997 1.00 87.81 176 SER A C 1
ATOM 1356 O O . SER A 1 176 ? -7.352 -28.314 21.006 1.00 87.81 176 SER A O 1
ATOM 1358 N N . GLY A 1 177 ? -7.509 -27.478 23.070 1.00 90.56 177 GLY A N 1
ATOM 1359 C CA . GLY A 1 177 ? -8.968 -27.418 23.102 1.00 90.56 177 GLY A CA 1
ATOM 1360 C C . GLY A 1 177 ? -9.491 -26.202 22.335 1.00 90.56 177 GLY A C 1
ATOM 1361 O O . GLY A 1 177 ? -8.919 -25.115 22.428 1.00 90.56 177 GLY A O 1
ATOM 1362 N N . SER A 1 178 ? -10.583 -26.374 21.585 1.00 93.94 178 SER A N 1
ATOM 1363 C CA . SER A 1 178 ? -11.228 -25.307 20.812 1.00 93.94 178 SER A CA 1
ATOM 1364 C C . SER A 1 178 ? -12.703 -25.205 21.167 1.00 93.94 178 SER A C 1
ATOM 1366 O O . SER A 1 178 ? -13.459 -26.136 20.936 1.00 93.94 178 SER A O 1
ATOM 1368 N N . PHE A 1 179 ? -13.118 -24.088 21.751 1.00 94.81 179 PHE A N 1
ATOM 1369 C CA . PHE A 1 179 ? -14.493 -23.861 22.188 1.00 94.81 179 PHE A CA 1
ATOM 1370 C C . PHE A 1 179 ? -15.145 -22.830 21.275 1.00 94.81 179 PHE A C 1
ATOM 1372 O O . PHE A 1 179 ? -14.662 -21.699 21.165 1.00 94.81 179 PHE A O 1
ATOM 1379 N N . ALA A 1 180 ? -16.227 -23.220 20.607 1.00 94.81 180 ALA A N 1
ATOM 1380 C CA . ALA A 1 180 ? -17.030 -22.317 19.793 1.00 94.81 180 ALA A CA 1
ATOM 1381 C C . ALA A 1 180 ? -18.070 -21.594 20.657 1.00 94.81 180 ALA A C 1
ATOM 1383 O O . ALA A 1 180 ? -18.522 -22.113 21.677 1.00 94.81 180 ALA A O 1
ATOM 1384 N N . GLY A 1 181 ? -18.460 -20.392 20.247 1.00 95.62 181 GLY A N 1
ATOM 1385 C CA . GLY A 1 181 ? -19.385 -19.583 21.018 1.00 95.62 181 GLY A CA 1
ATOM 1386 C C . GLY A 1 181 ? -19.745 -18.255 20.370 1.00 95.62 181 GLY A C 1
ATOM 1387 O O . GLY A 1 181 ? -19.559 -18.051 19.170 1.00 95.62 181 GLY A O 1
ATOM 1388 N N . ARG A 1 182 ? -20.249 -17.332 21.189 1.00 97.00 182 ARG A N 1
ATOM 1389 C CA . ARG A 1 182 ? -20.637 -15.978 20.777 1.00 97.00 182 ARG A CA 1
ATOM 1390 C C . ARG A 1 182 ? -20.211 -14.931 21.794 1.00 97.00 182 ARG A C 1
ATOM 1392 O O . ARG A 1 182 ? -20.184 -15.189 22.997 1.00 97.00 182 ARG A O 1
ATOM 1399 N N . LEU A 1 183 ? -19.925 -13.731 21.306 1.00 97.88 183 LEU A N 1
ATOM 1400 C CA . LEU A 1 183 ? -19.731 -12.551 22.140 1.00 97.88 183 LEU A CA 1
ATOM 1401 C C . LEU A 1 183 ? -21.083 -12.119 22.727 1.00 97.88 183 LEU A C 1
ATOM 1403 O O . LEU A 1 183 ? -22.056 -11.968 21.993 1.00 97.88 183 LEU A O 1
ATOM 1407 N N . ILE A 1 184 ? -21.145 -11.926 24.042 1.00 94.06 184 ILE A N 1
ATOM 1408 C CA . ILE A 1 184 ? -22.347 -11.452 24.743 1.00 94.06 184 ILE A CA 1
ATOM 1409 C C . ILE A 1 184 ? -22.298 -9.931 24.868 1.00 94.06 184 ILE A C 1
ATOM 1411 O O . ILE A 1 184 ? -23.212 -9.225 24.451 1.00 94.06 184 ILE A O 1
ATOM 1415 N N . ASP A 1 185 ? -21.216 -9.426 25.453 1.00 92.31 185 ASP A N 1
ATOM 1416 C CA . ASP A 1 185 ? -20.994 -8.006 25.692 1.00 92.31 185 ASP A CA 1
ATOM 1417 C C . ASP A 1 185 ? -19.505 -7.713 25.894 1.00 92.31 185 ASP A C 1
ATOM 1419 O O . ASP A 1 185 ? -18.690 -8.619 26.095 1.00 92.31 185 ASP A O 1
ATOM 1423 N N . PHE A 1 186 ? -19.138 -6.439 25.858 1.00 94.12 186 PHE A N 1
ATOM 1424 C CA . PHE A 1 186 ? -17.760 -6.001 26.050 1.00 94.12 186 PHE A CA 1
ATOM 1425 C C . PHE A 1 186 ? -17.683 -4.577 26.587 1.00 94.12 186 PHE A C 1
ATOM 1427 O O . PHE A 1 186 ? -18.660 -3.836 26.581 1.00 94.12 186 PHE A O 1
ATOM 1434 N N . ASN A 1 187 ? -16.495 -4.199 27.032 1.00 88.75 187 ASN A N 1
ATOM 1435 C CA . ASN A 1 187 ? -16.074 -2.823 27.232 1.00 88.75 187 ASN A CA 1
ATOM 1436 C C . ASN A 1 187 ? -14.627 -2.659 26.747 1.00 88.75 187 ASN A C 1
ATOM 1438 O O . ASN A 1 187 ? -14.011 -3.627 26.299 1.00 88.75 187 ASN A O 1
ATOM 1442 N N . ALA A 1 188 ? -14.056 -1.460 26.865 1.00 87.12 188 ALA A N 1
ATOM 1443 C CA . ALA A 1 188 ? -12.679 -1.201 26.435 1.00 87.12 188 ALA A CA 1
ATOM 1444 C C . ALA A 1 188 ? -11.587 -2.024 27.150 1.00 87.12 188 ALA A C 1
ATOM 1446 O O . ALA A 1 188 ? -10.439 -2.001 26.706 1.00 87.12 188 ALA A O 1
ATOM 1447 N N . LEU A 1 189 ? -11.904 -2.730 28.245 1.00 88.75 189 LEU A N 1
ATOM 1448 C CA . LEU A 1 189 ? -10.937 -3.533 29.007 1.00 88.75 189 LEU A CA 1
ATOM 1449 C C . LEU A 1 189 ? -11.144 -5.043 28.874 1.00 88.75 189 LEU A C 1
ATOM 1451 O O . LEU A 1 189 ? -10.202 -5.802 29.057 1.00 88.75 189 LEU A O 1
ATOM 1455 N N . SER A 1 190 ? -12.368 -5.505 28.637 1.00 92.94 190 SER A N 1
ATOM 1456 C CA . SER A 1 190 ? -12.710 -6.926 28.707 1.00 92.94 190 SER A CA 1
ATOM 1457 C C . SER A 1 190 ? -13.970 -7.237 27.918 1.00 92.94 190 SER A C 1
ATOM 1459 O O . SER A 1 190 ? -14.828 -6.380 27.713 1.00 92.94 190 SER A O 1
ATOM 1461 N N . PHE A 1 191 ? -14.141 -8.499 27.553 1.00 95.94 191 PHE A N 1
ATOM 1462 C CA . PHE A 1 191 ? -15.318 -8.979 26.849 1.00 95.94 191 PHE A CA 1
ATOM 1463 C C . PHE A 1 191 ? -15.807 -10.311 27.408 1.00 95.94 191 PHE A C 1
ATOM 1465 O O . PHE A 1 191 ? -15.057 -11.044 28.041 1.00 95.94 191 PHE A O 1
ATOM 1472 N N . ARG A 1 192 ? -17.103 -10.582 27.267 1.00 96.25 192 ARG A N 1
ATOM 1473 C CA . ARG A 1 192 ? -17.763 -11.771 27.804 1.00 96.25 192 ARG A CA 1
ATOM 1474 C C . ARG A 1 192 ? -18.245 -12.632 26.654 1.00 96.25 192 ARG A C 1
ATOM 1476 O O . ARG A 1 192 ? -18.958 -12.142 25.783 1.00 96.25 192 ARG A O 1
ATOM 1483 N N . VAL A 1 193 ? -17.882 -13.906 26.677 1.00 97.19 193 VAL A N 1
ATOM 1484 C CA . VAL A 1 193 ? -18.276 -14.895 25.671 1.00 97.19 193 VAL A CA 1
ATOM 1485 C C . VAL A 1 193 ? -19.111 -15.995 26.310 1.00 97.19 193 VAL A C 1
ATOM 1487 O O . VAL A 1 193 ? -18.828 -16.413 27.430 1.00 97.19 193 VAL A O 1
ATOM 1490 N N . ALA A 1 194 ? -20.133 -16.450 25.594 1.00 95.62 194 ALA A N 1
ATOM 1491 C CA . ALA A 1 194 ? -20.828 -17.706 25.858 1.00 95.62 194 ALA A CA 1
ATOM 1492 C C . ALA A 1 194 ? -20.188 -18.777 24.981 1.00 95.62 194 ALA A C 1
ATOM 1494 O O . ALA A 1 194 ? -20.039 -18.554 23.780 1.00 95.62 194 ALA A O 1
ATOM 1495 N N . LEU A 1 195 ? -19.816 -19.906 25.568 1.00 95.00 195 LEU A N 1
ATOM 1496 C CA . LEU A 1 195 ? -19.101 -20.995 24.916 1.00 95.00 195 LEU A CA 1
ATOM 1497 C C . LEU A 1 195 ? -19.880 -22.300 25.066 1.00 95.00 195 LEU A C 1
ATOM 1499 O O . LEU A 1 195 ? -20.502 -22.545 26.099 1.00 95.00 195 LEU A O 1
ATOM 1503 N N . VAL A 1 196 ? -19.788 -23.145 24.046 1.00 92.12 196 VAL A N 1
ATOM 1504 C CA . VAL A 1 196 ? -20.381 -24.483 24.016 1.00 92.12 196 VAL A CA 1
ATOM 1505 C C . VAL A 1 196 ? -19.263 -25.517 24.100 1.00 92.12 196 VAL A C 1
ATOM 1507 O O . VAL A 1 196 ? -18.216 -25.363 23.463 1.00 92.12 196 VAL A O 1
ATOM 1510 N N . ALA A 1 197 ? -19.479 -26.575 24.881 1.00 87.00 197 ALA A N 1
ATOM 1511 C CA . ALA A 1 197 ? -18.600 -27.740 24.913 1.00 87.00 197 ALA A CA 1
ATOM 1512 C C . ALA A 1 197 ? -19.281 -28.903 24.178 1.00 87.00 197 ALA A C 1
ATOM 1514 O O . ALA A 1 197 ? -20.270 -29.447 24.661 1.00 87.00 197 ALA A O 1
ATOM 1515 N N . ALA A 1 198 ? -18.769 -29.270 23.001 1.00 82.12 198 ALA A N 1
ATOM 1516 C CA . ALA A 1 198 ? -19.287 -30.397 22.230 1.00 82.12 198 ALA A CA 1
ATOM 1517 C C . ALA A 1 198 ? -18.479 -31.667 22.531 1.00 82.12 198 ALA A C 1
ATOM 1519 O O . ALA A 1 198 ? -17.254 -31.661 22.426 1.00 82.12 198 ALA A O 1
ATOM 1520 N N . SER A 1 199 ? -19.161 -32.764 22.875 1.00 75.75 199 SER A N 1
ATOM 1521 C CA . SER A 1 199 ? -18.526 -34.066 23.136 1.00 75.75 199 SER A CA 1
ATOM 1522 C C . SER A 1 199 ? -17.556 -34.461 22.004 1.00 75.75 199 SER A C 1
ATOM 1524 O O . SER A 1 199 ? -17.910 -34.293 20.833 1.00 75.75 199 SER A O 1
ATOM 1526 N N . PRO A 1 200 ? -16.344 -34.971 22.309 1.00 81.44 200 PRO A N 1
ATOM 1527 C CA . PRO A 1 200 ? -15.848 -35.428 23.619 1.00 81.44 200 PRO A CA 1
ATOM 1528 C C . PRO A 1 200 ? -15.283 -34.320 24.527 1.00 81.44 200 PRO A C 1
ATOM 1530 O O . PRO A 1 200 ? -14.798 -34.607 25.622 1.00 81.44 200 PRO A O 1
ATOM 1533 N N . GLN A 1 201 ? -15.309 -33.060 24.092 1.00 83.44 201 GLN A N 1
ATOM 1534 C CA . GLN A 1 201 ? -14.792 -31.936 24.865 1.00 83.44 201 GLN A CA 1
ATOM 1535 C C . GLN A 1 201 ? -15.725 -31.606 26.029 1.00 83.44 201 GLN A C 1
ATOM 1537 O O . GLN A 1 201 ? -16.947 -31.583 25.886 1.00 83.44 201 GLN A O 1
ATOM 1542 N N . THR A 1 202 ? -15.141 -31.284 27.182 1.00 85.44 202 THR A N 1
ATOM 1543 C CA . THR A 1 202 ? -15.895 -30.800 28.343 1.00 85.44 202 THR A CA 1
ATOM 1544 C C . THR A 1 202 ? -15.468 -29.384 28.690 1.00 85.44 202 THR A C 1
ATOM 1546 O O . THR A 1 202 ? -14.308 -29.005 28.518 1.00 85.44 202 THR A O 1
ATOM 1549 N N . PHE A 1 203 ? -16.390 -28.594 29.238 1.00 87.19 203 PHE A N 1
ATOM 1550 C CA . PHE A 1 203 ? -16.072 -27.237 29.683 1.0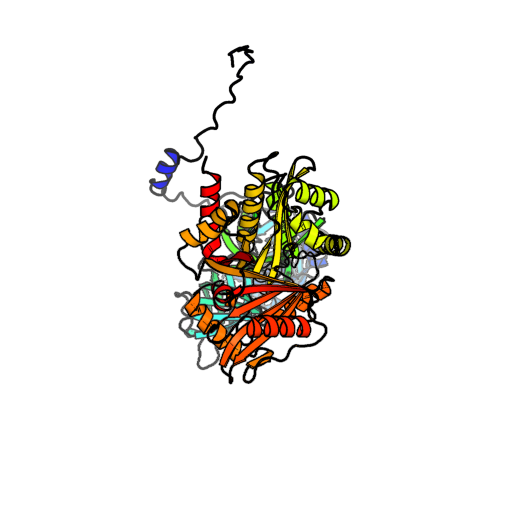0 87.19 203 PHE A CA 1
ATOM 1551 C C . PHE A 1 203 ? -15.064 -27.225 30.851 1.00 87.19 203 PHE A C 1
ATOM 1553 O O . PHE A 1 203 ? -14.417 -26.213 31.119 1.00 87.19 203 PHE A O 1
ATOM 1560 N N . ALA A 1 204 ? -14.888 -28.359 31.543 1.00 86.06 204 ALA A N 1
ATOM 1561 C CA . ALA A 1 204 ? -13.874 -28.565 32.582 1.00 86.06 204 ALA A CA 1
ATOM 1562 C C . ALA A 1 204 ? -12.435 -28.414 32.074 1.00 86.06 204 ALA A C 1
ATOM 1564 O O . ALA A 1 204 ? -11.557 -28.104 32.870 1.00 86.06 204 ALA A O 1
ATOM 1565 N N . TRP A 1 205 ? -12.198 -28.572 30.769 1.00 89.50 205 TRP A N 1
ATOM 1566 C CA . TRP A 1 205 ? -10.864 -28.428 30.180 1.00 89.50 205 TRP A CA 1
ATOM 1567 C C . TRP A 1 205 ? -10.362 -26.979 30.141 1.00 89.50 205 TRP A C 1
ATOM 1569 O O . TRP A 1 205 ? -9.180 -26.770 29.889 1.00 89.50 205 TRP A O 1
ATOM 1579 N N . ILE A 1 206 ? -11.234 -25.990 30.375 1.00 91.94 206 ILE A N 1
ATOM 1580 C CA . ILE A 1 206 ? -10.808 -24.597 30.528 1.00 91.94 206 ILE A CA 1
ATOM 1581 C C . ILE A 1 206 ? -10.242 -24.401 31.936 1.00 91.94 206 ILE A C 1
ATOM 1583 O O . ILE A 1 206 ? -10.982 -24.480 32.926 1.00 91.94 206 ILE A O 1
ATOM 1587 N N . ASP A 1 207 ? -8.947 -24.105 31.994 1.00 93.06 207 ASP A N 1
ATOM 1588 C CA . ASP A 1 207 ? -8.217 -23.711 33.194 1.00 93.06 207 ASP A CA 1
ATOM 1589 C C . ASP A 1 207 ? -8.249 -22.174 33.335 1.00 93.06 207 ASP A C 1
ATOM 1591 O O . ASP A 1 207 ? -7.669 -21.476 32.495 1.00 93.06 207 ASP A O 1
ATOM 1595 N N . PRO A 1 208 ? -8.932 -21.622 34.359 1.00 91.69 208 PRO A N 1
ATOM 1596 C CA . PRO A 1 208 ? -9.034 -20.178 34.563 1.00 91.69 208 PRO A CA 1
ATOM 1597 C C . PRO A 1 208 ? -7.706 -19.502 34.939 1.00 91.69 208 PRO A C 1
ATOM 1599 O O . PRO A 1 208 ? -7.601 -18.286 34.780 1.00 91.69 208 PRO A O 1
ATOM 1602 N N . GLU A 1 209 ? -6.702 -20.253 35.403 1.00 92.81 209 GLU A N 1
ATOM 1603 C CA . GLU A 1 209 ? -5.402 -19.710 35.820 1.00 92.81 209 GLU A CA 1
ATOM 1604 C C . GLU A 1 209 ? -4.408 -19.575 34.656 1.00 92.81 209 GLU A C 1
ATOM 1606 O O . GLU A 1 209 ? -3.369 -18.925 34.784 1.00 92.81 209 GLU A O 1
ATOM 1611 N N . GLN A 1 210 ? -4.724 -20.162 33.500 1.00 93.81 210 GLN A N 1
ATOM 1612 C CA . GLN A 1 210 ? -3.885 -20.126 32.304 1.00 93.81 210 GLN A CA 1
ATOM 1613 C C . GLN A 1 210 ? -4.449 -19.155 31.255 1.00 93.81 210 GLN A C 1
ATOM 1615 O O . GLN A 1 210 ? -5.668 -18.966 31.160 1.00 93.81 210 GLN A O 1
ATOM 1620 N N . PRO A 1 211 ? -3.593 -18.534 30.422 1.00 94.69 211 PRO A N 1
ATOM 1621 C CA . PRO A 1 211 ? -4.063 -17.703 29.325 1.00 94.69 211 PRO A CA 1
ATOM 1622 C C . PRO A 1 211 ? -4.843 -18.529 28.295 1.00 94.69 211 PRO A C 1
ATOM 1624 O O . PRO A 1 211 ? -4.660 -19.740 28.145 1.00 94.69 211 PRO A O 1
ATOM 1627 N N . VAL A 1 212 ? -5.709 -17.846 27.555 1.00 96.62 212 VAL A N 1
ATOM 1628 C CA . VAL A 1 212 ? -6.438 -18.397 26.409 1.00 96.62 212 VAL A CA 1
ATOM 1629 C C . VAL A 1 212 ? -6.192 -17.540 25.181 1.00 96.62 212 VAL A C 1
ATOM 1631 O O . VAL A 1 212 ? -5.998 -16.332 25.291 1.00 96.62 212 VAL A O 1
ATOM 1634 N N . HIS A 1 213 ? -6.262 -18.128 23.992 1.00 97.12 213 HIS A N 1
ATOM 1635 C CA . HIS A 1 213 ? -6.303 -17.359 22.755 1.00 97.12 213 HIS A CA 1
ATOM 1636 C C . HIS A 1 213 ? -7.753 -17.208 22.298 1.00 97.12 213 HIS A C 1
ATOM 1638 O O . HIS A 1 213 ? -8.443 -18.201 22.073 1.00 97.12 213 HIS A O 1
ATOM 1644 N N . ALA A 1 214 ? -8.228 -15.974 22.169 1.00 97.31 214 ALA A N 1
ATOM 1645 C CA . ALA A 1 214 ? -9.590 -15.687 21.739 1.00 97.31 214 ALA A CA 1
ATOM 1646 C C . ALA A 1 214 ? -9.597 -15.088 20.334 1.00 97.31 214 ALA A C 1
ATOM 1648 O O . ALA A 1 214 ? -8.790 -14.213 20.022 1.00 97.31 214 ALA A O 1
ATOM 1649 N N . VAL A 1 215 ? -10.544 -15.536 19.512 1.00 97.81 215 VAL A N 1
ATOM 1650 C CA . VAL A 1 215 ? -10.813 -15.022 18.168 1.00 97.81 215 VAL A CA 1
ATOM 1651 C C . VAL A 1 215 ? -12.274 -14.588 18.103 1.00 97.81 215 VAL A C 1
ATOM 1653 O O . VAL A 1 215 ? -13.167 -15.387 18.384 1.00 97.81 215 VAL A O 1
ATOM 1656 N N . LEU A 1 216 ? -12.520 -13.330 17.739 1.00 98.06 216 LEU A N 1
ATOM 1657 C CA . LEU A 1 216 ? -13.854 -12.755 17.545 1.00 98.06 216 LEU A CA 1
ATOM 1658 C C . LEU A 1 216 ? -14.031 -12.398 16.070 1.00 98.06 216 LEU A C 1
ATOM 1660 O O . LEU A 1 216 ? -13.205 -11.672 15.508 1.00 98.06 216 LEU A O 1
ATOM 1664 N N . PHE A 1 217 ? -15.087 -12.908 15.441 1.00 97.75 217 PHE A N 1
ATOM 1665 C CA . PHE A 1 217 ? -15.250 -12.852 13.988 1.00 97.75 217 PHE A CA 1
ATOM 1666 C C . PHE A 1 217 ? -16.723 -12.857 13.554 1.00 97.75 217 PHE A C 1
ATOM 1668 O O . PHE A 1 217 ? -17.619 -13.210 14.324 1.00 97.75 217 PHE A O 1
ATOM 1675 N N . ARG A 1 218 ? -16.969 -12.463 12.302 1.00 95.81 218 ARG A N 1
ATOM 1676 C CA . ARG A 1 218 ? -18.258 -12.596 11.607 1.00 95.81 218 ARG A CA 1
ATOM 1677 C C . ARG A 1 218 ? -17.987 -13.019 10.163 1.00 95.81 218 ARG A C 1
ATOM 1679 O O . ARG A 1 218 ? -17.300 -12.305 9.438 1.00 95.81 218 ARG A O 1
ATOM 1686 N N . GLY A 1 219 ? -18.515 -14.173 9.750 1.00 92.88 219 GLY A N 1
ATOM 1687 C CA . GLY A 1 219 ? -18.127 -14.796 8.478 1.00 92.88 219 GLY A CA 1
ATOM 1688 C C . GLY A 1 219 ? -16.614 -15.048 8.433 1.00 92.88 219 GLY A C 1
ATOM 1689 O O . GLY A 1 219 ? -16.043 -15.507 9.418 1.00 92.88 219 GLY A O 1
ATOM 1690 N N . GLU A 1 220 ? -15.966 -14.671 7.332 1.00 91.88 220 GLU A N 1
ATOM 1691 C CA . GLU A 1 220 ? -14.502 -14.748 7.168 1.00 91.88 220 GLU A CA 1
ATOM 1692 C C . GLU A 1 220 ? -13.751 -13.573 7.829 1.00 91.88 220 GLU A C 1
ATOM 1694 O O . GLU A 1 220 ? -12.525 -13.590 7.963 1.00 91.88 220 GLU A O 1
ATOM 1699 N N . GLN A 1 221 ? -14.465 -12.527 8.262 1.00 95.00 221 GLN A N 1
ATOM 1700 C CA . GLN A 1 221 ? -13.848 -11.330 8.820 1.00 95.00 221 GLN A CA 1
ATOM 1701 C C . GLN A 1 221 ? -13.545 -11.517 10.308 1.00 95.00 221 GLN A C 1
ATOM 1703 O O . GLN A 1 221 ? -14.442 -11.584 11.150 1.00 95.00 221 GLN A O 1
ATOM 1708 N N . THR A 1 222 ? -12.259 -11.521 10.651 1.00 96.38 222 THR A N 1
ATOM 1709 C CA . THR A 1 222 ? -11.805 -11.441 12.045 1.00 96.38 222 THR A CA 1
ATOM 1710 C C . THR A 1 222 ? -11.772 -9.980 12.497 1.00 96.38 222 THR A C 1
ATOM 1712 O O . THR A 1 222 ? -11.329 -9.109 11.748 1.00 96.38 222 THR A O 1
ATOM 1715 N N . PHE A 1 223 ? -12.211 -9.711 13.726 1.00 96.88 223 PHE A N 1
ATOM 1716 C CA . PHE A 1 223 ? -12.199 -8.381 14.353 1.00 96.88 223 PHE A CA 1
ATOM 1717 C C . PHE A 1 223 ? -11.272 -8.300 15.566 1.00 96.88 223 PHE A C 1
ATOM 1719 O O . PHE A 1 223 ? -10.809 -7.223 15.919 1.00 96.88 223 PHE A O 1
ATOM 1726 N N . PHE A 1 224 ? -10.985 -9.424 16.214 1.00 96.31 224 PHE A N 1
ATOM 1727 C CA . PHE A 1 224 ? -10.007 -9.508 17.292 1.00 96.31 224 PHE A CA 1
ATOM 1728 C C . PHE A 1 224 ? -9.410 -10.911 17.309 1.00 96.31 224 PHE A C 1
ATOM 1730 O O . PHE A 1 224 ? -10.138 -11.890 17.157 1.00 96.31 224 PHE A O 1
ATOM 1737 N N . ALA A 1 225 ? -8.099 -11.000 17.505 1.00 95.25 225 ALA A N 1
ATOM 1738 C CA . ALA A 1 225 ? -7.394 -12.249 17.753 1.00 95.25 225 ALA A CA 1
ATOM 1739 C C . ALA A 1 225 ? -6.230 -11.962 18.701 1.00 95.25 225 ALA A C 1
ATOM 1741 O O . ALA A 1 225 ? -5.390 -11.106 18.406 1.00 95.25 225 ALA A O 1
ATOM 1742 N N . GLY A 1 226 ? -6.186 -12.637 19.846 1.00 94.12 226 GLY A N 1
ATOM 1743 C CA . GLY A 1 226 ? -5.157 -12.361 20.838 1.00 94.12 226 GLY A CA 1
ATOM 1744 C C . GLY A 1 226 ? -5.241 -13.211 22.094 1.00 94.12 226 GLY A C 1
ATOM 1745 O O . GLY A 1 226 ? -6.263 -13.824 22.406 1.00 94.12 226 GLY A O 1
ATOM 1746 N N . GLU A 1 227 ? -4.131 -13.219 22.824 1.00 95.62 227 GLU A N 1
ATOM 1747 C CA . GLU A 1 227 ? -4.048 -13.818 24.151 1.00 95.62 227 GLU A CA 1
ATOM 1748 C C . GLU A 1 227 ? -4.854 -12.997 25.166 1.00 95.62 227 GLU A C 1
ATOM 1750 O O . GLU A 1 227 ? -4.797 -11.763 25.191 1.00 95.62 227 GLU A O 1
ATOM 1755 N N . CYS A 1 228 ? -5.616 -13.693 26.000 1.00 96.50 228 CYS A N 1
ATOM 1756 C CA . CYS A 1 228 ? -6.477 -13.134 27.024 1.00 96.50 228 CYS A CA 1
ATOM 1757 C C . CYS A 1 228 ? -6.305 -13.892 28.341 1.00 96.50 228 CYS A C 1
ATOM 1759 O O . CYS A 1 228 ? -6.086 -15.102 28.358 1.00 96.50 228 CYS A O 1
ATOM 1761 N N . ARG A 1 229 ? -6.491 -13.183 29.451 1.00 96.31 229 ARG A N 1
ATOM 1762 C CA . ARG A 1 229 ? -6.623 -13.759 30.787 1.00 96.31 229 ARG A CA 1
ATOM 1763 C C . ARG A 1 229 ? -8.097 -13.973 31.111 1.00 96.31 229 ARG A C 1
ATOM 1765 O O . ARG A 1 229 ? -8.925 -13.096 30.848 1.00 96.31 229 ARG A O 1
ATOM 1772 N N . ILE A 1 230 ? -8.419 -15.106 31.728 1.00 94.88 230 ILE A N 1
ATOM 1773 C CA . ILE A 1 230 ? -9.754 -15.351 32.270 1.00 94.88 230 ILE A CA 1
ATOM 1774 C C . ILE A 1 230 ? -9.882 -14.590 33.593 1.00 94.88 230 ILE A C 1
ATOM 1776 O O . ILE A 1 230 ? -9.066 -14.712 34.500 1.00 94.88 230 ILE A O 1
ATOM 1780 N N . THR A 1 231 ? -10.904 -13.746 33.687 1.00 90.44 231 THR A N 1
ATOM 1781 C CA . THR A 1 231 ? -11.195 -12.954 34.897 1.00 90.44 231 THR A CA 1
ATOM 1782 C C . THR A 1 231 ? -12.382 -13.499 35.676 1.00 90.44 231 THR A C 1
ATOM 1784 O O . THR A 1 231 ? -12.498 -13.263 36.876 1.00 90.44 231 THR A O 1
ATOM 1787 N N . ARG A 1 232 ? -13.270 -14.223 34.990 1.00 89.31 232 ARG A N 1
ATOM 1788 C CA . ARG A 1 232 ? -14.436 -14.895 35.557 1.00 89.31 232 ARG A CA 1
ATOM 1789 C C . ARG A 1 232 ? -14.841 -16.040 34.638 1.00 89.31 232 ARG A C 1
ATOM 1791 O O . ARG A 1 232 ? -14.832 -15.869 33.418 1.00 89.31 232 ARG A O 1
ATOM 1798 N N . LEU A 1 233 ? -15.212 -17.164 35.239 1.00 90.50 233 LEU A N 1
ATOM 1799 C CA . LEU A 1 233 ? -15.691 -18.367 34.569 1.00 90.50 233 LEU A CA 1
ATOM 1800 C C . LEU A 1 233 ? -16.976 -18.830 35.260 1.00 90.50 233 LEU A C 1
ATOM 1802 O O . LEU A 1 233 ? -16.987 -19.013 36.476 1.00 90.50 233 LEU A O 1
ATOM 1806 N N . GLU A 1 234 ? -18.042 -19.023 34.494 1.00 89.44 234 GLU A N 1
ATOM 1807 C CA . GLU A 1 234 ? -19.320 -19.566 34.963 1.00 89.44 234 GLU A CA 1
ATOM 1808 C C . GLU A 1 234 ? -19.620 -20.837 34.178 1.00 89.44 234 GLU A C 1
ATOM 1810 O O . GLU A 1 234 ? -19.524 -20.840 32.953 1.00 89.44 234 GLU A O 1
ATOM 1815 N N . ARG A 1 235 ? -19.941 -21.926 34.879 1.00 87.56 235 ARG A N 1
ATOM 1816 C CA . ARG A 1 235 ? -20.164 -23.246 34.278 1.00 87.56 235 ARG A CA 1
ATOM 1817 C C . ARG A 1 235 ? -21.660 -23.553 34.251 1.00 87.56 235 ARG A C 1
ATOM 1819 O O . ARG A 1 235 ? -22.338 -23.371 35.258 1.00 87.56 235 ARG A O 1
ATOM 1826 N N . GLU A 1 236 ? -22.136 -24.056 33.120 1.00 80.56 236 GLU A N 1
ATOM 1827 C CA . GLU A 1 236 ? -23.513 -24.493 32.879 1.00 80.56 236 GLU A CA 1
ATOM 1828 C C . GLU A 1 236 ? -23.508 -25.932 32.326 1.00 80.56 236 GLU A C 1
ATOM 1830 O O . GLU A 1 236 ? -22.454 -26.464 31.975 1.00 80.56 236 GLU A O 1
ATOM 1835 N N . ALA A 1 237 ? -24.669 -26.595 32.263 1.00 72.94 237 ALA A N 1
ATOM 1836 C CA . ALA A 1 237 ? -24.750 -28.018 31.903 1.00 72.94 237 ALA A CA 1
ATOM 1837 C C . ALA A 1 237 ? -24.197 -28.341 30.496 1.00 72.94 237 ALA A C 1
ATOM 1839 O O . ALA A 1 237 ? -23.574 -29.384 30.315 1.00 72.94 237 ALA A O 1
ATOM 1840 N N . GLU A 1 238 ? -24.371 -27.439 29.523 1.00 74.94 238 GLU A N 1
ATOM 1841 C CA . GLU A 1 238 ? -23.950 -27.621 28.119 1.00 74.94 238 GLU A CA 1
ATOM 1842 C C . GLU A 1 238 ? -22.807 -26.669 27.694 1.00 74.94 238 GLU A C 1
ATOM 1844 O O . GLU A 1 238 ? -22.486 -26.530 26.510 1.00 74.94 238 GLU A O 1
ATOM 1849 N N . GLY A 1 239 ? -22.160 -25.993 28.652 1.00 86.19 239 GLY A N 1
ATOM 1850 C CA . GLY A 1 239 ? -21.126 -25.002 28.354 1.00 86.19 239 GLY A CA 1
ATOM 1851 C C . GLY A 1 239 ? -20.872 -24.028 29.498 1.00 86.19 239 GLY A C 1
ATOM 1852 O O . GLY A 1 239 ? -20.747 -24.423 30.657 1.00 86.19 239 GLY A O 1
ATOM 1853 N N . GLY A 1 240 ? -20.763 -22.744 29.171 1.00 91.31 240 GLY A N 1
ATOM 1854 C CA . GLY A 1 240 ? -20.623 -21.702 30.180 1.00 91.31 240 GLY A CA 1
ATOM 1855 C C . GLY A 1 240 ? -20.244 -20.341 29.616 1.00 91.31 240 GLY A C 1
ATOM 1856 O O . GLY A 1 240 ? -20.154 -20.146 28.401 1.00 91.31 240 GLY A O 1
ATOM 1857 N N . THR A 1 241 ? -19.999 -19.386 30.511 1.00 94.00 241 THR A N 1
ATOM 1858 C CA . THR A 1 241 ? -19.562 -18.038 30.138 1.00 94.00 241 THR A CA 1
ATOM 1859 C C . THR A 1 241 ? -18.175 -17.716 30.684 1.00 94.00 241 THR A C 1
ATOM 1861 O O . THR A 1 241 ? -17.816 -18.088 31.801 1.00 94.00 241 THR A O 1
ATOM 1864 N N . CYS A 1 242 ? -17.382 -17.000 29.885 1.00 94.06 242 CYS A N 1
ATOM 1865 C CA . CYS A 1 242 ? -16.050 -16.528 30.260 1.00 94.06 242 CYS A CA 1
ATOM 1866 C C . CYS A 1 242 ? -15.973 -15.013 30.095 1.00 94.06 242 CYS A C 1
ATOM 1868 O O . CYS A 1 242 ? -16.346 -14.485 29.045 1.00 94.06 242 CYS A O 1
ATOM 1870 N N . VAL A 1 243 ? -15.426 -14.311 31.088 1.00 94.56 243 VAL A N 1
ATOM 1871 C CA . VAL A 1 243 ? -15.021 -12.906 30.948 1.00 94.56 243 VAL A CA 1
ATOM 1872 C C . VAL A 1 243 ? -13.517 -12.854 30.718 1.00 94.56 243 VAL A C 1
ATOM 1874 O O . VAL A 1 243 ? -12.733 -13.252 31.582 1.00 94.56 243 VAL A O 1
ATOM 1877 N N . LEU A 1 244 ? -13.128 -12.346 29.556 1.00 96.50 244 LEU A N 1
ATOM 1878 C CA . LEU A 1 244 ? -11.769 -12.325 29.036 1.00 96.50 244 LEU A CA 1
ATOM 1879 C C . LEU A 1 244 ? -11.235 -10.889 28.997 1.00 96.50 244 LEU A C 1
ATOM 1881 O O . LEU A 1 244 ? -11.897 -9.985 28.488 1.00 96.50 244 LEU A O 1
ATOM 1885 N N . GLU A 1 245 ? -10.034 -10.681 29.529 1.00 94.88 245 GLU A N 1
ATOM 1886 C CA . GLU A 1 245 ? -9.275 -9.427 29.432 1.00 94.88 245 GLU A CA 1
ATOM 1887 C C . GLU A 1 245 ? -8.061 -9.658 28.518 1.00 94.88 245 GLU A C 1
ATOM 1889 O O . GLU A 1 245 ? -7.311 -10.601 28.778 1.00 94.88 245 GLU A O 1
ATOM 1894 N N . PRO A 1 246 ? -7.823 -8.843 27.469 1.00 94.38 246 PRO A N 1
ATOM 1895 C CA . PRO A 1 246 ? -6.615 -8.965 26.656 1.00 94.38 246 PRO A CA 1
ATOM 1896 C C . PRO A 1 246 ? -5.352 -8.895 27.517 1.00 94.38 246 PRO A C 1
ATOM 1898 O O . PRO A 1 246 ? -5.170 -7.952 28.290 1.00 94.38 246 PRO A O 1
ATOM 1901 N N . ALA A 1 247 ? -4.452 -9.866 27.355 1.00 90.00 247 ALA A N 1
ATOM 1902 C CA . ALA A 1 247 ? -3.233 -9.969 28.160 1.00 90.00 247 ALA A CA 1
ATOM 1903 C C . ALA A 1 247 ? -2.270 -8.792 27.919 1.00 90.00 247 ALA A C 1
ATOM 1905 O O . ALA A 1 247 ? -1.478 -8.417 28.786 1.00 90.00 247 ALA A O 1
ATOM 1906 N N . HIS A 1 248 ? -2.351 -8.172 26.739 1.00 87.69 248 HIS A N 1
ATOM 1907 C CA . HIS A 1 248 ? -1.494 -7.065 26.341 1.00 87.69 248 HIS A CA 1
ATOM 1908 C C . HIS A 1 248 ? -2.316 -5.838 25.955 1.00 87.69 248 HIS A C 1
ATOM 1910 O O . HIS A 1 248 ? -3.102 -5.858 25.010 1.00 87.69 248 HIS A O 1
ATOM 1916 N N . ARG A 1 249 ? -2.053 -4.717 26.632 1.00 83.19 249 ARG A N 1
ATOM 1917 C CA . ARG A 1 249 ? -2.616 -3.398 26.278 1.00 83.19 249 ARG A CA 1
ATOM 1918 C C . ARG A 1 249 ? -1.777 -2.626 25.273 1.00 83.19 249 ARG A C 1
ATOM 1920 O O . ARG A 1 249 ? -2.161 -1.545 24.843 1.00 83.19 249 ARG A O 1
ATOM 1927 N N . HIS A 1 250 ? -0.625 -3.178 24.919 1.00 84.62 250 HIS A N 1
ATOM 1928 C CA . HIS A 1 250 ? 0.246 -2.683 23.874 1.00 84.62 250 HIS A CA 1
ATOM 1929 C C . HIS A 1 250 ? 0.705 -3.882 23.048 1.00 84.62 250 HIS A C 1
ATOM 1931 O O . HIS A 1 250 ? 1.516 -4.687 23.503 1.00 84.62 250 HIS A O 1
ATOM 1937 N N . SER A 1 251 ? 0.197 -3.990 21.830 1.00 80.31 251 SER A N 1
ATOM 1938 C CA . SER A 1 251 ? 0.595 -4.997 20.857 1.00 80.31 251 SER A CA 1
ATOM 1939 C C . SER A 1 251 ? 1.435 -4.350 19.759 1.00 80.31 251 SER A C 1
ATOM 1941 O O . SER A 1 251 ? 1.263 -3.187 19.392 1.00 80.31 251 SER A O 1
ATOM 1943 N N . ARG A 1 252 ? 2.408 -5.099 19.240 1.00 76.19 252 ARG A N 1
ATOM 1944 C CA . ARG A 1 252 ? 3.177 -4.672 18.071 1.00 76.19 252 ARG A CA 1
ATOM 1945 C C . ARG A 1 252 ? 2.580 -5.344 16.848 1.00 76.19 252 ARG A C 1
ATOM 1947 O O . ARG A 1 252 ? 2.769 -6.539 16.661 1.00 76.19 252 ARG A O 1
ATOM 1954 N N . ARG A 1 253 ? 1.884 -4.568 16.015 1.00 81.56 253 ARG A N 1
ATOM 1955 C CA . ARG A 1 253 ? 1.429 -5.042 14.701 1.00 81.56 253 ARG A CA 1
ATOM 1956 C C . ARG A 1 253 ? 2.583 -5.141 13.701 1.00 81.56 253 ARG A C 1
ATOM 1958 O O . ARG A 1 253 ? 2.642 -6.090 12.930 1.00 81.56 253 ARG A O 1
ATOM 1965 N N . PHE A 1 254 ? 3.506 -4.180 13.744 1.00 82.88 254 PHE A N 1
ATOM 1966 C CA . PHE A 1 254 ? 4.657 -4.091 12.845 1.00 82.88 254 PHE A CA 1
ATOM 1967 C C . PHE A 1 254 ? 5.978 -4.056 13.622 1.00 82.88 254 PHE A C 1
ATOM 1969 O O . PHE A 1 254 ? 6.004 -3.778 14.828 1.00 82.88 254 PHE A O 1
ATOM 1976 N N . ARG A 1 255 ? 7.088 -4.333 12.923 1.00 80.75 255 ARG A N 1
ATOM 1977 C CA . ARG A 1 255 ? 8.442 -4.180 13.476 1.00 80.75 255 ARG A CA 1
ATOM 1978 C C . ARG A 1 255 ? 8.665 -2.727 13.909 1.00 80.75 255 ARG A C 1
ATOM 1980 O O . ARG A 1 255 ? 8.058 -1.801 13.377 1.00 80.75 255 ARG A O 1
ATOM 1987 N N . ARG A 1 256 ? 9.506 -2.528 14.927 1.00 81.62 256 ARG A N 1
ATOM 1988 C CA . ARG A 1 256 ? 9.844 -1.180 15.386 1.00 81.62 256 ARG A CA 1
ATOM 1989 C C . ARG A 1 256 ? 10.790 -0.551 14.372 1.00 81.62 256 ARG A C 1
ATOM 1991 O O . ARG A 1 256 ? 11.934 -0.978 14.276 1.00 81.62 256 ARG A O 1
ATOM 1998 N N . ASP A 1 257 ? 10.307 0.476 13.692 1.00 83.75 257 ASP A N 1
ATOM 1999 C CA . ASP A 1 257 ? 11.130 1.261 12.780 1.00 83.75 257 ASP A CA 1
ATOM 2000 C C . ASP A 1 257 ? 12.056 2.198 13.565 1.00 83.75 257 ASP A C 1
ATOM 2002 O O . ASP A 1 257 ? 11.664 2.784 14.584 1.00 83.75 257 ASP A O 1
ATOM 2006 N N . GLU A 1 258 ? 13.295 2.328 13.094 1.00 85.12 258 GLU A N 1
ATOM 2007 C CA . GLU A 1 258 ? 14.255 3.297 13.628 1.00 85.12 258 GLU A CA 1
ATOM 2008 C C . GLU A 1 258 ? 13.927 4.705 13.136 1.00 85.12 258 GLU A C 1
ATOM 2010 O O . GLU A 1 258 ? 13.908 5.656 13.920 1.00 85.12 258 GLU A O 1
ATOM 2015 N N . VAL A 1 259 ? 13.623 4.838 11.844 1.00 83.06 259 VAL A N 1
ATOM 2016 C CA . VAL A 1 259 ? 13.058 6.053 11.271 1.00 83.06 259 VAL A CA 1
ATOM 2017 C C . VAL A 1 259 ? 11.545 5.909 11.247 1.00 83.06 259 VAL A C 1
ATOM 2019 O O . VAL A 1 259 ? 11.011 5.050 10.558 1.00 83.06 259 VAL A O 1
ATOM 2022 N N . ARG A 1 260 ? 10.855 6.742 12.026 1.00 85.44 260 ARG A N 1
ATOM 2023 C CA . ARG A 1 260 ? 9.397 6.680 12.180 1.00 85.44 260 ARG A CA 1
ATOM 2024 C C . ARG A 1 260 ? 8.714 7.771 11.363 1.00 85.44 260 ARG A C 1
ATOM 2026 O O . ARG A 1 260 ? 9.257 8.874 11.248 1.00 85.44 260 ARG A O 1
ATOM 2033 N N . SER A 1 261 ? 7.492 7.499 10.907 1.00 87.44 261 SER A N 1
ATOM 2034 C CA . SER A 1 261 ? 6.573 8.531 10.424 1.00 87.44 261 SER A CA 1
ATOM 2035 C C . SER A 1 261 ? 6.435 9.643 11.462 1.00 87.44 261 SER A C 1
ATOM 2037 O O . SER A 1 261 ? 6.245 9.390 12.658 1.00 87.44 261 SER A O 1
ATOM 2039 N N . GLN A 1 262 ? 6.511 10.887 11.006 1.00 88.62 262 GLN A N 1
ATOM 2040 C CA . GLN A 1 262 ? 6.290 12.035 11.872 1.00 88.62 262 GLN A CA 1
ATOM 2041 C C . GLN A 1 262 ? 4.808 12.125 12.241 1.00 88.62 262 GLN A C 1
ATOM 2043 O O . GLN A 1 262 ? 3.943 12.041 11.371 1.00 88.62 262 GLN A O 1
ATOM 2048 N N . ARG A 1 263 ? 4.521 12.310 13.533 1.00 93.44 263 ARG A N 1
ATOM 2049 C CA . ARG A 1 263 ? 3.168 12.587 14.026 1.00 93.44 263 ARG A CA 1
ATOM 2050 C C . ARG A 1 263 ? 2.922 14.088 14.041 1.00 93.44 263 ARG A C 1
ATOM 2052 O O . ARG A 1 263 ? 3.753 14.841 14.542 1.00 93.44 263 ARG A O 1
ATOM 2059 N N . LEU A 1 264 ? 1.788 14.494 13.489 1.00 94.44 264 LEU A N 1
ATOM 2060 C CA . LEU A 1 264 ? 1.335 15.874 13.406 1.00 94.44 264 LEU A CA 1
ATOM 2061 C C . LEU A 1 264 ? 0.036 16.037 14.196 1.00 94.44 264 LEU A C 1
ATOM 2063 O O . LEU A 1 264 ? -0.825 15.156 14.185 1.00 94.44 264 LEU A O 1
ATOM 2067 N N . VAL A 1 265 ? -0.110 17.188 14.846 1.00 95.38 265 VAL A N 1
ATOM 2068 C CA . VAL A 1 265 ? -1.385 17.654 15.397 1.00 95.38 265 VAL A CA 1
ATOM 2069 C C . VAL A 1 265 ? -1.964 18.631 14.382 1.00 95.38 265 VAL A C 1
ATOM 2071 O O . VAL A 1 265 ? -1.390 19.690 14.143 1.00 95.38 265 VAL A O 1
ATOM 2074 N N . LEU A 1 266 ? -3.058 18.243 13.732 1.00 91.69 266 LEU A N 1
ATOM 2075 C CA . LEU A 1 266 ? -3.694 19.049 12.690 1.00 91.69 266 LEU A CA 1
ATOM 2076 C C . LEU A 1 266 ? -4.719 20.008 13.295 1.00 91.69 266 LEU A C 1
ATOM 2078 O O . LEU A 1 266 ? -5.392 19.667 14.268 1.00 91.69 266 LEU A O 1
ATOM 2082 N N . VAL A 1 267 ? -4.859 21.190 12.694 1.00 90.12 267 VAL A N 1
ATOM 2083 C CA . VAL A 1 267 ? -5.862 22.192 13.075 1.00 90.12 267 VAL A CA 1
ATOM 2084 C C . VAL A 1 267 ? -6.633 22.619 11.816 1.00 90.12 267 VAL A C 1
ATOM 2086 O O . VAL A 1 267 ? -6.029 23.236 10.939 1.00 90.12 267 VAL A O 1
ATOM 2089 N N . PRO A 1 268 ? -7.941 22.309 11.706 1.00 89.50 268 PRO A N 1
ATOM 2090 C CA . PRO A 1 268 ? -8.723 21.484 12.632 1.00 89.50 268 PRO A CA 1
ATOM 2091 C C . PRO A 1 268 ? -8.273 20.012 12.612 1.00 89.50 268 PRO A C 1
ATOM 2093 O O . PRO A 1 268 ? -7.816 19.503 11.589 1.00 89.50 268 PRO A O 1
ATOM 2096 N N . SER A 1 269 ? -8.417 19.310 13.738 1.00 92.81 269 SER A N 1
ATOM 2097 C CA . SER A 1 269 ? -8.124 17.874 13.790 1.00 92.81 269 SER A CA 1
ATOM 2098 C C . SER A 1 269 ? -9.284 17.047 13.225 1.00 92.81 269 SER A C 1
ATOM 2100 O O . SER A 1 269 ? -10.445 17.405 13.459 1.00 92.81 269 SER A O 1
ATOM 2102 N N . PRO A 1 270 ? -9.012 15.941 12.508 1.00 96.50 270 PRO A N 1
ATOM 2103 C CA . PRO A 1 270 ? -10.067 15.087 11.977 1.00 96.50 270 PRO A CA 1
ATOM 2104 C C . PRO A 1 270 ? -10.756 14.272 13.077 1.00 96.50 270 PRO A C 1
ATOM 2106 O O . PRO A 1 270 ? -10.249 14.133 14.196 1.00 96.50 270 PRO A O 1
ATOM 2109 N N . ASN A 1 271 ? -11.907 13.699 12.741 1.00 97.19 271 ASN A N 1
ATOM 2110 C CA . ASN A 1 271 ? -12.603 12.724 13.572 1.00 97.19 271 ASN A CA 1
ATOM 2111 C C . ASN A 1 271 ? -12.439 11.326 12.959 1.00 97.19 271 ASN A C 1
ATOM 2113 O O . ASN A 1 271 ? -12.541 11.153 11.749 1.00 97.19 271 ASN A O 1
ATOM 2117 N N . LEU A 1 272 ? -12.185 10.317 13.788 1.00 98.25 272 LEU A N 1
ATOM 2118 C CA . LEU A 1 272 ? -12.316 8.918 13.404 1.00 98.25 272 LEU A CA 1
ATOM 2119 C C . LEU A 1 272 ? -13.801 8.556 13.437 1.00 98.25 272 LEU A C 1
ATOM 2121 O O . LEU A 1 272 ? -14.429 8.681 14.485 1.00 98.25 272 LEU A O 1
ATOM 2125 N N . VAL A 1 273 ? -14.327 8.043 12.331 1.00 98.19 273 VAL A N 1
ATOM 2126 C CA . VAL A 1 273 ? -15.715 7.599 12.185 1.00 98.19 273 VAL A CA 1
ATOM 2127 C C . VAL A 1 273 ? -15.737 6.145 11.731 1.00 98.19 273 VAL A C 1
ATOM 2129 O O . VAL A 1 273 ? -15.063 5.782 10.770 1.00 98.19 273 VAL A O 1
ATOM 2132 N N . PHE A 1 274 ? -16.515 5.297 12.399 1.00 98.06 274 PHE A N 1
ATOM 2133 C CA . PHE A 1 274 ? -16.664 3.891 12.016 1.00 98.06 274 PHE A CA 1
ATOM 2134 C C . PHE A 1 274 ? -17.961 3.290 12.561 1.00 98.06 274 PHE A C 1
ATOM 2136 O O . PHE A 1 274 ? -18.571 3.819 13.493 1.00 98.06 274 PHE A O 1
ATOM 2143 N N . LEU A 1 275 ? -18.380 2.159 11.992 1.00 96.62 275 LEU A N 1
ATOM 2144 C CA . LEU A 1 275 ? -19.375 1.287 12.612 1.00 96.62 275 LEU A CA 1
ATOM 2145 C C . LEU A 1 275 ? -18.640 0.297 13.511 1.00 96.62 275 LEU A C 1
ATOM 2147 O O . LEU A 1 275 ? -17.783 -0.456 13.050 1.00 96.62 275 LEU A O 1
ATOM 2151 N N . HIS A 1 276 ? -18.945 0.304 14.806 1.00 96.31 276 HIS A N 1
ATOM 2152 C CA . HIS A 1 276 ? -18.238 -0.542 15.754 1.00 96.31 276 HIS A CA 1
ATOM 2153 C C . HIS A 1 276 ? -18.482 -2.027 15.431 1.00 96.31 276 HIS A C 1
ATOM 2155 O O . HIS A 1 276 ? -19.640 -2.461 15.473 1.00 96.31 276 HIS A O 1
ATOM 2161 N N . PRO A 1 277 ? -17.431 -2.842 15.199 1.00 95.75 277 PRO A N 1
ATOM 2162 C CA . PRO A 1 277 ? -17.587 -4.214 14.710 1.00 95.75 277 PRO A CA 1
ATOM 2163 C C . PRO A 1 277 ? -18.517 -5.084 15.559 1.00 95.75 277 PRO A C 1
ATOM 2165 O O . PRO A 1 277 ? -19.300 -5.876 15.034 1.00 95.75 277 PRO A O 1
ATOM 2168 N N . PHE A 1 278 ? -18.465 -4.897 16.882 1.00 95.44 278 PHE A N 1
ATOM 2169 C CA . PHE A 1 278 ? -19.255 -5.690 17.821 1.00 95.44 278 PHE A CA 1
ATOM 2170 C C . PHE A 1 278 ? -20.683 -5.201 18.050 1.00 95.44 278 PHE A C 1
ATOM 2172 O O . PHE A 1 278 ? -21.515 -6.019 18.410 1.00 95.44 278 PHE A O 1
ATOM 2179 N N . THR A 1 279 ? -20.993 -3.913 17.869 1.00 93.06 279 THR A N 1
ATOM 2180 C CA . THR A 1 279 ? -22.329 -3.371 18.207 1.00 93.06 279 THR A CA 1
ATOM 2181 C C . THR A 1 279 ? -23.119 -2.924 16.984 1.00 93.06 279 THR A C 1
ATOM 2183 O O . THR A 1 279 ? -24.319 -2.696 17.093 1.00 93.06 279 THR A O 1
ATOM 2186 N N . GLY A 1 280 ? -22.453 -2.725 15.840 1.00 91.88 280 GLY A N 1
ATOM 2187 C CA . GLY A 1 280 ? -23.031 -2.100 14.651 1.00 91.88 280 GLY A CA 1
ATOM 2188 C C . GLY A 1 280 ? -23.347 -0.608 14.817 1.00 91.88 280 GLY A C 1
ATOM 2189 O O . GLY A 1 280 ? -23.860 0.011 13.890 1.00 91.88 280 GLY A O 1
ATOM 2190 N N . LYS A 1 281 ? -23.055 -0.004 15.977 1.00 92.00 281 LYS A N 1
ATOM 2191 C CA . LYS A 1 281 ? -23.336 1.414 16.230 1.00 92.00 281 LYS A CA 1
ATOM 2192 C C . LYS A 1 281 ? -22.256 2.293 15.618 1.00 92.00 281 LYS A C 1
ATOM 2194 O O . LYS A 1 281 ? -21.072 1.964 15.678 1.00 92.00 281 LYS A O 1
ATOM 2199 N N . ARG A 1 282 ? -22.667 3.445 15.090 1.00 95.44 282 ARG A N 1
ATOM 2200 C CA . ARG A 1 282 ? -21.745 4.494 14.652 1.00 95.44 282 ARG A CA 1
ATOM 2201 C C . ARG A 1 282 ? -21.011 5.075 15.859 1.00 95.44 282 ARG A C 1
ATOM 2203 O O . ARG A 1 282 ? -21.644 5.436 16.849 1.00 95.44 282 ARG A O 1
ATOM 2210 N N . VAL A 1 283 ? -19.693 5.163 15.749 1.00 95.38 283 VAL A N 1
ATOM 2211 C CA . VAL A 1 283 ? -18.796 5.763 16.735 1.00 95.38 283 VAL A CA 1
ATOM 2212 C C . VAL A 1 283 ? -18.017 6.878 16.055 1.00 95.38 283 VAL A C 1
ATOM 2214 O O . VAL A 1 283 ? -17.578 6.730 14.913 1.00 95.38 283 VAL A O 1
ATOM 2217 N N . GLU A 1 284 ? -17.854 7.983 16.774 1.00 95.94 284 GLU A N 1
ATOM 2218 C CA . GLU A 1 284 ? -17.078 9.136 16.345 1.00 95.94 284 GLU A CA 1
ATOM 2219 C C . GLU A 1 284 ? -16.142 9.565 17.475 1.00 95.94 284 GLU A C 1
ATOM 2221 O O . GLU A 1 284 ? -16.589 9.786 18.600 1.00 95.94 284 GLU A O 1
ATOM 2226 N N . LEU A 1 285 ? -14.841 9.640 17.188 1.00 95.88 285 LEU A N 1
ATOM 2227 C CA . LEU A 1 285 ? -13.801 9.961 18.168 1.00 95.88 285 LEU A CA 1
ATOM 2228 C C . LEU A 1 285 ? -12.851 11.021 17.622 1.00 95.88 285 LEU A C 1
ATOM 2230 O O . LEU A 1 285 ? -12.492 11.006 16.446 1.00 95.88 285 LEU A O 1
ATOM 2234 N N . LYS A 1 286 ? -12.389 11.923 18.487 1.00 93.88 286 LYS A N 1
ATOM 2235 C CA . LYS A 1 286 ? -11.456 12.976 18.083 1.00 93.88 286 LYS A CA 1
ATOM 2236 C C . LYS A 1 286 ? -10.060 12.402 17.864 1.00 93.88 286 LYS A C 1
ATOM 2238 O O . LYS A 1 286 ? -9.517 11.735 18.746 1.00 93.88 286 LYS A O 1
ATOM 2243 N N . VAL A 1 287 ? -9.457 12.693 16.712 1.00 97.19 287 VAL A N 1
ATOM 2244 C CA . VAL A 1 287 ? -8.049 12.368 16.458 1.00 97.19 287 VAL A CA 1
ATOM 2245 C C . VAL A 1 287 ? -7.171 13.432 17.106 1.00 97.19 287 VAL A C 1
ATOM 2247 O O . VAL A 1 287 ? -7.316 14.627 16.856 1.00 97.19 287 VAL A O 1
ATOM 2250 N N . THR A 1 288 ? -6.260 12.985 17.962 1.00 96.12 288 THR A N 1
ATOM 2251 C CA . THR A 1 288 ? -5.338 13.832 18.735 1.00 96.12 288 THR A CA 1
ATOM 2252 C C . THR A 1 288 ? -4.010 14.058 18.021 1.00 96.12 288 THR A C 1
ATOM 2254 O O . THR A 1 288 ? -3.417 15.124 18.144 1.00 96.12 288 THR A O 1
ATOM 2257 N N . ASP A 1 289 ? -3.545 13.063 17.267 1.00 96.19 289 ASP A N 1
ATOM 2258 C CA . ASP A 1 289 ? -2.363 13.134 16.412 1.00 96.19 289 ASP A CA 1
ATOM 2259 C C . ASP A 1 289 ? -2.519 12.167 15.229 1.00 96.19 289 ASP A C 1
ATOM 2261 O O . ASP A 1 289 ? -3.248 11.177 15.332 1.00 96.19 289 ASP A O 1
ATOM 2265 N N . LEU A 1 290 ? -1.850 12.455 14.111 1.00 96.31 290 LEU A N 1
ATOM 2266 C CA . LEU A 1 290 ? -1.932 11.686 12.868 1.00 96.31 290 LEU A CA 1
ATOM 2267 C C . LEU A 1 290 ? -0.566 11.613 12.174 1.00 96.31 290 LEU A C 1
ATOM 2269 O O . LEU A 1 290 ? 0.209 12.565 12.175 1.00 96.31 290 LEU A O 1
ATOM 2273 N N . SER A 1 291 ? -0.275 10.470 11.566 1.00 94.94 291 SER A N 1
ATOM 2274 C CA . SER A 1 291 ? 0.886 10.217 10.711 1.00 94.94 291 SER A CA 1
ATOM 2275 C C . SER A 1 291 ? 0.481 9.305 9.554 1.00 94.94 291 SER A C 1
ATOM 2277 O O . SER A 1 291 ? -0.602 8.719 9.584 1.00 94.94 291 SER A O 1
ATOM 2279 N N . GLY A 1 292 ? 1.359 9.123 8.567 1.00 93.00 292 GLY A N 1
ATOM 2280 C CA . GLY A 1 292 ? 1.084 8.234 7.437 1.00 93.00 292 GLY A CA 1
ATOM 2281 C C . GLY A 1 292 ? 0.989 6.742 7.793 1.00 93.00 292 GLY A C 1
ATOM 2282 O O . GLY A 1 292 ? 0.450 5.974 7.009 1.00 93.00 292 GLY A O 1
ATOM 2283 N N . SER A 1 293 ? 1.431 6.325 8.988 1.00 92.62 293 SER A N 1
ATOM 2284 C CA . SER A 1 293 ? 1.369 4.925 9.450 1.00 92.62 293 SER A CA 1
ATOM 2285 C C . SER A 1 293 ? 0.359 4.663 10.578 1.00 92.62 293 SER A C 1
ATOM 2287 O O . SER A 1 293 ? 0.149 3.514 10.978 1.00 92.62 293 SER A O 1
ATOM 2289 N N . GLY A 1 294 ? -0.278 5.700 11.125 1.00 95.31 294 GLY A N 1
ATOM 2290 C CA . GLY A 1 294 ? -1.153 5.561 12.289 1.00 95.31 294 GLY A CA 1
ATOM 2291 C C . GLY A 1 294 ? -1.530 6.883 12.942 1.00 95.31 294 GLY A C 1
ATOM 2292 O O . GLY A 1 294 ? -0.993 7.938 12.608 1.00 95.31 294 GLY A O 1
ATOM 2293 N N . PHE A 1 295 ? -2.425 6.812 13.918 1.00 97.25 295 PHE A N 1
ATOM 2294 C CA . PHE A 1 295 ? -2.949 7.970 14.642 1.00 97.25 295 PHE A CA 1
ATOM 2295 C C . PHE A 1 295 ? -3.297 7.616 16.089 1.00 97.25 295 PHE A C 1
ATOM 2297 O O . PHE A 1 295 ? -3.151 6.464 16.511 1.00 97.25 295 PHE A O 1
ATOM 2304 N N . ALA A 1 296 ? -3.695 8.607 16.881 1.00 97.69 296 ALA A N 1
ATOM 2305 C CA . ALA A 1 296 ? -4.209 8.395 18.230 1.00 97.69 296 ALA A CA 1
ATOM 2306 C C . ALA A 1 296 ? -5.538 9.118 18.444 1.00 97.69 296 ALA A C 1
ATOM 2308 O O . ALA A 1 296 ? -5.720 10.245 17.986 1.00 97.69 296 ALA A O 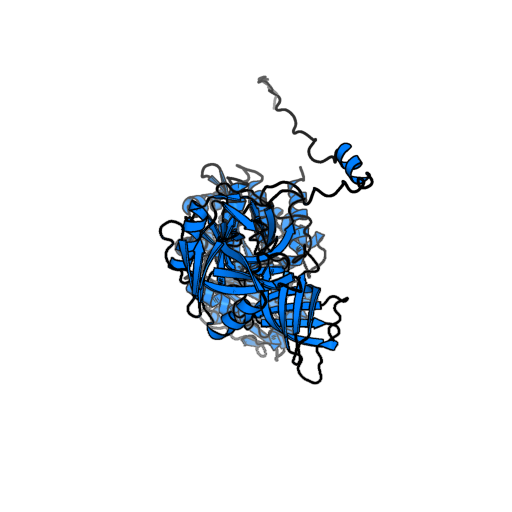1
ATOM 2309 N N . VAL A 1 297 ? -6.436 8.489 19.192 1.00 97.00 297 VAL A N 1
ATOM 2310 C CA . VAL A 1 297 ? -7.726 9.048 19.612 1.00 97.00 297 VAL A CA 1
ATOM 2311 C C . VAL A 1 297 ? -7.845 9.021 21.128 1.00 97.00 297 VAL A C 1
ATOM 2313 O O . VAL A 1 297 ? -7.134 8.267 21.801 1.00 97.00 297 VAL A O 1
ATOM 2316 N N . GLU A 1 298 ? -8.756 9.828 21.653 1.00 92.00 298 GLU A N 1
ATOM 2317 C CA . GLU A 1 298 ? -9.122 9.822 23.067 1.00 92.00 298 GLU A CA 1
ATOM 2318 C C . GLU A 1 298 ? -10.615 9.541 23.231 1.00 92.00 298 GLU A C 1
ATOM 2320 O O . GLU A 1 298 ? -11.445 10.024 22.460 1.00 92.00 298 GLU A O 1
ATOM 2325 N N . GLU A 1 299 ? -10.940 8.724 24.229 1.00 89.62 299 GLU A N 1
ATOM 2326 C CA . GLU A 1 299 ? -12.304 8.362 24.607 1.00 89.62 299 GLU A CA 1
ATOM 2327 C C . GLU A 1 299 ? -12.472 8.442 26.129 1.00 89.62 299 GLU A C 1
ATOM 2329 O O . GLU A 1 299 ? -11.523 8.257 26.893 1.00 89.62 299 GLU A O 1
ATOM 2334 N N . GLU A 1 300 ? -13.685 8.734 26.589 1.00 84.88 300 GLU A N 1
ATOM 2335 C CA . GLU A 1 300 ? -14.001 8.747 28.017 1.00 84.88 300 GLU A CA 1
ATOM 2336 C C . GLU A 1 300 ? -14.012 7.310 28.561 1.00 84.88 300 GLU A C 1
ATOM 2338 O O . GLU A 1 300 ? -14.717 6.463 28.018 1.00 84.88 300 GLU A O 1
ATOM 2343 N N . LEU A 1 301 ? -13.278 7.017 29.643 1.00 81.12 301 LEU A N 1
ATOM 2344 C CA . LEU A 1 301 ? -13.130 5.647 30.166 1.00 81.12 301 LEU A CA 1
ATOM 2345 C C . LEU A 1 301 ? -14.464 4.946 30.455 1.00 81.12 301 LEU A C 1
ATOM 2347 O O . LEU A 1 301 ? -14.570 3.742 30.242 1.00 81.12 301 LEU A O 1
ATOM 2351 N N . SER A 1 302 ? -15.463 5.679 30.947 1.00 76.25 302 SER A N 1
ATOM 2352 C CA . SER A 1 302 ? -16.809 5.161 31.239 1.00 76.25 302 SER A CA 1
ATOM 2353 C C . SER A 1 302 ? -17.490 4.581 29.991 1.00 76.25 302 SER A C 1
ATOM 2355 O O . SER A 1 302 ? -18.161 3.556 30.085 1.00 76.25 302 SER A O 1
ATOM 2357 N N . ARG A 1 303 ? -17.231 5.199 28.831 1.00 78.69 303 ARG A N 1
ATOM 2358 C CA . ARG A 1 303 ? -17.866 4.968 27.524 1.00 78.69 303 ARG A CA 1
ATOM 2359 C C . ARG A 1 303 ? -16.933 4.368 26.483 1.00 78.69 303 ARG A C 1
ATOM 2361 O O . ARG A 1 303 ? -17.285 4.288 25.308 1.00 78.69 303 ARG A O 1
ATOM 2368 N N . ALA A 1 304 ? -15.732 3.996 26.901 1.00 87.44 304 ALA A N 1
ATOM 2369 C CA . ALA A 1 304 ? -14.686 3.561 26.007 1.00 87.44 304 ALA A CA 1
ATOM 2370 C C . ALA A 1 304 ? -15.087 2.260 25.292 1.00 87.44 304 ALA A C 1
ATOM 2372 O O . ALA A 1 304 ? -15.532 1.288 25.916 1.00 87.44 304 ALA A O 1
ATOM 2373 N N . VAL A 1 305 ? -14.882 2.232 23.978 1.00 91.62 305 VAL A N 1
ATOM 2374 C CA . VAL A 1 305 ? -15.239 1.123 23.086 1.00 91.62 305 VAL A CA 1
ATOM 2375 C C . VAL A 1 305 ? -14.024 0.500 22.401 1.00 91.62 305 VAL A C 1
ATOM 2377 O O . VAL A 1 305 ? -14.121 -0.619 21.899 1.00 91.62 305 VAL A O 1
ATOM 2380 N N . LEU A 1 306 ? -12.865 1.168 22.395 1.00 94.31 306 LEU A N 1
ATOM 2381 C CA . LEU A 1 306 ? -11.672 0.648 21.729 1.00 94.31 306 LEU A CA 1
ATOM 2382 C C . LEU A 1 306 ? -10.865 -0.277 22.647 1.00 94.31 306 LEU A C 1
ATOM 2384 O O . LEU A 1 306 ? -10.012 0.137 23.432 1.00 94.31 306 LEU A O 1
ATOM 2388 N N . LEU A 1 307 ? -11.112 -1.573 22.488 1.00 91.62 307 LEU A N 1
ATOM 2389 C CA . LEU A 1 307 ? -10.317 -2.651 23.072 1.00 91.62 307 LEU A CA 1
ATOM 2390 C C . LEU A 1 307 ? -8.943 -2.769 22.371 1.00 91.62 307 LEU A C 1
ATOM 2392 O O . LEU A 1 307 ? -8.889 -2.757 21.137 1.00 91.62 307 LEU A O 1
ATOM 2396 N N . PRO A 1 308 ? -7.830 -2.972 23.108 1.00 92.62 308 PRO A N 1
ATOM 2397 C CA . PRO A 1 308 ? -6.548 -3.350 22.514 1.00 92.62 308 PRO A CA 1
ATOM 2398 C C . PRO A 1 308 ? -6.684 -4.559 21.583 1.00 92.62 308 PRO A C 1
ATOM 2400 O O . PRO A 1 308 ? -7.286 -5.559 21.952 1.00 92.62 308 PRO A O 1
ATOM 2403 N N . GLY A 1 309 ? -6.113 -4.484 20.384 1.00 94.31 309 GLY A N 1
ATOM 2404 C CA . GLY A 1 309 ? -6.169 -5.544 19.376 1.00 94.31 309 GLY A CA 1
ATOM 2405 C C . GLY A 1 309 ? -7.398 -5.508 18.463 1.00 94.31 309 GLY A C 1
ATOM 2406 O O . GLY A 1 309 ? -7.386 -6.214 17.453 1.00 94.31 309 GLY A O 1
ATOM 2407 N N . LEU A 1 310 ? -8.411 -4.683 18.762 1.00 96.44 310 LEU A N 1
ATOM 2408 C CA . LEU A 1 310 ? -9.599 -4.519 17.920 1.00 96.44 310 LEU A CA 1
ATOM 2409 C C . LEU A 1 310 ? -9.209 -4.031 16.518 1.00 96.44 310 LEU A C 1
ATOM 2411 O O . LEU A 1 310 ? -8.496 -3.037 16.370 1.00 96.44 310 LEU A O 1
ATOM 2415 N N . MET A 1 311 ? -9.698 -4.724 15.494 1.00 97.00 311 MET A N 1
ATOM 2416 C CA . MET A 1 311 ? -9.576 -4.346 14.092 1.00 97.00 311 MET A CA 1
ATOM 2417 C C . MET A 1 311 ? -10.823 -3.598 13.635 1.00 97.00 311 MET A C 1
ATOM 2419 O O . MET A 1 311 ? -11.951 -4.043 13.844 1.00 97.00 311 MET A O 1
ATOM 2423 N N . LEU A 1 312 ? -10.589 -2.475 12.969 1.00 97.75 312 LEU A N 1
ATOM 2424 C CA . LEU A 1 312 ? -11.573 -1.659 12.279 1.00 97.75 312 LEU A CA 1
ATOM 2425 C C . LEU A 1 312 ? -11.349 -1.878 10.775 1.00 97.75 312 LEU A C 1
ATOM 2427 O O . LEU A 1 312 ? -10.492 -1.206 10.199 1.00 97.75 312 LEU A O 1
ATOM 2431 N N . PRO A 1 313 ? -12.020 -2.857 10.141 1.00 96.06 313 PRO A N 1
ATOM 2432 C CA . PRO A 1 313 ? -11.812 -3.130 8.718 1.00 96.06 313 PRO A CA 1
ATOM 2433 C C . PRO A 1 313 ? -12.328 -1.995 7.832 1.00 96.06 313 PRO A C 1
ATOM 2435 O O . PRO A 1 313 ? -11.768 -1.754 6.770 1.00 96.06 313 PRO A O 1
ATOM 2438 N N . GLU A 1 314 ? -13.349 -1.276 8.296 1.00 96.81 314 GLU A N 1
ATOM 2439 C CA . GLU A 1 314 ? -13.941 -0.137 7.605 1.00 96.81 314 GLU A CA 1
ATOM 2440 C C . GLU A 1 314 ? -14.071 1.032 8.583 1.00 96.81 314 GLU A C 1
ATOM 2442 O O . GLU A 1 314 ? -14.874 1.010 9.521 1.00 96.81 314 GLU A O 1
ATOM 2447 N N . ALA A 1 315 ? -13.247 2.053 8.379 1.00 98.19 315 ALA A N 1
ATOM 2448 C CA . ALA A 1 315 ? -13.281 3.304 9.114 1.00 98.19 315 ALA A CA 1
ATOM 2449 C C . ALA A 1 315 ? -12.973 4.475 8.178 1.00 98.19 315 ALA A C 1
ATOM 2451 O O . ALA A 1 315 ? -12.518 4.302 7.046 1.00 98.19 315 ALA A O 1
ATOM 2452 N N . GLN A 1 316 ? -13.230 5.684 8.659 1.00 98.19 316 GLN A N 1
ATOM 2453 C CA . GLN A 1 316 ? -12.994 6.918 7.929 1.00 98.19 316 GLN A CA 1
ATOM 2454 C C . GLN A 1 316 ? -12.359 7.963 8.843 1.00 98.19 316 GLN A C 1
ATOM 2456 O O . GLN A 1 316 ? -12.707 8.064 10.020 1.00 98.19 316 GLN A O 1
ATOM 2461 N N . LEU A 1 317 ? -11.448 8.765 8.295 1.00 98.12 317 LEU A N 1
ATOM 2462 C CA . LEU A 1 317 ? -11.077 10.053 8.879 1.00 98.12 317 LEU A CA 1
ATOM 2463 C C . LEU A 1 317 ? -11.935 11.133 8.231 1.00 98.12 317 LEU A C 1
ATOM 2465 O O . LEU A 1 317 ? -11.831 11.350 7.025 1.00 98.12 317 LEU A O 1
ATOM 2469 N N . ASP A 1 318 ? -12.764 11.794 9.027 1.00 97.06 318 ASP A N 1
ATOM 2470 C CA . ASP A 1 318 ? -13.617 12.900 8.610 1.00 97.06 318 ASP A CA 1
ATOM 2471 C C . ASP A 1 318 ? -12.943 14.240 8.931 1.00 97.06 318 ASP A C 1
ATOM 2473 O O . ASP A 1 318 ? -12.616 14.539 10.085 1.00 97.06 318 ASP A O 1
ATOM 2477 N N . PHE A 1 319 ? -12.703 15.045 7.896 1.00 94.75 319 PHE A N 1
ATOM 2478 C CA . PHE A 1 319 ? -12.088 16.362 8.017 1.00 94.75 319 PHE A CA 1
ATOM 2479 C C . PHE A 1 319 ? -13.167 17.442 7.984 1.00 94.75 319 PHE A C 1
ATOM 2481 O O . PHE A 1 319 ? -13.497 17.981 6.925 1.00 94.75 319 PHE A O 1
ATOM 2488 N N . ALA A 1 320 ? -13.705 17.755 9.167 1.00 88.94 320 ALA A N 1
ATOM 2489 C CA . ALA A 1 320 ? -14.700 18.810 9.380 1.00 88.94 320 ALA A CA 1
ATOM 2490 C C . ALA A 1 320 ? -15.916 18.703 8.432 1.00 88.94 320 ALA A C 1
ATOM 2492 O O . ALA A 1 320 ? -16.389 19.713 7.912 1.00 88.94 320 ALA A O 1
ATOM 2493 N N . GLY A 1 321 ? -16.367 17.481 8.134 1.00 86.50 321 GLY A N 1
ATOM 2494 C CA . GLY A 1 321 ? -17.454 17.190 7.197 1.00 86.50 321 GLY A CA 1
ATOM 2495 C C . GLY A 1 321 ? -17.172 17.524 5.727 1.00 86.50 321 GLY A C 1
ATOM 2496 O O . GLY A 1 321 ? -18.042 17.314 4.888 1.00 86.50 321 GLY A O 1
ATOM 2497 N N . SER A 1 322 ? -15.987 18.048 5.393 1.00 88.38 322 SER A N 1
ATOM 2498 C CA . SER A 1 322 ? -15.657 18.509 4.036 1.00 88.38 322 SER A CA 1
ATOM 2499 C C . SER A 1 322 ? -15.203 17.369 3.131 1.00 88.38 322 SER A C 1
ATOM 2501 O O . SER A 1 322 ? -15.588 17.295 1.967 1.00 88.38 322 SER A O 1
ATOM 2503 N N . PHE A 1 323 ? -14.357 16.481 3.653 1.00 91.94 323 PHE A N 1
ATOM 2504 C CA . PHE A 1 323 ? -13.910 15.296 2.934 1.00 91.94 323 PHE A CA 1
ATOM 2505 C C . PHE A 1 323 ? -13.550 14.169 3.899 1.00 91.94 323 PHE A C 1
ATOM 2507 O O . PHE A 1 323 ? -13.237 14.396 5.070 1.00 91.94 323 PHE A O 1
ATOM 2514 N N . GLN A 1 324 ? -13.591 12.948 3.374 1.00 95.81 324 GLN A N 1
ATOM 2515 C CA . GLN A 1 324 ? -13.356 11.722 4.125 1.00 95.81 324 GLN A CA 1
ATOM 2516 C C . GLN A 1 324 ? -12.233 10.911 3.491 1.00 95.81 324 GLN A C 1
ATOM 2518 O O . GLN A 1 324 ? -12.079 10.903 2.267 1.00 95.81 324 GLN A O 1
ATOM 2523 N N . ILE A 1 325 ? -11.467 10.231 4.341 1.00 97.12 325 ILE A N 1
ATOM 2524 C CA . ILE A 1 325 ? -10.408 9.299 3.949 1.00 97.12 325 ILE A CA 1
ATOM 2525 C C . ILE A 1 325 ? -10.772 7.917 4.480 1.00 97.12 325 ILE A C 1
ATOM 2527 O O . ILE A 1 325 ? -10.771 7.725 5.698 1.00 97.12 325 ILE A O 1
ATOM 2531 N N . ALA A 1 326 ? -11.086 6.967 3.597 1.00 97.94 326 ALA A N 1
ATOM 2532 C CA . ALA A 1 326 ? -11.392 5.596 3.998 1.00 97.94 326 ALA A CA 1
ATOM 2533 C C . ALA A 1 326 ? -10.118 4.834 4.380 1.00 97.94 326 ALA A C 1
ATOM 2535 O O . ALA A 1 326 ? -9.061 5.031 3.785 1.00 97.94 326 ALA A O 1
ATOM 2536 N N . LEU A 1 327 ? -10.208 3.961 5.382 1.00 98.06 327 LEU A N 1
ATOM 2537 C CA . LEU A 1 327 ? -9.077 3.183 5.879 1.00 98.06 327 LEU A CA 1
ATOM 2538 C C . LEU A 1 327 ? -9.518 1.926 6.622 1.00 98.06 327 LEU A C 1
ATOM 2540 O O . LEU A 1 327 ? -10.644 1.832 7.108 1.00 98.06 327 LEU A O 1
ATOM 2544 N N . SER A 1 328 ? -8.568 1.013 6.801 1.00 97.94 328 SER A N 1
ATOM 2545 C CA . SER A 1 328 ? -8.627 -0.020 7.832 1.00 97.94 328 SER A CA 1
ATOM 2546 C C . SER A 1 328 ? -7.539 0.214 8.881 1.00 97.94 328 SER A C 1
ATOM 2548 O O . SER A 1 328 ? -6.442 0.697 8.578 1.00 97.94 328 SER A O 1
ATOM 2550 N N . ALA A 1 329 ? -7.838 -0.100 10.139 1.00 97.31 329 ALA A N 1
ATOM 2551 C CA . ALA A 1 329 ? -6.938 0.142 11.260 1.00 97.31 329 ALA A CA 1
ATOM 2552 C C . ALA A 1 329 ? -7.019 -0.948 12.330 1.00 97.31 329 ALA A C 1
ATOM 2554 O O . ALA A 1 329 ? -7.985 -1.702 12.411 1.00 97.31 329 ALA A O 1
ATOM 2555 N N . GLN A 1 330 ? -6.011 -1.002 13.197 1.00 97.12 330 GLN A N 1
ATOM 2556 C CA . GLN A 1 330 ? -6.031 -1.823 14.405 1.00 97.12 330 GLN A CA 1
ATOM 2557 C C . GLN A 1 330 ? -5.620 -1.006 15.624 1.00 97.12 330 GLN A C 1
ATOM 2559 O O . GLN A 1 330 ? -4.636 -0.267 15.575 1.00 97.12 330 GLN A O 1
ATOM 2564 N N . VAL A 1 331 ? -6.324 -1.197 16.738 1.00 97.00 331 VAL A N 1
ATOM 2565 C CA . VAL A 1 331 ? -5.936 -0.655 18.042 1.00 97.00 331 VAL A CA 1
ATOM 2566 C C . VAL A 1 331 ? -4.680 -1.384 18.523 1.00 97.00 331 VAL A C 1
ATOM 2568 O O . VAL A 1 331 ? -4.727 -2.550 18.908 1.00 97.00 331 VAL A O 1
ATOM 2571 N N . VAL A 1 332 ? -3.536 -0.705 18.497 1.00 95.19 332 VAL A N 1
ATOM 2572 C CA . VAL A 1 332 ? -2.232 -1.283 18.865 1.00 95.19 332 VAL A CA 1
ATOM 2573 C C . VAL A 1 332 ? -1.819 -0.943 20.287 1.00 95.19 332 VAL A C 1
ATOM 2575 O O . VAL A 1 332 ? -1.060 -1.691 20.896 1.00 95.19 332 VAL A O 1
ATOM 2578 N N . PHE A 1 333 ? -2.326 0.148 20.858 1.00 92.94 333 PHE A N 1
ATOM 2579 C CA . PHE A 1 333 ? -2.134 0.408 22.277 1.00 92.94 333 PHE A CA 1
ATOM 2580 C C . PHE A 1 333 ? -3.313 1.136 22.904 1.00 92.94 333 PHE A C 1
ATOM 2582 O O . PHE A 1 333 ? -4.011 1.895 22.237 1.00 92.94 333 PHE A O 1
ATOM 2589 N N . GLN A 1 334 ? -3.452 0.958 24.212 1.00 91.00 334 GLN A N 1
ATOM 2590 C CA . GLN A 1 334 ? -4.360 1.708 25.064 1.00 91.00 334 GLN A CA 1
ATOM 2591 C C . GLN A 1 334 ? -3.599 2.182 26.305 1.00 91.00 334 GLN A C 1
ATOM 2593 O O . GLN A 1 334 ? -2.963 1.389 27.004 1.00 91.00 334 GLN A O 1
ATOM 2598 N N . ARG A 1 335 ? -3.655 3.484 26.585 1.00 89.75 335 ARG A N 1
ATOM 2599 C CA . ARG A 1 335 ? -3.107 4.091 27.798 1.00 89.75 335 ARG A CA 1
ATOM 2600 C C . ARG A 1 335 ? -4.259 4.573 28.665 1.00 89.75 335 ARG A C 1
ATOM 2602 O O . ARG A 1 335 ? -5.017 5.448 28.258 1.00 89.75 335 ARG A O 1
ATOM 2609 N N . LEU A 1 336 ? -4.364 3.992 29.855 1.00 83.69 336 LEU A N 1
ATOM 2610 C CA . LEU A 1 336 ? -5.330 4.427 30.853 1.00 83.69 336 LEU A CA 1
ATOM 2611 C C . LEU A 1 336 ? -4.875 5.720 31.541 1.00 83.69 336 LEU A C 1
ATOM 2613 O O . LEU A 1 336 ? -3.667 5.958 31.645 1.00 83.69 336 LEU A O 1
ATOM 2617 N N . PRO A 1 337 ? -5.822 6.520 32.052 1.00 76.38 337 PRO A N 1
ATOM 2618 C CA . PRO A 1 337 ? -5.505 7.693 32.854 1.00 76.38 337 PRO A CA 1
ATOM 2619 C C . PRO A 1 337 ? -4.707 7.283 34.102 1.00 76.38 337 PRO A C 1
ATOM 2621 O O . PRO A 1 337 ? -5.062 6.325 34.796 1.00 76.38 337 PRO A O 1
ATOM 2624 N N . ALA A 1 338 ? -3.622 8.005 34.395 1.00 60.31 338 ALA A N 1
ATOM 2625 C CA . ALA A 1 338 ? -2.929 7.889 35.676 1.00 60.31 338 ALA A CA 1
ATOM 2626 C C . ALA A 1 338 ? -3.876 8.418 36.770 1.00 60.31 338 ALA A C 1
ATOM 2628 O O . ALA A 1 338 ? -4.413 9.513 36.642 1.00 60.31 338 ALA A O 1
ATOM 2629 N N . GLY A 1 339 ? -4.188 7.597 37.775 1.00 53.69 339 GLY A N 1
ATOM 2630 C CA . GLY A 1 339 ? -5.387 7.778 38.597 1.00 53.69 339 GLY A CA 1
ATOM 2631 C C . GLY A 1 339 ? -5.475 9.068 39.429 1.00 53.69 339 GLY A C 1
ATOM 2632 O O . GLY A 1 339 ? -4.466 9.585 39.894 1.00 53.69 339 GLY A O 1
ATOM 2633 N N . GLY A 1 340 ? -6.722 9.472 39.722 1.00 45.12 340 GLY A N 1
ATOM 2634 C CA . GLY A 1 340 ? -7.084 10.114 40.993 1.00 45.12 340 GLY A CA 1
ATOM 2635 C C . GLY A 1 340 ? -7.531 11.580 40.968 1.00 45.12 340 GLY A C 1
ATOM 2636 O O . GLY A 1 340 ? -7.064 12.347 41.797 1.00 45.12 340 GLY A O 1
ATOM 2637 N N . GLY A 1 341 ? -8.453 11.975 40.092 1.00 34.31 341 GLY A N 1
ATOM 2638 C CA . GLY A 1 341 ? -9.154 13.261 40.187 1.00 34.31 341 GLY A CA 1
ATOM 2639 C C . GLY A 1 341 ? -10.499 13.159 39.479 1.00 34.31 341 GLY A C 1
ATOM 2640 O O . GLY A 1 341 ? -10.593 12.437 38.494 1.00 34.31 341 GLY A O 1
ATOM 2641 N N . GLY A 1 342 ? -11.543 13.805 40.002 1.00 42.34 342 GLY A N 1
ATOM 2642 C CA . GLY A 1 342 ? -12.949 13.667 39.585 1.00 42.34 342 GLY A CA 1
ATOM 2643 C C . GLY A 1 342 ? -13.309 14.117 38.160 1.00 42.34 342 GLY A C 1
ATOM 2644 O O . GLY A 1 342 ? -14.486 14.346 37.894 1.00 42.34 342 GLY A O 1
ATOM 2645 N N . GLU A 1 343 ? -12.340 14.229 37.251 1.00 45.25 343 GLU A N 1
ATOM 2646 C CA . GLU A 1 343 ? -12.580 14.365 35.816 1.00 45.25 343 GLU A CA 1
ATOM 2647 C C . GLU A 1 343 ? -12.713 12.982 35.176 1.00 45.25 343 GLU A C 1
ATOM 2649 O O . GLU A 1 343 ? -12.044 12.018 35.562 1.00 45.25 343 GLU A O 1
ATOM 2654 N N . ALA A 1 344 ? -13.615 12.867 34.204 1.00 55.81 344 ALA A N 1
ATOM 2655 C CA . ALA A 1 344 ? -13.835 11.630 33.479 1.00 55.81 344 ALA A CA 1
ATOM 2656 C C . ALA A 1 344 ? -12.528 11.201 32.793 1.00 55.81 344 ALA A C 1
ATOM 2658 O O . ALA A 1 344 ? -12.077 11.821 31.835 1.00 55.81 344 ALA A O 1
ATOM 2659 N N . GLY A 1 345 ? -11.873 10.180 33.349 1.00 73.62 345 GLY A N 1
ATOM 2660 C CA . GLY A 1 345 ? -10.531 9.803 32.930 1.00 73.62 345 GLY A CA 1
ATOM 2661 C C . GLY A 1 345 ? -10.490 9.462 31.440 1.00 73.62 345 GLY A C 1
ATOM 2662 O O . GLY A 1 345 ? -11.205 8.567 30.994 1.00 73.62 345 GLY A O 1
ATOM 2663 N N . LEU A 1 346 ? -9.658 10.171 30.678 1.00 84.00 346 LEU A N 1
ATOM 2664 C CA . LEU A 1 346 ? -9.497 9.940 29.246 1.00 84.00 346 LEU A CA 1
ATOM 2665 C C . LEU A 1 346 ? -8.586 8.739 28.997 1.00 84.00 346 LEU A C 1
ATOM 2667 O O . LEU A 1 346 ? -7.489 8.631 29.551 1.00 84.00 346 LEU A O 1
ATOM 2671 N N . VAL A 1 347 ? -9.047 7.838 28.140 1.00 88.19 347 VAL A N 1
ATOM 2672 C CA . VAL A 1 347 ? -8.273 6.722 27.610 1.00 88.19 347 VAL A CA 1
ATOM 2673 C C . VAL A 1 347 ? -7.712 7.141 26.267 1.00 88.19 347 VAL A C 1
ATOM 2675 O O . VAL A 1 347 ? -8.458 7.540 25.377 1.00 88.19 347 VAL A O 1
ATOM 2678 N N . ARG A 1 348 ? -6.395 7.016 26.104 1.00 93.19 348 ARG A N 1
ATOM 2679 C CA . ARG A 1 348 ? -5.741 7.269 24.820 1.00 93.19 348 ARG A CA 1
ATOM 2680 C C . ARG A 1 348 ? -5.506 5.957 24.090 1.00 93.19 348 ARG A C 1
ATOM 2682 O O . ARG A 1 348 ? -4.761 5.103 24.578 1.00 93.19 348 ARG A O 1
ATOM 2689 N N . CYS A 1 349 ? -6.069 5.837 22.897 1.00 95.62 349 CYS A N 1
ATOM 2690 C CA . CYS A 1 349 ? -5.944 4.667 22.039 1.00 95.62 349 CYS A CA 1
ATOM 2691 C C . CYS A 1 349 ? -5.098 5.009 20.813 1.00 95.62 349 CYS A C 1
ATOM 2693 O O . CYS A 1 349 ? -5.346 5.991 20.118 1.00 95.62 349 CYS A O 1
ATOM 2695 N N . GLY A 1 350 ? -4.075 4.202 20.548 1.00 96.38 350 GLY A N 1
ATOM 2696 C CA . GLY A 1 350 ? -3.269 4.302 19.340 1.00 96.38 350 GLY A CA 1
ATOM 2697 C C . GLY A 1 350 ? -3.714 3.297 18.302 1.00 96.38 350 GLY A C 1
ATOM 2698 O O . GLY A 1 350 ? -3.835 2.110 18.608 1.00 96.38 350 GLY A O 1
ATOM 2699 N N . LEU A 1 351 ? -3.892 3.766 17.072 1.00 97.25 351 LEU A N 1
ATOM 2700 C CA . LEU A 1 351 ? -4.302 2.951 15.944 1.00 97.25 351 LEU A CA 1
ATOM 2701 C C . LEU A 1 351 ? -3.193 2.917 14.891 1.00 97.25 351 LEU A C 1
ATOM 2703 O O . LEU A 1 351 ? -2.634 3.954 14.528 1.00 97.25 351 LEU A O 1
ATOM 2707 N N . ALA A 1 352 ? -2.866 1.718 14.416 1.00 96.00 352 ALA A N 1
ATOM 2708 C CA . ALA A 1 352 ? -2.010 1.522 13.253 1.00 96.00 352 ALA A CA 1
ATOM 2709 C C . ALA A 1 352 ? -2.882 1.395 12.003 1.00 96.00 352 ALA A C 1
ATOM 2711 O O . ALA A 1 352 ? -3.871 0.660 12.028 1.00 96.00 352 ALA A O 1
ATOM 2712 N N . LEU A 1 353 ? -2.508 2.087 10.926 1.00 96.50 353 LEU A N 1
ATOM 2713 C CA . LEU A 1 353 ? -3.147 1.921 9.622 1.00 96.50 353 LEU A CA 1
ATOM 2714 C C . LEU A 1 353 ? -2.743 0.564 9.037 1.00 96.50 353 LEU A C 1
ATOM 2716 O O . LEU A 1 353 ? -1.570 0.186 9.096 1.00 96.50 353 LEU A O 1
ATOM 2720 N N . LEU A 1 354 ? -3.716 -0.176 8.510 1.00 95.44 354 LEU A N 1
ATOM 2721 C CA . LEU A 1 354 ? -3.503 -1.503 7.929 1.00 95.44 354 LEU A CA 1
ATOM 2722 C C . LEU A 1 354 ? -3.546 -1.471 6.404 1.00 95.44 354 LEU A C 1
ATOM 2724 O O . LEU A 1 354 ? -2.704 -2.092 5.764 1.00 95.44 354 LEU A O 1
ATOM 2728 N N . ASP A 1 355 ? -4.521 -0.764 5.843 1.00 96.62 355 ASP A N 1
ATOM 2729 C CA . ASP A 1 355 ? -4.689 -0.588 4.405 1.00 96.62 355 ASP A CA 1
ATOM 2730 C C . ASP A 1 355 ? -5.556 0.644 4.124 1.00 96.62 355 ASP A C 1
ATOM 2732 O O . ASP A 1 355 ? -6.311 1.100 4.992 1.00 96.62 355 ASP A O 1
ATOM 2736 N N . MET A 1 356 ? -5.455 1.175 2.911 1.00 96.19 356 MET A N 1
ATOM 2737 C CA . MET A 1 356 ? -6.155 2.387 2.484 1.00 96.19 356 MET A CA 1
ATOM 2738 C C . MET A 1 356 ? -6.306 2.395 0.961 1.00 96.19 356 MET A C 1
ATOM 2740 O O . MET A 1 356 ? -5.338 2.055 0.284 1.00 96.19 356 MET A O 1
ATOM 2744 N N . PRO A 1 357 ? -7.445 2.808 0.378 1.00 94.44 357 PRO A N 1
ATOM 2745 C CA . PRO A 1 357 ? -7.543 2.963 -1.072 1.00 94.44 357 PRO A CA 1
ATOM 2746 C C . PRO A 1 357 ? -6.444 3.895 -1.627 1.00 94.44 357 PRO A C 1
ATOM 2748 O O . PRO A 1 357 ? -6.130 4.905 -0.993 1.00 94.44 357 PRO A O 1
ATOM 2751 N N . PRO A 1 358 ? -5.868 3.634 -2.817 1.00 92.50 358 PRO A N 1
ATOM 2752 C CA . PRO A 1 358 ? -4.745 4.424 -3.334 1.00 92.50 358 PRO A CA 1
ATOM 2753 C C . PRO A 1 358 ? -5.015 5.934 -3.425 1.00 92.50 358 PRO A C 1
ATOM 2755 O O . PRO A 1 358 ? -4.124 6.734 -3.140 1.00 92.50 358 PRO A O 1
ATOM 2758 N N . GLY A 1 359 ? -6.241 6.329 -3.790 1.00 91.75 359 GLY A N 1
ATOM 2759 C CA . GLY A 1 359 ? -6.650 7.736 -3.832 1.00 91.75 359 GLY A CA 1
ATOM 2760 C C . GLY A 1 359 ? -6.730 8.381 -2.445 1.00 91.75 359 GLY A C 1
ATOM 2761 O O . GLY A 1 359 ? -6.288 9.512 -2.263 1.00 91.75 359 GLY A O 1
ATOM 2762 N N . ASP A 1 360 ? -7.226 7.650 -1.447 1.00 95.06 360 ASP A N 1
ATOM 2763 C CA . ASP A 1 360 ? -7.264 8.088 -0.048 1.00 95.06 360 ASP A CA 1
ATOM 2764 C C . ASP A 1 360 ? -5.870 8.254 0.547 1.00 95.06 360 ASP A C 1
ATOM 2766 O O . ASP A 1 360 ? -5.593 9.248 1.222 1.00 95.06 360 ASP A O 1
ATOM 2770 N N . HIS A 1 361 ? -4.963 7.338 0.208 1.00 94.75 361 HIS A N 1
ATOM 2771 C CA . HIS A 1 361 ? -3.565 7.399 0.624 1.00 94.75 361 HIS A CA 1
ATOM 2772 C C . HIS A 1 361 ? -2.871 8.656 0.125 1.00 94.75 361 HIS A C 1
ATOM 2774 O O . HIS A 1 361 ? -2.224 9.364 0.898 1.00 94.75 361 HIS A O 1
ATOM 2780 N N . VAL A 1 362 ? -3.071 8.979 -1.153 1.00 93.25 362 VAL A N 1
ATOM 2781 C CA . VAL A 1 362 ? -2.561 10.217 -1.748 1.00 93.25 362 VAL A CA 1
ATOM 2782 C C . VAL A 1 362 ? -3.128 11.438 -1.038 1.00 93.25 362 VAL A C 1
ATOM 2784 O O . VAL A 1 362 ? -2.356 12.326 -0.683 1.00 93.25 362 VAL A O 1
ATOM 2787 N N . ARG A 1 363 ? -4.444 11.480 -0.791 1.00 93.38 363 ARG A N 1
ATOM 2788 C CA . ARG A 1 363 ? -5.090 12.605 -0.096 1.00 93.38 363 ARG A CA 1
ATOM 2789 C C . ARG A 1 363 ? -4.507 12.822 1.300 1.00 93.38 363 ARG A C 1
ATOM 2791 O O . ARG A 1 363 ? -4.151 13.951 1.637 1.00 93.38 363 ARG A O 1
ATOM 2798 N N . LEU A 1 364 ? -4.350 11.750 2.081 1.00 94.94 364 LEU A N 1
ATOM 2799 C CA . LEU A 1 364 ? -3.771 11.824 3.422 1.00 94.94 364 LEU A CA 1
ATOM 2800 C C . LEU A 1 364 ? -2.330 12.342 3.374 1.00 94.94 364 LEU A C 1
ATOM 2802 O O . LEU A 1 364 ? -1.986 13.301 4.064 1.00 94.94 364 LEU A O 1
ATOM 2806 N N . LEU A 1 365 ? -1.479 11.718 2.557 1.00 94.31 365 LEU A N 1
ATOM 2807 C CA . LEU A 1 365 ? -0.062 12.068 2.517 1.00 94.31 365 LEU A CA 1
ATOM 2808 C C . LEU A 1 365 ? 0.201 13.433 1.889 1.00 94.31 365 LEU A C 1
ATOM 2810 O O . LEU A 1 365 ? 1.144 14.100 2.307 1.00 94.31 365 LEU A O 1
ATOM 2814 N N . ALA A 1 366 ? -0.620 13.884 0.938 1.00 93.00 366 ALA A N 1
ATOM 2815 C CA . ALA A 1 366 ? -0.531 15.240 0.409 1.00 93.00 366 ALA A CA 1
ATOM 2816 C C . ALA A 1 366 ? -0.742 16.268 1.525 1.00 93.00 366 ALA A C 1
ATOM 2818 O O . ALA A 1 366 ? 0.082 17.170 1.684 1.00 93.00 366 ALA A O 1
ATOM 2819 N N . LEU A 1 367 ? -1.768 16.069 2.361 1.00 93.38 367 LEU A N 1
ATOM 2820 C CA . LEU A 1 367 ? -2.037 16.927 3.512 1.00 93.38 367 LEU A CA 1
ATOM 2821 C C . LEU A 1 367 ? -0.888 16.886 4.529 1.00 93.38 367 LEU A C 1
ATOM 2823 O O . LEU A 1 367 ? -0.409 17.938 4.958 1.00 93.38 367 LEU A O 1
ATOM 2827 N N . LEU A 1 368 ? -0.414 15.695 4.908 1.00 93.12 368 LEU A N 1
ATOM 2828 C CA . LEU A 1 368 ? 0.637 15.557 5.923 1.00 93.12 368 LEU A CA 1
ATOM 2829 C C . LEU A 1 368 ? 1.986 16.118 5.447 1.00 93.12 368 LEU A C 1
ATOM 2831 O O . LEU A 1 368 ? 2.656 16.832 6.196 1.00 93.12 368 LEU A O 1
ATOM 2835 N N . ASN A 1 369 ? 2.373 15.845 4.199 1.00 89.56 369 ASN A N 1
ATOM 2836 C CA . ASN A 1 369 ? 3.623 16.346 3.628 1.00 89.56 369 ASN A CA 1
ATOM 2837 C C . ASN A 1 369 ? 3.610 17.870 3.513 1.00 89.56 369 ASN A C 1
ATOM 2839 O O . ASN A 1 369 ? 4.583 18.511 3.913 1.00 89.56 369 ASN A O 1
ATOM 2843 N N . GLN A 1 370 ? 2.510 18.448 3.025 1.00 90.44 370 GLN A N 1
ATOM 2844 C CA . GLN A 1 370 ? 2.393 19.893 2.856 1.00 90.44 370 GLN A CA 1
ATOM 2845 C C . GLN A 1 370 ? 2.308 20.629 4.200 1.00 90.44 370 GLN A C 1
ATOM 2847 O O . GLN A 1 370 ? 2.896 21.699 4.354 1.00 90.44 370 GLN A O 1
ATOM 2852 N N . SER A 1 371 ? 1.638 20.038 5.198 1.00 91.00 371 SER A N 1
ATOM 2853 C CA . SER A 1 371 ? 1.599 20.583 6.568 1.00 91.00 371 SER A CA 1
ATOM 2854 C C . SER A 1 371 ? 2.993 20.700 7.181 1.00 91.00 371 SER A C 1
ATOM 2856 O O . SER A 1 371 ? 3.247 21.566 8.015 1.00 91.00 371 SER A O 1
ATOM 2858 N N . ARG A 1 372 ? 3.907 19.826 6.761 1.00 87.62 372 ARG A N 1
ATOM 2859 C CA . ARG A 1 372 ? 5.288 19.817 7.228 1.00 87.62 372 ARG A CA 1
ATOM 2860 C C . ARG A 1 372 ? 6.199 20.733 6.416 1.00 87.62 372 ARG A C 1
ATOM 2862 O O . ARG A 1 372 ? 7.072 21.389 6.974 1.00 87.62 372 ARG A O 1
ATOM 2869 N N . ASP A 1 373 ? 6.038 20.734 5.100 1.00 90.44 373 ASP A N 1
ATOM 2870 C CA . ASP A 1 373 ? 6.784 21.584 4.182 1.00 90.44 373 ASP A CA 1
ATOM 2871 C C . ASP A 1 373 ? 5.831 22.167 3.141 1.00 90.44 373 ASP A C 1
ATOM 2873 O O . ASP A 1 373 ? 5.414 21.491 2.202 1.00 90.44 373 ASP A O 1
ATOM 2877 N N . ARG A 1 374 ? 5.540 23.463 3.279 1.00 92.44 374 ARG A N 1
ATOM 2878 C CA . ARG A 1 374 ? 4.627 24.207 2.400 1.00 92.44 374 ARG A CA 1
ATOM 2879 C C . ARG A 1 374 ? 5.013 24.198 0.914 1.00 92.44 374 ARG A C 1
ATOM 2881 O O . ARG A 1 374 ? 4.200 24.593 0.080 1.00 92.44 374 ARG A O 1
ATOM 2888 N N . ASN A 1 375 ? 6.250 23.822 0.582 1.00 93.50 375 ASN A N 1
ATOM 2889 C CA . ASN A 1 375 ? 6.735 23.737 -0.796 1.00 93.50 375 ASN A CA 1
ATOM 2890 C C . ASN A 1 375 ? 6.693 22.306 -1.358 1.00 93.50 375 ASN A C 1
ATOM 2892 O O . ASN A 1 375 ? 6.980 22.125 -2.541 1.00 93.50 375 ASN A O 1
ATOM 2896 N N . ALA A 1 376 ? 6.379 21.300 -0.538 1.00 93.44 376 ALA A N 1
ATOM 2897 C CA . ALA A 1 376 ? 6.295 19.901 -0.935 1.00 93.44 376 ALA A CA 1
ATOM 2898 C C . ALA A 1 376 ? 4.852 19.537 -1.302 1.00 93.44 376 ALA A C 1
ATOM 2900 O O . ALA A 1 376 ? 3.942 19.647 -0.482 1.00 93.44 376 ALA A O 1
ATOM 2901 N N . TYR A 1 377 ? 4.653 19.079 -2.534 1.00 93.56 377 TYR A N 1
ATOM 2902 C CA . TYR A 1 377 ? 3.339 18.730 -3.058 1.00 93.56 377 TYR A CA 1
ATOM 2903 C C . TYR A 1 377 ? 3.349 17.302 -3.602 1.00 93.56 377 TYR A C 1
ATOM 2905 O O . TYR A 1 377 ? 4.228 16.929 -4.377 1.00 93.56 377 TYR A O 1
ATOM 2913 N N . LEU A 1 378 ? 2.330 16.528 -3.235 1.00 93.06 378 LEU A N 1
ATOM 2914 C CA . LEU A 1 378 ? 2.084 15.178 -3.737 1.00 93.06 378 LEU A CA 1
ATOM 2915 C C . LEU A 1 378 ? 0.801 15.184 -4.568 1.00 93.06 378 LEU A C 1
ATOM 2917 O O . LEU A 1 378 ? -0.246 15.557 -4.049 1.00 93.06 378 LEU A O 1
ATOM 2921 N N . CYS A 1 379 ? 0.882 14.753 -5.829 1.00 89.88 379 CYS A N 1
ATOM 2922 C CA . CYS A 1 379 ? -0.257 14.634 -6.751 1.00 89.88 379 CYS A CA 1
ATOM 2923 C C . CYS A 1 379 ? -1.141 15.889 -6.812 1.00 89.88 379 CYS A C 1
ATOM 2925 O O . CYS A 1 379 ? -2.359 15.800 -6.953 1.00 89.88 379 CYS A O 1
ATOM 2927 N N . LYS A 1 380 ? -0.522 17.066 -6.680 1.00 86.81 380 LYS A N 1
ATOM 2928 C CA . LYS A 1 380 ? -1.192 18.347 -6.895 1.00 86.81 380 LYS A CA 1
ATOM 2929 C C . LYS A 1 380 ? -1.573 18.449 -8.367 1.00 86.81 380 LYS A C 1
ATOM 2931 O O . LYS A 1 380 ? -0.795 18.038 -9.224 1.00 86.81 380 LYS A O 1
ATOM 2936 N N . GLU A 1 381 ? -2.716 19.059 -8.652 1.00 83.19 381 GLU A N 1
ATOM 2937 C CA . GLU A 1 381 ? -3.024 19.516 -10.001 1.00 83.19 381 GLU A CA 1
ATOM 2938 C C . GLU A 1 381 ? -1.910 20.453 -10.501 1.00 83.19 381 GLU A C 1
ATOM 2940 O O . GLU A 1 381 ? -1.537 21.430 -9.837 1.00 83.19 381 GLU A O 1
ATOM 2945 N N . VAL A 1 382 ? -1.310 20.092 -11.635 1.00 78.75 382 VAL A N 1
ATOM 2946 C CA . VAL A 1 382 ? -0.119 20.753 -12.176 1.00 78.75 382 VAL A CA 1
ATOM 2947 C C . VAL A 1 382 ? -0.510 21.578 -13.387 1.00 78.75 382 VAL A C 1
ATOM 2949 O O . VAL A 1 382 ? -1.179 21.074 -14.285 1.00 78.75 382 VAL A O 1
ATOM 2952 N N . ASP A 1 383 ? -0.026 22.817 -13.441 1.00 87.25 383 ASP A N 1
ATOM 2953 C CA . ASP A 1 383 ? 0.017 23.574 -14.688 1.00 87.25 383 ASP A CA 1
ATOM 2954 C C . ASP A 1 383 ? 0.970 22.862 -15.658 1.00 87.25 383 ASP A C 1
ATOM 2956 O O . ASP A 1 383 ? 2.189 22.830 -15.456 1.00 87.25 383 ASP A O 1
ATOM 2960 N N . LEU A 1 384 ? 0.395 22.242 -16.688 1.00 86.81 384 LEU A N 1
ATOM 2961 C CA . LEU A 1 384 ? 1.151 21.457 -17.653 1.00 86.81 384 LEU A CA 1
ATOM 2962 C C . LEU A 1 384 ? 2.142 22.318 -18.437 1.00 86.81 384 LEU A C 1
ATOM 2964 O O . LEU A 1 384 ? 3.220 21.819 -18.743 1.00 86.81 384 LEU A O 1
ATOM 2968 N N . GLU A 1 385 ? 1.843 23.587 -18.725 1.00 90.12 385 GLU A N 1
ATOM 2969 C CA . GLU A 1 385 ? 2.793 24.454 -19.436 1.00 90.12 385 GLU A CA 1
ATOM 2970 C C . GLU A 1 385 ? 4.009 24.759 -18.564 1.00 90.12 385 GLU A C 1
ATOM 2972 O O . GLU A 1 385 ? 5.145 24.602 -19.012 1.00 90.12 385 GLU A O 1
ATOM 2977 N N . ALA A 1 386 ? 3.789 25.089 -17.287 1.00 91.56 386 ALA A N 1
ATOM 2978 C CA . ALA A 1 386 ? 4.879 25.288 -16.332 1.00 91.56 386 ALA A CA 1
ATOM 2979 C C . ALA A 1 386 ? 5.721 24.012 -16.136 1.00 91.56 386 ALA A C 1
ATOM 2981 O O . ALA A 1 386 ? 6.936 24.078 -15.931 1.00 91.56 386 ALA A O 1
ATOM 2982 N N . LEU A 1 387 ? 5.089 22.836 -16.204 1.00 91.00 387 LEU A N 1
ATOM 2983 C CA . LEU A 1 387 ? 5.786 21.554 -16.131 1.00 91.00 387 LEU A CA 1
ATOM 2984 C C . LEU A 1 387 ? 6.644 21.285 -17.376 1.00 91.00 387 LEU A C 1
ATOM 2986 O O . LEU A 1 387 ? 7.776 20.815 -17.243 1.00 91.00 387 LEU A O 1
ATOM 2990 N N . TRP A 1 388 ? 6.138 21.594 -18.572 1.00 91.62 388 TRP A N 1
ATOM 2991 C CA . TRP A 1 388 ? 6.911 21.463 -19.807 1.00 91.62 388 TRP A CA 1
ATOM 2992 C C . TRP A 1 388 ? 8.093 22.430 -19.830 1.00 91.62 388 TRP A C 1
ATOM 2994 O O . TRP A 1 388 ? 9.215 21.980 -20.065 1.00 91.62 388 TRP A O 1
ATOM 3004 N N . ASP A 1 389 ? 7.877 23.704 -19.493 1.00 92.56 389 ASP A N 1
ATOM 3005 C CA . ASP A 1 389 ? 8.949 24.696 -19.322 1.00 92.56 389 ASP A CA 1
ATOM 3006 C C . ASP A 1 389 ? 10.039 24.172 -18.375 1.00 92.56 389 ASP A C 1
ATOM 3008 O O . ASP A 1 389 ? 11.222 24.128 -18.714 1.00 92.56 389 ASP A O 1
ATOM 3012 N N . PHE A 1 390 ? 9.636 23.634 -17.221 1.00 94.00 390 PHE A N 1
ATOM 3013 C CA . PHE A 1 390 ? 10.546 22.988 -16.282 1.00 94.00 390 PHE A CA 1
ATOM 3014 C C . PHE A 1 390 ? 11.344 21.821 -16.893 1.00 94.00 390 PHE A C 1
ATOM 3016 O O . PHE A 1 390 ? 12.553 21.721 -16.659 1.00 94.00 390 PHE A O 1
ATOM 3023 N N . PHE A 1 391 ? 10.722 20.931 -17.669 1.00 92.75 391 PHE A N 1
ATOM 3024 C CA . PHE A 1 391 ? 11.438 19.810 -18.286 1.00 92.75 391 PHE A CA 1
ATOM 3025 C C . PHE A 1 391 ? 12.467 20.251 -19.335 1.00 92.75 391 PHE A C 1
ATOM 3027 O O . PHE A 1 391 ? 13.531 19.627 -19.428 1.00 92.75 391 PHE A O 1
ATOM 3034 N N . PHE A 1 392 ? 12.191 21.318 -20.086 1.00 92.25 392 PHE A N 1
ATOM 3035 C CA . PHE A 1 392 ? 13.153 21.892 -21.029 1.00 92.25 392 PHE A CA 1
ATOM 3036 C C . PHE A 1 392 ? 14.268 22.658 -20.306 1.00 92.25 392 PHE A C 1
ATOM 3038 O O . PHE A 1 392 ? 15.442 22.379 -20.545 1.00 92.25 392 PHE A O 1
ATOM 3045 N N . GLU A 1 393 ? 13.935 23.541 -19.359 1.00 91.56 393 GLU A N 1
ATOM 3046 C CA . GLU A 1 393 ? 14.918 24.354 -18.623 1.00 91.56 393 GLU A CA 1
ATOM 3047 C C . GLU A 1 393 ? 15.918 23.489 -17.842 1.00 91.56 393 GLU A C 1
ATOM 3049 O O . GLU A 1 393 ? 17.111 23.783 -17.777 1.00 91.56 393 GLU A O 1
ATOM 3054 N N . THR A 1 394 ? 15.455 22.377 -17.266 1.00 90.00 394 THR A N 1
ATOM 3055 C CA . THR A 1 394 ? 16.327 21.455 -16.520 1.00 90.00 394 THR A CA 1
ATOM 3056 C C . THR A 1 394 ? 17.203 20.571 -17.411 1.00 90.00 394 THR A C 1
ATOM 3058 O O . THR A 1 394 ? 18.023 19.809 -16.891 1.00 90.00 394 THR A O 1
ATOM 3061 N N . GLY A 1 395 ? 17.029 20.626 -18.737 1.00 88.56 395 GLY A N 1
ATOM 3062 C CA . GLY A 1 395 ? 17.688 19.731 -19.689 1.00 88.56 395 GLY A CA 1
ATOM 3063 C C . GLY A 1 395 ? 17.214 18.278 -19.586 1.00 88.56 395 GLY A C 1
ATOM 3064 O O . GLY A 1 395 ? 17.863 17.370 -20.110 1.00 88.56 395 GLY A O 1
ATOM 3065 N N . PHE A 1 396 ? 16.091 18.026 -18.901 1.00 88.62 396 PHE A N 1
ATOM 3066 C CA . PHE A 1 396 ? 15.495 16.695 -18.839 1.00 88.62 396 PHE A CA 1
ATOM 3067 C C . PHE A 1 396 ? 15.044 16.237 -20.231 1.00 88.62 396 PHE A C 1
ATOM 3069 O O . PHE A 1 396 ? 15.244 15.068 -20.590 1.00 88.62 396 PHE A O 1
ATOM 3076 N N . ILE A 1 397 ? 14.505 17.165 -21.028 1.00 88.69 397 ILE A N 1
ATOM 3077 C CA . ILE A 1 397 ? 14.279 17.012 -22.467 1.00 88.69 397 ILE A CA 1
ATOM 3078 C C . ILE A 1 397 ? 15.408 17.731 -23.214 1.00 88.69 397 ILE A C 1
ATOM 3080 O O . ILE A 1 397 ? 15.371 18.938 -23.420 1.00 88.69 397 ILE A O 1
ATOM 3084 N N . TYR A 1 398 ? 16.438 16.972 -23.586 1.00 87.50 398 TYR A N 1
ATOM 3085 C CA . TYR A 1 398 ? 17.558 17.433 -24.415 1.00 87.50 398 TYR A CA 1
ATOM 3086 C C . TYR A 1 398 ? 17.271 17.190 -25.912 1.00 87.50 398 TYR A C 1
ATOM 3088 O O . TYR A 1 398 ? 16.379 16.391 -26.212 1.00 87.50 398 TYR A O 1
ATOM 3096 N N . PRO A 1 399 ? 18.019 17.809 -26.851 1.00 89.31 399 PRO A N 1
ATOM 3097 C CA . PRO A 1 399 ? 17.704 17.781 -28.284 1.00 89.31 399 PRO A CA 1
ATOM 3098 C C . PRO A 1 399 ? 17.407 16.391 -28.863 1.00 89.31 399 PRO A C 1
ATOM 3100 O O . PRO A 1 399 ? 16.319 16.195 -29.398 1.00 89.31 399 PRO A O 1
ATOM 3103 N N . ASP A 1 400 ? 18.280 15.391 -28.674 1.00 83.38 400 ASP A N 1
ATOM 3104 C CA . ASP A 1 400 ? 18.008 14.052 -29.229 1.00 83.38 400 ASP A CA 1
ATOM 3105 C C . ASP A 1 400 ? 16.786 13.380 -28.589 1.00 83.38 400 ASP A C 1
ATOM 3107 O O . ASP A 1 400 ? 16.124 12.577 -29.235 1.00 83.38 400 ASP A O 1
ATOM 3111 N N . LYS A 1 401 ? 16.471 13.675 -27.317 1.00 83.19 401 LYS A N 1
ATOM 3112 C CA . LYS A 1 401 ? 15.240 13.160 -26.697 1.00 83.19 401 LYS A CA 1
ATOM 3113 C C . LYS A 1 401 ? 14.019 13.826 -27.320 1.00 83.19 401 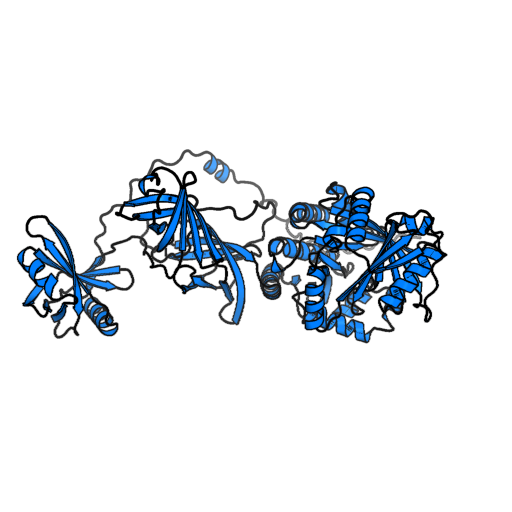LYS A C 1
ATOM 3115 O O . LYS A 1 401 ? 13.047 13.135 -27.590 1.00 83.19 401 LYS A O 1
ATOM 3120 N N . TYR A 1 402 ? 14.068 15.139 -27.544 1.00 88.44 402 TYR A N 1
ATOM 3121 C CA . TYR A 1 402 ? 12.975 15.863 -28.188 1.00 88.44 402 TYR A CA 1
ATOM 3122 C C . TYR A 1 402 ? 12.707 15.338 -29.604 1.00 88.44 402 TYR A C 1
ATOM 3124 O O . TYR A 1 402 ? 11.557 15.070 -29.932 1.00 88.44 402 TYR A O 1
ATOM 3132 N N . ALA A 1 403 ? 13.759 15.080 -30.387 1.00 85.31 403 ALA A N 1
ATOM 3133 C CA . ALA A 1 403 ? 13.644 14.516 -31.734 1.00 85.31 403 ALA A CA 1
ATOM 3134 C C . ALA A 1 403 ? 12.920 13.154 -31.773 1.00 85.31 403 ALA A C 1
ATOM 3136 O O . ALA A 1 403 ? 12.254 12.841 -32.755 1.00 85.31 403 ALA A O 1
ATOM 3137 N N . LEU A 1 404 ? 13.009 12.355 -30.702 1.00 78.25 404 LEU A N 1
ATOM 3138 C CA . LEU A 1 404 ? 12.283 11.083 -30.589 1.00 78.25 404 LEU A CA 1
ATOM 3139 C C . LEU A 1 404 ? 10.789 11.276 -30.296 1.00 78.25 404 LEU A C 1
ATOM 3141 O O . LEU A 1 404 ? 9.981 10.443 -30.685 1.00 78.25 404 LEU A O 1
ATOM 3145 N N . ILE A 1 405 ? 10.413 12.359 -29.612 1.00 83.31 405 ILE A N 1
ATOM 3146 C CA . ILE A 1 405 ? 9.041 12.559 -29.125 1.00 83.31 405 ILE A CA 1
ATOM 3147 C C . ILE A 1 405 ? 8.252 13.630 -29.892 1.00 83.31 405 ILE A C 1
ATOM 3149 O O . ILE A 1 405 ? 7.035 13.722 -29.732 1.00 83.31 405 ILE A O 1
ATOM 3153 N N . GLU A 1 406 ? 8.901 14.444 -30.732 1.00 85.19 406 GLU A N 1
ATOM 3154 C CA . GLU A 1 406 ? 8.279 15.608 -31.385 1.00 85.19 406 GLU A CA 1
ATOM 3155 C C . GLU A 1 406 ? 7.076 15.245 -32.266 1.00 85.19 406 GLU A C 1
ATOM 3157 O O . GLU A 1 406 ? 6.087 15.985 -32.299 1.00 85.19 406 GLU A O 1
ATOM 3162 N N . LYS A 1 407 ? 7.131 14.078 -32.923 1.00 84.94 407 LYS A N 1
ATOM 3163 C CA . LYS A 1 407 ? 6.080 13.576 -33.821 1.00 84.94 407 LYS A CA 1
ATOM 3164 C C . LYS A 1 407 ? 4.785 13.250 -33.073 1.00 84.94 407 LYS A C 1
ATOM 3166 O O . LYS A 1 407 ? 3.710 13.374 -33.647 1.00 84.94 407 LYS A O 1
ATOM 3171 N N . HIS A 1 408 ? 4.890 12.929 -31.784 1.00 85.06 408 HIS A N 1
ATOM 3172 C CA . HIS A 1 408 ? 3.783 12.508 -30.920 1.00 85.06 408 HIS A CA 1
ATOM 3173 C C . HIS A 1 408 ? 3.487 13.518 -29.802 1.00 85.06 408 HIS A C 1
ATOM 3175 O O . HIS A 1 408 ? 2.866 13.189 -28.793 1.00 85.06 408 HIS A O 1
ATOM 3181 N N . LYS A 1 409 ? 3.918 14.779 -29.954 1.00 87.75 409 LYS A N 1
ATOM 3182 C CA . LYS A 1 409 ? 3.837 15.795 -28.889 1.00 87.75 409 LYS A CA 1
ATOM 3183 C C . LYS A 1 409 ? 2.435 15.990 -28.301 1.00 87.75 409 LYS A C 1
ATOM 3185 O O . LYS A 1 409 ? 2.321 16.218 -27.101 1.00 87.75 409 LYS A O 1
ATOM 3190 N N . GLN A 1 410 ? 1.380 15.916 -29.119 1.00 88.56 410 GLN A N 1
ATOM 3191 C CA . GLN A 1 410 ? 0.008 16.097 -28.630 1.00 88.56 410 GLN A CA 1
ATOM 3192 C C . GLN A 1 410 ? -0.452 14.894 -27.809 1.00 88.56 410 GLN A C 1
ATOM 3194 O O . GLN A 1 410 ? -0.892 15.070 -26.677 1.00 88.56 410 GLN A O 1
ATOM 3199 N N . GLU A 1 411 ? -0.235 13.681 -28.319 1.00 89.19 411 GLU A N 1
ATOM 3200 C CA . GLU A 1 411 ? -0.537 12.433 -27.607 1.00 89.19 411 GLU A CA 1
ATOM 3201 C C . GLU A 1 411 ? 0.188 12.377 -26.255 1.00 89.19 411 GLU A C 1
ATOM 3203 O O . GLU A 1 411 ? -0.409 12.071 -25.227 1.00 89.19 411 GLU A O 1
ATOM 3208 N N . ILE A 1 412 ? 1.463 12.775 -26.217 1.00 88.44 412 ILE A N 1
ATOM 3209 C CA . ILE A 1 412 ? 2.251 12.823 -24.980 1.00 88.44 412 ILE A CA 1
ATOM 3210 C C . ILE A 1 412 ? 1.664 13.819 -23.977 1.00 88.44 412 ILE A C 1
ATOM 3212 O O . ILE A 1 412 ? 1.580 13.515 -22.785 1.00 88.44 412 ILE A O 1
ATOM 3216 N N . ARG A 1 413 ? 1.242 15.005 -24.434 1.00 88.38 413 ARG A N 1
ATOM 3217 C CA . ARG A 1 413 ? 0.606 16.011 -23.570 1.00 88.38 413 ARG A CA 1
ATOM 3218 C C . ARG A 1 413 ? -0.700 15.481 -22.978 1.00 88.38 413 ARG A C 1
ATOM 3220 O O . ARG A 1 413 ? -0.935 15.669 -21.784 1.00 88.38 413 ARG A O 1
ATOM 3227 N N . GLU A 1 414 ? -1.501 14.771 -23.767 1.00 89.38 414 GLU A N 1
ATOM 3228 C CA . GLU A 1 414 ? -2.728 14.117 -23.304 1.00 89.38 414 GLU A CA 1
ATOM 3229 C C . GLU A 1 414 ? -2.447 12.998 -22.292 1.00 89.38 414 GLU A C 1
ATOM 3231 O O . GLU A 1 414 ? -3.084 12.944 -21.235 1.00 89.38 414 GLU A O 1
ATOM 3236 N N . THR A 1 415 ? -1.459 12.140 -22.561 1.00 90.75 415 THR A N 1
ATOM 3237 C CA . THR A 1 415 ? -1.016 11.085 -21.639 1.00 90.75 415 THR A CA 1
ATOM 3238 C C . THR A 1 415 ? -0.554 11.673 -20.306 1.00 90.75 415 THR A C 1
ATOM 3240 O O . THR A 1 415 ? -1.011 11.239 -19.245 1.00 90.75 415 THR A O 1
ATOM 3243 N N . CYS A 1 416 ? 0.299 12.703 -20.324 1.00 87.56 416 CYS A N 1
ATOM 3244 C CA . CYS A 1 416 ? 0.744 13.380 -19.106 1.00 87.56 416 CYS A CA 1
ATOM 3245 C C . CYS A 1 416 ? -0.425 14.001 -18.333 1.00 87.56 416 CYS A C 1
ATOM 3247 O O . CYS A 1 416 ? -0.479 13.865 -17.109 1.00 87.56 416 CYS A O 1
ATOM 3249 N N . ALA A 1 417 ? -1.388 14.621 -19.024 1.00 87.25 417 ALA A N 1
ATOM 3250 C CA . ALA A 1 417 ? -2.585 15.161 -18.388 1.00 87.25 417 ALA A CA 1
ATOM 3251 C C . ALA A 1 417 ? -3.364 14.062 -17.646 1.00 87.25 417 ALA A C 1
ATOM 3253 O O . ALA A 1 417 ? -3.666 14.220 -16.460 1.00 87.25 417 ALA A O 1
ATOM 3254 N N . LYS A 1 418 ? -3.630 12.917 -18.292 1.00 88.88 418 LYS A N 1
ATOM 3255 C CA . LYS A 1 418 ? -4.327 11.771 -17.673 1.00 88.88 418 LYS A CA 1
ATOM 3256 C C . LYS A 1 418 ? -3.584 11.237 -16.444 1.00 88.88 418 LYS A C 1
ATOM 3258 O O . LYS A 1 418 ? -4.205 11.010 -15.402 1.00 88.88 418 LYS A O 1
ATOM 3263 N N . LEU A 1 419 ? -2.265 11.065 -16.542 1.00 86.56 419 LEU A N 1
ATOM 3264 C CA . LEU A 1 419 ? -1.446 10.527 -15.453 1.00 86.56 419 LEU A CA 1
ATOM 3265 C C . LEU A 1 419 ? -1.402 11.464 -14.244 1.00 86.56 419 LEU A C 1
ATOM 3267 O O . LEU A 1 419 ? -1.568 11.014 -13.113 1.00 86.56 419 LEU A O 1
ATOM 3271 N N . TYR A 1 420 ? -1.187 12.758 -14.474 1.00 82.38 420 TYR A N 1
ATOM 3272 C CA . TYR A 1 420 ? -0.877 13.706 -13.401 1.00 82.38 420 TYR A CA 1
ATOM 3273 C C . TYR A 1 420 ? -2.102 14.362 -12.773 1.00 82.38 420 TYR A C 1
ATOM 3275 O O . TYR A 1 420 ? -1.980 14.930 -11.692 1.00 82.38 420 TYR A O 1
ATOM 3283 N N . THR A 1 421 ? -3.276 14.252 -13.401 1.00 75.56 421 THR A N 1
ATOM 3284 C CA . THR A 1 421 ? -4.510 14.858 -12.872 1.00 75.56 421 THR A CA 1
ATOM 3285 C C . THR A 1 421 ? -5.622 13.855 -12.563 1.00 75.56 421 THR A C 1
ATOM 3287 O O . THR A 1 421 ? -6.483 14.157 -11.744 1.00 75.56 421 THR A O 1
ATOM 3290 N N . ARG A 1 422 ? -5.631 12.659 -13.178 1.00 77.44 422 ARG A N 1
ATOM 3291 C CA . ARG A 1 422 ? -6.814 11.768 -13.159 1.00 77.44 422 ARG A CA 1
ATOM 3292 C C . ARG A 1 422 ? -6.551 10.333 -12.701 1.00 77.44 422 ARG A C 1
ATOM 3294 O O . ARG A 1 422 ? -7.505 9.576 -12.574 1.00 77.44 422 ARG A O 1
ATOM 3301 N N . SER A 1 423 ? -5.298 9.949 -12.441 1.00 85.06 423 SER A N 1
ATOM 3302 C CA . SER A 1 423 ? -4.926 8.530 -12.272 1.00 85.06 423 SER A CA 1
ATOM 3303 C C . SER A 1 423 ? -4.204 8.199 -10.950 1.00 85.06 423 SER A C 1
ATOM 3305 O O . SER A 1 423 ? -3.150 7.553 -10.973 1.00 85.06 423 SER A O 1
ATOM 3307 N N . PRO A 1 424 ? -4.746 8.570 -9.768 1.00 82.88 424 PRO A N 1
ATOM 3308 C CA . PRO A 1 424 ? -4.111 8.299 -8.474 1.00 82.88 424 PRO A CA 1
ATOM 3309 C C . PRO A 1 424 ? -4.088 6.806 -8.101 1.00 82.88 424 PRO A C 1
ATOM 3311 O O . PRO A 1 424 ? -3.546 6.436 -7.066 1.00 82.88 424 PRO A O 1
ATOM 3314 N N . GLU A 1 425 ? -4.639 5.904 -8.906 1.00 86.94 425 GLU A N 1
ATOM 3315 C CA . GLU A 1 425 ? -4.501 4.457 -8.690 1.00 86.94 425 GLU A CA 1
ATOM 3316 C C . GLU A 1 425 ? -3.174 3.905 -9.223 1.00 86.94 425 GLU A C 1
ATOM 3318 O O . GLU A 1 425 ? -2.639 2.948 -8.669 1.00 86.94 425 GLU A O 1
ATOM 3323 N N . ILE A 1 426 ? -2.613 4.538 -10.259 1.00 92.50 426 ILE A N 1
ATOM 3324 C CA . ILE A 1 426 ? -1.441 4.022 -10.977 1.00 92.50 426 ILE A CA 1
ATOM 3325 C C . ILE A 1 426 ? -0.281 5.010 -11.061 1.00 92.50 426 ILE A C 1
ATOM 3327 O O . ILE A 1 426 ? 0.822 4.572 -11.349 1.00 92.50 426 ILE A O 1
ATOM 3331 N N . ALA A 1 427 ? -0.478 6.308 -10.807 1.00 93.56 427 ALA A N 1
ATOM 3332 C CA . ALA A 1 427 ? 0.562 7.327 -10.961 1.00 93.56 427 ALA A CA 1
ATOM 3333 C C . ALA A 1 427 ? 0.722 8.191 -9.703 1.00 93.56 427 ALA A C 1
ATOM 3335 O O . ALA A 1 427 ? -0.250 8.501 -9.012 1.00 93.56 427 ALA A O 1
ATOM 3336 N N . ARG A 1 428 ? 1.958 8.589 -9.392 1.00 94.06 428 ARG A N 1
ATOM 3337 C CA . ARG A 1 428 ? 2.278 9.576 -8.350 1.00 94.06 428 ARG A CA 1
ATOM 3338 C C . ARG A 1 428 ? 3.198 10.640 -8.916 1.00 94.06 428 ARG A C 1
ATOM 3340 O O . ARG A 1 428 ? 4.151 10.312 -9.620 1.00 94.06 428 ARG A O 1
ATOM 3347 N N . THR A 1 429 ? 2.952 11.889 -8.547 1.00 93.94 429 THR A N 1
ATOM 3348 C CA . THR A 1 429 ? 3.844 13.016 -8.831 1.00 93.94 429 THR A CA 1
ATOM 3349 C C . THR A 1 429 ? 4.256 13.697 -7.540 1.00 93.94 429 THR A C 1
ATOM 3351 O O . THR A 1 429 ? 3.446 13.905 -6.639 1.00 93.94 429 THR A O 1
ATOM 3354 N N . PHE A 1 430 ? 5.529 14.050 -7.456 1.00 94.88 430 PHE A N 1
ATOM 3355 C CA . PHE A 1 430 ? 6.133 14.756 -6.340 1.00 94.88 430 PHE A CA 1
ATOM 3356 C C . PHE A 1 430 ? 6.722 16.046 -6.882 1.00 94.88 430 PHE A C 1
ATOM 3358 O O . PHE A 1 430 ? 7.583 16.019 -7.766 1.00 94.88 430 PHE A O 1
ATOM 3365 N N . LEU A 1 431 ? 6.266 17.171 -6.350 1.00 94.19 431 LEU A N 1
ATOM 3366 C CA . LEU A 1 431 ? 6.719 18.489 -6.758 1.00 94.19 431 LEU A CA 1
ATOM 3367 C C . LEU A 1 431 ? 7.336 19.205 -5.571 1.00 94.19 431 LEU A C 1
ATOM 3369 O O . LEU A 1 431 ? 6.841 19.154 -4.444 1.00 94.19 431 LEU A O 1
ATOM 3373 N N . TYR A 1 432 ? 8.417 19.915 -5.850 1.00 94.44 432 TYR A N 1
ATOM 3374 C CA . TYR A 1 432 ? 8.938 20.929 -4.954 1.00 94.44 432 TYR A CA 1
ATOM 3375 C C . TYR A 1 432 ? 8.751 22.288 -5.623 1.00 94.44 432 TYR A C 1
ATOM 3377 O O . TYR A 1 432 ? 9.404 22.568 -6.629 1.00 94.44 432 TYR A O 1
ATOM 3385 N N . GLN A 1 433 ? 7.840 23.109 -5.102 1.00 92.38 433 GLN A N 1
ATOM 3386 C CA . GLN A 1 433 ? 7.391 24.352 -5.734 1.00 92.38 433 GLN A CA 1
ATOM 3387 C C . GLN A 1 433 ? 7.476 25.519 -4.747 1.00 92.38 433 GLN A C 1
ATOM 3389 O O . GLN A 1 433 ? 6.965 25.424 -3.634 1.00 92.38 433 GLN A O 1
ATOM 3394 N N . LYS A 1 434 ? 8.080 26.638 -5.160 1.00 90.81 434 LYS A N 1
ATOM 3395 C CA . LYS A 1 434 ? 8.177 27.864 -4.350 1.00 90.81 434 LYS A CA 1
ATOM 3396 C C . LYS A 1 434 ? 7.622 29.045 -5.140 1.00 90.81 434 LYS A C 1
ATOM 3398 O O . LYS A 1 434 ? 8.096 29.320 -6.235 1.00 90.81 434 LYS A O 1
ATOM 3403 N N . GLY A 1 435 ? 6.625 29.737 -4.583 1.00 87.06 435 GLY A N 1
ATOM 3404 C CA . GLY A 1 435 ? 6.031 30.925 -5.213 1.00 87.06 435 GLY A CA 1
ATOM 3405 C C . GLY A 1 435 ? 5.467 30.662 -6.613 1.00 87.06 435 GLY A C 1
ATOM 3406 O O . GLY A 1 435 ? 5.645 31.482 -7.500 1.00 87.06 435 GLY A O 1
ATOM 3407 N N . GLY A 1 436 ? 4.866 29.491 -6.841 1.00 85.94 436 GLY A N 1
ATOM 3408 C CA . GLY A 1 436 ? 4.359 29.111 -8.163 1.00 85.94 436 GLY A CA 1
ATOM 3409 C C . GLY A 1 436 ? 5.391 28.441 -9.081 1.00 85.94 436 GLY A C 1
ATOM 3410 O O . GLY A 1 436 ? 4.996 27.734 -9.999 1.00 85.94 436 GLY A O 1
ATOM 3411 N N . VAL A 1 437 ? 6.691 28.534 -8.794 1.00 91.31 437 VAL A N 1
ATOM 3412 C CA . VAL A 1 437 ? 7.750 27.996 -9.667 1.00 91.31 437 VAL A CA 1
ATOM 3413 C C . VAL A 1 437 ? 8.135 26.572 -9.273 1.00 91.31 437 VAL A C 1
ATOM 3415 O O . VAL A 1 437 ? 8.453 26.312 -8.108 1.00 91.31 437 VAL A O 1
ATOM 3418 N N . ILE A 1 438 ? 8.128 25.648 -10.239 1.00 93.88 438 ILE A N 1
ATOM 3419 C CA . ILE A 1 438 ? 8.561 24.256 -10.050 1.00 93.88 438 ILE A CA 1
ATOM 3420 C C . ILE A 1 438 ? 10.093 24.218 -9.977 1.00 93.88 438 ILE A C 1
ATOM 3422 O O . ILE A 1 438 ? 10.786 24.642 -10.896 1.00 93.88 438 ILE A O 1
ATOM 3426 N N . LEU A 1 439 ? 10.635 23.696 -8.878 1.00 94.50 439 LEU A N 1
ATOM 3427 C CA . LEU A 1 439 ? 12.079 23.575 -8.645 1.00 94.50 439 LEU A CA 1
ATOM 3428 C C . LEU A 1 439 ? 12.560 22.123 -8.709 1.00 94.50 439 LEU A C 1
ATOM 3430 O O . LEU A 1 439 ? 13.719 21.872 -9.040 1.00 94.50 439 LEU A O 1
ATOM 3434 N N . GLY A 1 440 ? 11.687 21.167 -8.399 1.00 94.62 440 GLY A N 1
ATOM 3435 C CA . GLY A 1 440 ? 11.971 19.738 -8.464 1.00 94.62 440 GLY A CA 1
ATOM 3436 C C . GLY A 1 440 ? 10.728 18.945 -8.840 1.00 94.62 440 GLY A C 1
ATOM 3437 O O . GLY A 1 440 ? 9.627 19.289 -8.410 1.00 94.62 440 GLY A O 1
ATOM 3438 N N . HIS A 1 441 ? 10.929 17.882 -9.612 1.00 94.75 441 HIS A N 1
ATOM 3439 C CA . HIS A 1 441 ? 9.890 16.953 -10.039 1.00 94.75 441 HIS A CA 1
ATOM 3440 C C . HIS A 1 441 ? 10.410 15.518 -9.935 1.00 94.75 441 HIS A C 1
ATOM 3442 O O . HIS A 1 441 ? 11.551 15.230 -10.307 1.00 94.75 441 HIS A O 1
ATOM 3448 N N . LEU A 1 442 ? 9.564 14.614 -9.459 1.00 94.38 442 LEU A N 1
ATOM 3449 C CA . LEU A 1 442 ? 9.734 13.170 -9.574 1.00 94.38 442 LEU A CA 1
ATOM 3450 C C . LEU A 1 442 ? 8.360 12.559 -9.824 1.00 94.38 442 LEU A C 1
ATOM 3452 O O . LEU A 1 442 ? 7.372 13.015 -9.255 1.00 94.38 442 LEU A O 1
ATOM 3456 N N . ALA A 1 443 ? 8.293 11.516 -10.640 1.00 93.75 443 ALA A N 1
ATOM 3457 C CA . ALA A 1 443 ? 7.078 10.734 -10.784 1.00 93.75 443 ALA A CA 1
ATOM 3458 C C . ALA A 1 443 ? 7.356 9.246 -10.555 1.00 93.75 443 ALA A C 1
ATOM 3460 O O . ALA A 1 443 ? 8.501 8.784 -10.572 1.00 93.75 443 ALA A O 1
ATOM 3461 N N . MET A 1 444 ? 6.299 8.480 -10.341 1.00 95.00 444 MET A N 1
ATOM 3462 C CA . MET A 1 444 ? 6.354 7.026 -10.405 1.00 95.00 444 MET A CA 1
ATOM 3463 C C . MET A 1 444 ? 5.030 6.470 -10.907 1.00 95.00 444 MET A C 1
ATOM 3465 O O . MET A 1 444 ? 3.975 7.074 -10.698 1.00 95.00 444 MET A O 1
ATOM 3469 N N . ILE A 1 445 ? 5.092 5.305 -11.541 1.00 95.44 445 ILE A N 1
ATOM 3470 C CA . ILE A 1 445 ? 3.936 4.637 -12.127 1.00 95.44 445 ILE A CA 1
ATOM 3471 C C . ILE A 1 445 ? 3.943 3.143 -11.804 1.00 95.44 445 ILE A C 1
ATOM 3473 O O . ILE A 1 445 ? 4.979 2.484 -11.905 1.00 95.44 445 ILE A O 1
ATOM 3477 N N . ARG A 1 446 ? 2.792 2.585 -11.428 1.00 95.56 446 ARG A N 1
ATOM 3478 C CA . ARG A 1 446 ? 2.605 1.143 -11.249 1.00 95.56 446 ARG A CA 1
ATOM 3479 C C . ARG A 1 446 ? 2.564 0.471 -12.616 1.00 95.56 446 ARG A C 1
ATOM 3481 O O . ARG A 1 446 ? 1.502 0.312 -13.211 1.00 95.56 446 ARG A O 1
ATOM 3488 N N . PHE A 1 447 ? 3.735 0.121 -13.134 1.00 95.69 447 PHE A N 1
ATOM 3489 C CA . PHE A 1 447 ? 3.863 -0.466 -14.466 1.00 95.69 447 PHE A CA 1
ATOM 3490 C C . PHE A 1 447 ? 3.796 -2.000 -14.457 1.00 95.69 447 PHE A C 1
ATOM 3492 O O . PHE A 1 447 ? 3.445 -2.607 -15.471 1.00 95.69 447 PHE A O 1
ATOM 3499 N N . TRP A 1 448 ? 4.073 -2.629 -13.312 1.00 95.94 448 TRP A N 1
ATOM 3500 C CA . TRP A 1 448 ? 3.920 -4.070 -13.109 1.00 95.94 448 TRP A CA 1
ATOM 3501 C C . TRP A 1 448 ? 3.027 -4.365 -11.903 1.00 95.94 448 TRP A C 1
ATOM 3503 O O . TRP A 1 448 ? 2.854 -3.500 -11.038 1.00 95.94 448 TRP A O 1
ATOM 3513 N N . PRO A 1 449 ? 2.454 -5.581 -11.812 1.00 94.62 449 PRO A N 1
ATOM 3514 C CA . PRO A 1 449 ? 1.479 -5.911 -10.780 1.00 94.62 449 PRO A CA 1
ATOM 3515 C C . PRO A 1 449 ? 1.919 -5.626 -9.349 1.00 94.62 449 PRO A C 1
ATOM 3517 O O . PRO A 1 449 ? 1.077 -5.199 -8.566 1.00 94.62 449 PRO A O 1
ATOM 3520 N N . SER A 1 450 ? 3.199 -5.817 -9.023 1.00 93.81 450 SER A N 1
ATOM 3521 C CA . SER A 1 450 ? 3.767 -5.589 -7.688 1.00 93.81 450 SER A CA 1
ATOM 3522 C C . SER A 1 450 ? 4.924 -4.582 -7.668 1.00 93.81 450 SER A C 1
ATOM 3524 O O . SER A 1 450 ? 5.650 -4.501 -6.672 1.00 93.81 450 SER A O 1
ATOM 3526 N N . ALA A 1 451 ? 5.126 -3.825 -8.756 1.00 96.50 451 ALA A N 1
ATOM 3527 C CA . ALA A 1 451 ? 6.266 -2.926 -8.878 1.00 96.50 451 ALA A CA 1
ATOM 3528 C C . ALA A 1 451 ? 5.912 -1.554 -9.455 1.00 96.50 451 ALA A C 1
ATOM 3530 O O . ALA A 1 451 ? 5.189 -1.425 -10.451 1.00 96.50 451 ALA A O 1
ATOM 3531 N N . TRP A 1 452 ? 6.502 -0.525 -8.849 1.00 97.00 452 TRP A N 1
ATOM 3532 C CA . TRP A 1 452 ? 6.392 0.853 -9.311 1.00 97.00 452 TRP A CA 1
ATOM 3533 C C . TRP A 1 452 ? 7.690 1.320 -9.963 1.00 97.00 452 TRP A C 1
ATOM 3535 O O . TRP A 1 452 ? 8.760 1.269 -9.360 1.00 97.00 452 TRP A O 1
ATOM 3545 N N . LEU A 1 453 ? 7.579 1.825 -11.187 1.00 97.06 453 LEU A N 1
ATOM 3546 C CA . LEU A 1 453 ? 8.663 2.444 -11.932 1.00 97.06 453 LEU A CA 1
ATOM 3547 C C . LEU A 1 453 ? 8.803 3.909 -11.514 1.00 97.06 453 LEU A C 1
ATOM 3549 O O . LEU A 1 453 ? 7.918 4.715 -11.786 1.00 97.06 453 LEU A O 1
ATOM 3553 N N . ILE A 1 454 ? 9.924 4.259 -10.892 1.00 95.88 454 ILE A N 1
ATOM 3554 C CA . ILE A 1 454 ? 10.342 5.637 -10.633 1.00 95.88 454 ILE A CA 1
ATOM 3555 C C . ILE A 1 454 ? 10.868 6.229 -11.942 1.00 95.88 454 ILE A C 1
ATOM 3557 O O . ILE A 1 454 ? 11.750 5.663 -12.590 1.00 95.88 454 ILE A O 1
ATOM 3561 N N . HIS A 1 455 ? 10.342 7.387 -12.332 1.00 92.12 455 HIS A N 1
ATOM 3562 C CA . HIS A 1 455 ? 10.734 8.074 -13.559 1.00 92.12 455 HIS A CA 1
ATOM 3563 C C . HIS A 1 455 ? 10.654 9.603 -13.414 1.00 92.12 455 HIS A C 1
ATOM 3565 O O . HIS A 1 455 ? 10.223 10.153 -12.403 1.00 92.12 455 HIS A O 1
ATOM 3571 N N . HIS A 1 456 ? 11.110 10.308 -14.448 1.00 90.12 456 HIS A N 1
ATOM 3572 C CA . HIS A 1 456 ? 10.968 11.763 -14.588 1.00 90.12 456 HIS A CA 1
ATOM 3573 C C . HIS A 1 456 ? 11.564 12.570 -13.421 1.00 90.12 456 HIS A C 1
ATOM 3575 O O . HIS A 1 456 ? 11.022 13.597 -13.018 1.00 90.12 456 HIS A O 1
ATOM 3581 N N . HIS A 1 457 ? 12.693 12.112 -12.872 1.00 92.81 457 HIS A N 1
ATOM 3582 C CA . HIS A 1 457 ? 13.406 12.838 -11.824 1.00 92.81 457 HIS A CA 1
ATOM 3583 C C . HIS A 1 457 ? 14.246 13.975 -12.415 1.00 92.81 457 HIS A C 1
ATOM 3585 O O . HIS A 1 457 ? 15.208 13.732 -13.146 1.00 92.81 457 HIS A O 1
ATOM 3591 N N . ALA A 1 458 ? 13.880 15.214 -12.095 1.00 91.69 458 ALA A N 1
ATOM 3592 C CA . ALA A 1 458 ? 14.537 16.421 -12.588 1.00 91.69 458 ALA A CA 1
ATOM 3593 C C . ALA A 1 458 ? 14.503 17.546 -11.539 1.00 91.69 458 ALA A C 1
ATOM 3595 O O . ALA A 1 458 ? 13.673 17.544 -10.626 1.00 91.69 458 ALA A O 1
ATOM 3596 N N . ALA A 1 459 ? 15.426 18.508 -11.650 1.00 92.25 459 ALA A N 1
ATOM 3597 C CA . ALA A 1 459 ? 15.522 19.642 -10.729 1.00 92.25 459 ALA A CA 1
ATOM 3598 C C . ALA A 1 459 ? 16.263 20.845 -11.336 1.00 92.25 459 ALA A C 1
ATOM 3600 O O . ALA A 1 459 ? 17.282 20.673 -12.009 1.00 92.25 459 ALA A O 1
ATOM 3601 N N . ARG A 1 460 ? 15.810 22.065 -11.013 1.00 88.00 460 ARG A N 1
ATOM 3602 C CA . ARG A 1 460 ? 16.475 23.337 -11.356 1.00 88.00 460 ARG A CA 1
ATOM 3603 C C . ARG A 1 460 ? 17.621 23.611 -10.378 1.00 88.00 460 ARG A C 1
ATOM 3605 O O . ARG A 1 460 ? 17.462 24.325 -9.387 1.00 88.00 460 ARG A O 1
ATOM 3612 N N . LYS A 1 461 ? 18.791 23.018 -10.642 1.00 75.00 461 LYS A N 1
ATOM 3613 C CA . LYS A 1 461 ? 19.982 23.140 -9.772 1.00 75.00 461 LYS A CA 1
ATOM 3614 C C . LYS A 1 461 ? 20.453 24.586 -9.586 1.00 75.00 461 LYS A C 1
ATOM 3616 O O . LYS A 1 461 ? 20.928 24.924 -8.508 1.00 75.00 461 LYS A O 1
ATOM 3621 N N . SER A 1 462 ? 20.291 25.418 -10.615 1.00 68.81 462 SER A N 1
ATOM 3622 C CA . SER A 1 462 ? 20.623 26.849 -10.614 1.00 68.81 462 SER A CA 1
ATOM 3623 C C . SER A 1 462 ? 19.795 27.658 -9.611 1.00 68.81 462 SER A C 1
ATOM 3625 O O . SER A 1 462 ? 20.311 28.604 -9.027 1.00 68.81 462 SER A O 1
ATOM 3627 N N . ALA A 1 463 ? 18.535 27.275 -9.385 1.00 64.62 463 ALA A N 1
ATOM 3628 C CA . ALA A 1 463 ? 17.618 27.976 -8.488 1.00 64.62 463 ALA A CA 1
ATOM 3629 C C . ALA A 1 463 ? 17.630 27.406 -7.060 1.00 64.62 463 ALA A C 1
ATOM 3631 O O . ALA A 1 463 ? 17.569 28.153 -6.084 1.00 64.62 463 ALA A O 1
ATOM 3632 N N . LEU A 1 464 ? 17.709 26.077 -6.918 1.00 70.62 464 LEU A N 1
ATOM 3633 C CA . LEU A 1 464 ? 17.827 25.415 -5.620 1.00 70.62 464 LEU A CA 1
ATOM 3634 C C . LEU A 1 464 ? 18.593 24.099 -5.756 1.00 70.62 464 LEU A C 1
ATOM 3636 O O . LEU A 1 464 ? 18.053 23.077 -6.181 1.00 70.62 464 LEU A O 1
ATOM 3640 N N . ASN A 1 465 ? 19.839 24.103 -5.289 1.00 71.56 465 ASN A N 1
ATOM 3641 C CA . ASN A 1 465 ? 20.772 22.990 -5.473 1.00 71.56 465 ASN A CA 1
ATOM 3642 C C . ASN A 1 465 ? 20.261 21.647 -4.892 1.00 71.56 465 ASN A C 1
ATOM 3644 O O . ASN A 1 465 ? 20.620 20.574 -5.370 1.00 71.56 465 ASN A O 1
ATOM 3648 N N . ARG A 1 466 ? 19.377 21.695 -3.881 1.00 82.25 466 ARG A N 1
ATOM 3649 C CA . ARG A 1 466 ? 18.816 20.515 -3.193 1.00 82.25 466 ARG A CA 1
ATOM 3650 C C . ARG A 1 466 ? 17.412 20.098 -3.649 1.00 82.25 466 ARG A C 1
ATOM 3652 O O . ARG A 1 466 ? 16.896 19.114 -3.128 1.00 82.25 466 ARG A O 1
ATOM 3659 N N . ALA A 1 467 ? 16.798 20.760 -4.634 1.00 85.19 467 ALA A N 1
ATOM 3660 C CA . ALA A 1 467 ? 15.419 20.447 -5.038 1.00 85.19 467 ALA A CA 1
ATOM 3661 C C . ALA A 1 467 ? 15.230 18.981 -5.482 1.00 85.19 467 ALA A C 1
ATOM 3663 O O . ALA A 1 467 ? 14.229 18.355 -5.139 1.00 85.19 467 ALA A O 1
ATOM 3664 N N . GLY A 1 468 ? 16.226 18.403 -6.165 1.00 86.88 468 GLY A N 1
ATOM 3665 C CA . GLY A 1 468 ? 16.212 16.990 -6.557 1.00 86.88 468 GLY A CA 1
ATOM 3666 C C . GLY A 1 468 ? 16.252 16.026 -5.367 1.00 86.88 468 GLY A C 1
ATOM 3667 O O . GLY A 1 468 ? 15.594 14.990 -5.407 1.00 86.88 468 GLY A O 1
ATOM 3668 N N . LEU A 1 469 ? 16.973 16.376 -4.295 1.00 87.31 469 LEU A N 1
ATOM 3669 C CA . LEU A 1 469 ? 17.009 15.592 -3.056 1.00 87.31 469 LEU A CA 1
ATOM 3670 C C . LEU A 1 469 ? 15.706 15.737 -2.264 1.00 87.31 469 LEU A C 1
ATOM 3672 O O . LEU A 1 469 ? 15.247 14.759 -1.687 1.00 87.31 469 LEU A O 1
ATOM 3676 N N . ASN A 1 470 ? 15.078 16.915 -2.287 1.00 89.75 470 ASN A N 1
ATOM 3677 C CA . ASN A 1 470 ? 13.806 17.142 -1.603 1.00 89.75 470 ASN A CA 1
ATOM 3678 C C . ASN A 1 470 ? 12.689 16.248 -2.162 1.00 89.75 470 ASN A C 1
ATOM 3680 O O . ASN A 1 470 ? 11.939 15.665 -1.386 1.00 89.75 470 ASN A O 1
ATOM 3684 N N . VAL A 1 471 ? 12.578 16.099 -3.488 1.00 92.25 471 VAL A N 1
ATOM 3685 C CA . VAL A 1 471 ? 11.566 15.200 -4.084 1.00 92.25 471 VAL A CA 1
ATOM 3686 C C . VAL A 1 471 ? 11.882 13.713 -3.862 1.00 92.25 471 VAL A C 1
ATOM 3688 O O . VAL A 1 471 ? 10.963 12.917 -3.697 1.00 92.25 471 VAL A O 1
ATOM 3691 N N . LEU A 1 472 ? 13.161 13.331 -3.770 1.00 91.44 472 LEU A N 1
ATOM 3692 C CA . LEU A 1 472 ? 13.584 11.979 -3.363 1.00 91.44 472 LEU A CA 1
ATOM 3693 C C . LEU A 1 472 ? 13.207 11.677 -1.908 1.00 91.44 472 LEU A C 1
ATOM 3695 O O . LEU A 1 472 ? 12.706 10.606 -1.588 1.00 91.44 472 LEU A O 1
ATOM 3699 N N . ASP A 1 473 ? 13.414 12.642 -1.023 1.00 88.94 473 ASP A N 1
ATOM 3700 C CA . ASP A 1 473 ? 13.050 12.542 0.383 1.00 88.94 473 ASP A CA 1
ATOM 3701 C C . ASP A 1 473 ? 11.517 12.514 0.581 1.00 88.94 473 ASP A C 1
ATOM 3703 O O . ASP A 1 473 ? 11.021 11.811 1.463 1.00 88.94 473 ASP A O 1
ATOM 3707 N N . GLN A 1 474 ? 10.745 13.198 -0.277 1.00 92.06 474 GLN A N 1
ATOM 3708 C CA . GLN A 1 474 ? 9.286 13.024 -0.355 1.00 92.06 474 GLN A CA 1
ATOM 3709 C C . GLN A 1 474 ? 8.899 11.599 -0.781 1.00 92.06 474 GLN A C 1
ATOM 3711 O O . GLN A 1 474 ? 8.068 10.979 -0.117 1.00 92.06 474 GLN A O 1
ATOM 3716 N N . LEU A 1 475 ? 9.527 11.065 -1.836 1.00 93.44 475 LEU A N 1
ATOM 3717 C CA . LEU A 1 475 ? 9.311 9.692 -2.301 1.00 93.44 475 LEU A CA 1
ATOM 3718 C C . LEU A 1 475 ? 9.567 8.672 -1.179 1.00 93.44 475 LEU A C 1
ATOM 3720 O O . LEU A 1 475 ? 8.733 7.804 -0.942 1.00 93.44 475 LEU A O 1
ATOM 3724 N N . CYS A 1 476 ? 10.673 8.793 -0.441 1.00 91.12 476 CYS A N 1
ATOM 3725 C CA . CYS A 1 476 ? 10.990 7.863 0.646 1.00 91.12 476 CYS A CA 1
ATOM 3726 C C . CYS A 1 476 ? 9.943 7.852 1.756 1.00 91.12 476 CYS A C 1
ATOM 3728 O O . CYS A 1 476 ? 9.610 6.786 2.260 1.00 91.12 476 CYS A O 1
ATOM 3730 N N . ARG A 1 477 ? 9.385 9.011 2.117 1.00 89.31 477 ARG A N 1
ATOM 3731 C CA . ARG A 1 477 ? 8.288 9.060 3.097 1.00 89.31 477 ARG A CA 1
ATOM 3732 C C . ARG A 1 477 ? 7.018 8.436 2.566 1.00 89.31 477 ARG A C 1
ATOM 3734 O O . ARG A 1 477 ? 6.371 7.692 3.287 1.00 89.31 477 ARG A O 1
ATOM 3741 N N . PHE A 1 478 ? 6.700 8.707 1.305 1.00 93.12 478 PHE A N 1
ATOM 3742 C CA . PHE A 1 478 ? 5.556 8.093 0.651 1.00 93.12 478 PHE A CA 1
ATOM 3743 C C . PHE A 1 478 ? 5.650 6.561 0.661 1.00 93.12 478 PHE A C 1
ATOM 3745 O O . PHE A 1 478 ? 4.665 5.893 0.965 1.00 93.12 478 PHE A O 1
ATOM 3752 N N . ILE A 1 479 ? 6.841 6.012 0.404 1.00 92.69 479 ILE A N 1
ATOM 3753 C CA . ILE A 1 479 ? 7.099 4.570 0.501 1.00 92.69 479 ILE A CA 1
ATOM 3754 C C . ILE A 1 479 ? 6.966 4.100 1.953 1.00 92.69 479 ILE A C 1
ATOM 3756 O O . ILE A 1 479 ? 6.230 3.153 2.208 1.00 92.69 479 ILE A O 1
ATOM 3760 N N . HIS A 1 480 ? 7.618 4.765 2.912 1.00 91.75 480 HIS A N 1
ATOM 3761 C CA . HIS A 1 480 ? 7.551 4.409 4.337 1.00 91.75 480 HIS A CA 1
ATOM 3762 C C . HIS A 1 480 ? 6.107 4.308 4.851 1.00 91.75 480 HIS A C 1
ATOM 3764 O O . HIS A 1 480 ? 5.727 3.338 5.507 1.00 91.75 480 HIS A O 1
ATOM 3770 N N . ASP A 1 481 ? 5.288 5.293 4.489 1.00 91.88 481 ASP A N 1
ATOM 3771 C CA . ASP A 1 481 ? 3.898 5.421 4.913 1.00 91.88 481 ASP A CA 1
ATOM 3772 C C . ASP A 1 481 ? 2.915 4.604 4.048 1.00 91.88 481 ASP A C 1
ATOM 3774 O O . ASP A 1 481 ? 1.705 4.698 4.238 1.00 91.88 481 ASP A O 1
ATOM 3778 N N . GLY A 1 482 ? 3.401 3.829 3.072 1.00 91.31 482 GLY A N 1
ATOM 3779 C CA . GLY A 1 482 ? 2.563 3.072 2.135 1.00 91.31 482 GLY A CA 1
ATOM 3780 C C . GLY A 1 482 ? 2.976 1.615 1.916 1.00 91.31 482 GLY A C 1
ATOM 3781 O O . GLY A 1 482 ? 2.143 0.804 1.530 1.00 91.31 482 GLY A O 1
ATOM 3782 N N . LEU A 1 483 ? 4.221 1.227 2.201 1.00 89.06 483 LEU A N 1
ATOM 3783 C CA . LEU A 1 483 ? 4.768 -0.096 1.847 1.00 89.06 483 LEU A CA 1
ATOM 3784 C C . LEU A 1 483 ? 4.016 -1.283 2.466 1.00 89.06 483 LEU A C 1
ATOM 3786 O O . LEU A 1 483 ? 4.157 -2.413 2.010 1.00 89.06 483 LEU A O 1
ATOM 3790 N N . ARG A 1 484 ? 3.243 -1.042 3.530 1.00 87.50 484 ARG A N 1
ATOM 3791 C CA . ARG A 1 484 ? 2.455 -2.064 4.238 1.00 87.50 484 ARG A CA 1
ATOM 3792 C C . ARG A 1 484 ? 1.051 -2.236 3.658 1.00 87.50 484 ARG A C 1
ATOM 3794 O O . ARG A 1 484 ? 0.376 -3.200 4.007 1.00 87.50 484 ARG A O 1
ATOM 3801 N N . PHE A 1 485 ? 0.615 -1.313 2.804 1.00 93.69 485 PHE A N 1
ATOM 3802 C CA . PHE A 1 485 ? -0.724 -1.293 2.231 1.00 93.69 485 PHE A CA 1
ATOM 3803 C C . PHE A 1 485 ? -0.766 -2.195 1.011 1.00 93.69 485 PHE A C 1
ATOM 3805 O O . PHE A 1 485 ? -0.120 -1.944 -0.011 1.00 93.69 485 PHE A O 1
ATOM 3812 N N . ARG A 1 486 ? -1.544 -3.273 1.130 1.00 91.69 486 ARG A N 1
ATOM 3813 C CA . ARG A 1 486 ? -1.734 -4.236 0.047 1.00 91.69 486 ARG A CA 1
ATOM 3814 C C . ARG A 1 486 ? -2.318 -3.549 -1.185 1.00 91.69 486 ARG A C 1
ATOM 3816 O O . ARG A 1 486 ? -1.903 -3.872 -2.296 1.00 91.69 486 ARG A O 1
ATOM 3823 N N . SER A 1 487 ? -3.216 -2.583 -0.986 1.00 93.00 487 SER A N 1
ATOM 3824 C CA . SER A 1 487 ? -3.861 -1.809 -2.051 1.00 93.00 487 SER A CA 1
ATOM 3825 C C . SER A 1 487 ? -2.882 -1.054 -2.960 1.00 93.00 487 SER A C 1
ATOM 3827 O O . SER A 1 487 ? -3.216 -0.750 -4.106 1.00 93.00 487 SER A O 1
ATOM 3829 N N . LEU A 1 488 ? -1.676 -0.739 -2.472 1.00 94.00 488 LEU A N 1
ATOM 3830 C CA . LEU A 1 488 ? -0.673 0.005 -3.230 1.00 94.00 488 LEU A CA 1
ATOM 3831 C C . LEU A 1 488 ? 0.211 -0.903 -4.084 1.00 94.00 488 LEU A C 1
ATOM 3833 O O . LEU A 1 488 ? 0.870 -0.405 -4.994 1.00 94.00 488 LEU A O 1
ATOM 3837 N N . HIS A 1 489 ? 0.234 -2.213 -3.815 1.00 94.62 489 HIS A N 1
ATOM 3838 C CA . HIS A 1 489 ? 1.024 -3.199 -4.559 1.00 94.62 489 HIS A CA 1
ATOM 3839 C C . HIS A 1 489 ? 2.490 -2.781 -4.775 1.00 94.62 489 HIS A C 1
ATOM 3841 O O . HIS A 1 489 ? 3.027 -2.843 -5.882 1.00 94.62 489 HIS A O 1
ATOM 3847 N N . MET A 1 490 ? 3.123 -2.290 -3.714 1.00 94.81 490 MET A N 1
ATOM 3848 C CA . MET A 1 490 ? 4.447 -1.673 -3.763 1.00 94.81 490 MET A CA 1
ATOM 3849 C C . MET A 1 490 ? 5.509 -2.598 -3.168 1.00 94.81 490 MET A C 1
ATOM 3851 O O . MET A 1 490 ? 6.272 -2.190 -2.301 1.00 94.81 490 MET A O 1
ATOM 3855 N N . GLU A 1 491 ? 5.540 -3.859 -3.602 1.00 95.69 491 GLU A N 1
ATOM 3856 C CA . GLU A 1 491 ? 6.547 -4.833 -3.151 1.00 95.69 491 GLU A CA 1
ATOM 3857 C C . GLU A 1 491 ? 7.939 -4.465 -3.683 1.00 95.69 491 GLU A C 1
ATOM 3859 O O . GLU A 1 491 ? 8.944 -4.647 -2.994 1.00 95.69 491 GLU A O 1
ATOM 3864 N N . HIS A 1 492 ? 7.989 -3.893 -4.891 1.00 97.38 492 HIS A N 1
ATOM 3865 C CA . HIS A 1 492 ? 9.223 -3.485 -5.548 1.00 97.38 492 HIS A CA 1
ATOM 3866 C C . HIS A 1 492 ? 9.168 -2.038 -6.046 1.00 97.38 492 HIS A C 1
ATOM 3868 O O . HIS A 1 492 ? 8.128 -1.542 -6.493 1.00 97.38 492 HIS A O 1
ATOM 3874 N N . LEU A 1 493 ? 10.325 -1.378 -6.039 1.00 97.56 493 LEU A N 1
ATOM 3875 C CA . LEU A 1 493 ? 10.546 -0.152 -6.805 1.00 97.56 493 LEU A CA 1
ATOM 3876 C C . LEU A 1 493 ? 11.578 -0.424 -7.880 1.00 97.56 493 LEU A C 1
ATOM 3878 O O . LEU A 1 493 ? 12.558 -1.126 -7.646 1.00 97.56 493 LEU A O 1
ATOM 3882 N N . VAL A 1 494 ? 11.346 0.161 -9.045 1.00 97.62 494 VAL A N 1
ATOM 3883 C CA . VAL A 1 494 ? 12.150 -0.036 -10.243 1.00 97.62 494 VAL A CA 1
ATOM 3884 C C . VAL A 1 494 ? 12.619 1.320 -10.743 1.00 97.62 494 VAL A C 1
ATOM 3886 O O . VAL A 1 494 ? 11.855 2.280 -10.750 1.00 97.62 494 VAL A O 1
ATOM 3889 N N . CYS A 1 495 ? 13.866 1.417 -11.185 1.00 95.81 495 CYS A N 1
ATOM 3890 C CA . CYS A 1 495 ? 14.390 2.604 -11.845 1.00 95.81 495 CYS A CA 1
ATOM 3891 C C . CYS A 1 495 ? 15.356 2.186 -12.951 1.00 95.81 495 CYS A C 1
ATOM 3893 O O . CYS A 1 495 ? 16.231 1.350 -12.735 1.00 95.81 495 CYS A O 1
ATOM 3895 N N . TYR A 1 496 ? 15.226 2.806 -14.120 1.00 95.31 496 TYR A N 1
ATOM 3896 C CA . TYR A 1 496 ? 16.233 2.712 -15.169 1.00 95.31 496 TYR A CA 1
ATOM 3897 C C . TYR A 1 496 ? 17.104 3.954 -15.160 1.00 95.31 496 TYR A C 1
ATOM 3899 O O . TYR A 1 496 ? 16.605 5.082 -15.206 1.00 95.31 496 TYR A O 1
ATOM 3907 N N . TYR A 1 497 ? 18.416 3.762 -15.184 1.00 93.62 497 TYR A N 1
ATOM 3908 C CA . TYR A 1 497 ? 19.342 4.876 -15.300 1.00 93.62 497 TYR A CA 1
ATOM 3909 C C . TYR A 1 497 ? 20.579 4.505 -16.115 1.00 93.62 497 TYR A C 1
ATOM 3911 O O . TYR A 1 497 ? 20.952 3.343 -16.236 1.00 93.62 497 TYR A O 1
ATOM 3919 N N . ARG A 1 498 ? 21.227 5.514 -16.700 1.00 91.38 498 ARG A N 1
ATOM 3920 C CA . ARG A 1 498 ? 22.504 5.330 -17.399 1.00 91.38 498 ARG A CA 1
ATOM 3921 C C . ARG A 1 498 ? 23.640 5.365 -16.374 1.00 91.38 498 ARG A C 1
ATOM 3923 O O . ARG A 1 498 ? 23.720 6.370 -15.661 1.00 91.38 498 ARG A O 1
ATOM 3930 N N . PRO A 1 499 ? 24.526 4.357 -16.301 1.00 91.44 499 PRO A N 1
ATOM 3931 C CA . PRO A 1 499 ? 25.583 4.306 -15.285 1.00 91.44 499 PRO A CA 1
ATOM 3932 C C . PRO A 1 499 ? 26.582 5.467 -15.382 1.00 91.44 499 PRO A C 1
ATOM 3934 O O . PRO A 1 499 ? 27.173 5.866 -14.383 1.00 91.44 499 PRO A O 1
ATOM 3937 N N . GLN A 1 500 ? 26.717 6.089 -16.557 1.00 91.19 500 GLN A N 1
ATOM 3938 C CA . GLN A 1 500 ? 27.544 7.285 -16.753 1.00 91.19 500 GLN A CA 1
ATOM 3939 C C . GLN A 1 500 ? 26.958 8.531 -16.064 1.00 91.19 500 GLN A C 1
ATOM 3941 O O . GLN A 1 500 ? 27.672 9.507 -15.825 1.00 91.19 500 GLN A O 1
ATOM 3946 N N . ASN A 1 501 ? 25.661 8.530 -15.732 1.00 89.44 501 ASN A N 1
ATOM 3947 C CA . ASN A 1 501 ? 25.056 9.618 -14.977 1.00 89.44 501 ASN A CA 1
ATOM 3948 C C . ASN A 1 501 ? 25.413 9.478 -13.490 1.00 89.44 501 ASN A C 1
ATOM 3950 O O . ASN A 1 501 ? 24.859 8.648 -12.767 1.00 89.44 501 ASN A O 1
ATOM 3954 N N . ARG A 1 502 ? 26.322 10.346 -13.031 1.00 89.81 502 ARG A N 1
ATOM 3955 C CA . ARG A 1 502 ? 26.894 10.314 -11.676 1.00 89.81 502 ARG A CA 1
ATOM 3956 C C . ARG A 1 502 ? 25.848 10.361 -10.564 1.00 89.81 502 ARG A C 1
ATOM 3958 O O . ARG A 1 502 ? 26.054 9.743 -9.528 1.00 89.81 502 ARG A O 1
ATOM 3965 N N . PHE A 1 503 ? 24.750 11.097 -10.749 1.00 89.00 503 PHE A N 1
ATOM 3966 C CA . PHE A 1 503 ? 23.738 11.250 -9.701 1.00 89.00 503 PHE A CA 1
ATOM 3967 C C . PHE A 1 503 ? 22.962 9.947 -9.418 1.00 89.00 503 PHE A C 1
ATOM 3969 O O . PHE A 1 503 ? 23.069 9.448 -8.300 1.00 89.00 503 PHE A O 1
ATOM 3976 N N . PRO A 1 504 ? 22.221 9.355 -10.377 1.00 92.06 504 PRO A N 1
ATOM 3977 C CA . PRO A 1 504 ? 21.512 8.102 -10.145 1.00 92.06 504 PRO A CA 1
ATOM 3978 C C . PRO A 1 504 ? 22.464 6.925 -9.902 1.00 92.06 504 PRO A C 1
ATOM 3980 O O . PRO A 1 504 ? 22.122 6.065 -9.099 1.00 92.06 504 PRO A O 1
ATOM 3983 N N . GLN A 1 505 ? 23.672 6.906 -10.489 1.00 94.69 505 GLN A N 1
ATOM 3984 C CA . GLN A 1 505 ? 24.673 5.891 -10.137 1.00 94.69 505 GLN A CA 1
ATOM 3985 C C . GLN A 1 505 ? 25.072 5.996 -8.662 1.00 94.69 505 GLN A C 1
ATOM 3987 O O . GLN A 1 505 ? 25.122 4.981 -7.979 1.00 94.69 505 GLN A O 1
ATOM 3992 N N . ARG A 1 506 ? 25.296 7.210 -8.140 1.00 92.81 506 ARG A N 1
ATOM 3993 C CA . ARG A 1 506 ? 25.588 7.408 -6.715 1.00 92.81 506 ARG A CA 1
ATOM 3994 C C . ARG A 1 506 ? 24.400 7.034 -5.833 1.00 92.81 506 ARG A C 1
ATOM 3996 O O . ARG A 1 506 ? 24.615 6.411 -4.813 1.00 92.81 506 ARG A O 1
ATOM 4003 N N . VAL A 1 507 ? 23.174 7.414 -6.191 1.00 92.62 507 VAL A N 1
ATOM 4004 C CA . VAL A 1 507 ? 21.993 7.190 -5.337 1.00 92.62 507 VAL A CA 1
ATOM 4005 C C . VAL A 1 507 ? 21.513 5.738 -5.366 1.00 92.62 507 VAL A C 1
ATOM 4007 O O . VAL A 1 507 ? 21.340 5.132 -4.316 1.00 92.62 507 VAL A O 1
ATOM 4010 N N . PHE A 1 508 ? 21.271 5.182 -6.550 1.00 95.44 508 PHE A N 1
ATOM 4011 C CA . PHE A 1 508 ? 20.674 3.854 -6.703 1.00 95.44 508 PHE A CA 1
ATOM 4012 C C . PHE A 1 508 ? 21.749 2.768 -6.773 1.00 95.44 508 PHE A C 1
ATOM 4014 O O . PHE A 1 508 ? 21.702 1.805 -6.012 1.00 95.44 508 PHE A O 1
ATOM 4021 N N . GLY A 1 509 ? 22.762 2.963 -7.625 1.00 96.00 509 GLY A N 1
ATOM 4022 C CA . GLY A 1 509 ? 23.899 2.044 -7.734 1.00 96.00 509 GLY A CA 1
ATOM 4023 C C . GLY A 1 509 ? 24.684 1.944 -6.427 1.00 96.00 509 GLY A C 1
ATOM 4024 O O . GLY A 1 509 ? 24.875 0.850 -5.909 1.00 96.00 509 GLY A O 1
ATOM 4025 N N . GLY A 1 510 ? 25.026 3.088 -5.830 1.00 96.12 510 GLY A N 1
ATOM 4026 C CA . GLY A 1 510 ? 25.725 3.136 -4.545 1.00 96.12 510 GLY A CA 1
ATOM 4027 C C . GLY A 1 510 ? 24.930 2.515 -3.392 1.00 96.12 510 GLY A C 1
ATOM 4028 O O . GLY A 1 510 ? 25.523 1.929 -2.491 1.00 96.12 510 GLY A O 1
ATOM 4029 N N . PHE A 1 511 ? 23.593 2.580 -3.419 1.00 96.56 511 PHE A N 1
ATOM 4030 C CA . PHE A 1 511 ? 22.776 1.874 -2.431 1.00 96.56 511 PHE A CA 1
ATOM 4031 C C . PHE A 1 511 ? 22.772 0.356 -2.649 1.00 96.56 511 PHE A C 1
ATOM 4033 O O . PHE A 1 511 ? 22.810 -0.397 -1.677 1.00 96.56 511 PHE A O 1
ATOM 4040 N N . ALA A 1 512 ? 22.745 -0.109 -3.902 1.00 97.12 512 ALA A N 1
ATOM 4041 C CA . ALA A 1 512 ? 22.870 -1.534 -4.209 1.00 97.12 512 ALA A CA 1
ATOM 4042 C C . ALA A 1 512 ? 24.234 -2.089 -3.761 1.00 97.12 512 ALA A C 1
ATOM 4044 O O . ALA A 1 512 ? 24.291 -3.152 -3.145 1.00 97.12 512 ALA A O 1
ATOM 4045 N N . GLU A 1 513 ? 25.311 -1.333 -3.994 1.00 96.44 513 GLU A N 1
ATOM 4046 C CA . GLU A 1 513 ? 26.663 -1.654 -3.519 1.00 96.44 513 GLU A CA 1
ATOM 4047 C C . GLU A 1 513 ? 26.732 -1.720 -1.987 1.00 96.44 513 GLU A C 1
ATOM 4049 O O . GLU A 1 513 ? 27.264 -2.686 -1.446 1.00 96.44 513 GLU A O 1
ATOM 4054 N N . GLU A 1 514 ? 26.158 -0.738 -1.280 1.00 96.12 514 GLU A N 1
ATOM 4055 C CA . GLU A 1 514 ? 26.142 -0.734 0.190 1.00 96.12 514 GLU A CA 1
ATOM 4056 C C . GLU A 1 514 ? 25.301 -1.879 0.771 1.00 96.12 514 GLU A C 1
ATOM 4058 O O . GLU A 1 514 ? 25.658 -2.452 1.799 1.00 96.12 514 GLU A O 1
ATOM 4063 N N . THR A 1 515 ? 24.189 -2.221 0.116 1.00 96.31 515 THR A N 1
ATOM 4064 C CA . THR A 1 515 ? 23.307 -3.308 0.561 1.00 96.31 515 THR A CA 1
ATOM 4065 C C . THR A 1 515 ? 24.011 -4.661 0.470 1.00 96.31 515 THR A C 1
ATOM 4067 O O . THR A 1 515 ? 23.823 -5.502 1.346 1.00 96.31 515 THR A O 1
ATOM 4070 N N . GLY A 1 516 ? 24.796 -4.897 -0.587 1.00 95.25 516 GLY A N 1
ATOM 4071 C CA . GLY A 1 516 ? 25.568 -6.132 -0.780 1.00 95.25 516 GLY A CA 1
ATOM 4072 C C . GLY A 1 516 ? 24.741 -7.408 -1.016 1.00 95.25 516 GLY A C 1
ATOM 4073 O O . GLY A 1 516 ? 25.313 -8.442 -1.354 1.00 95.25 516 GLY A O 1
ATOM 4074 N N . ASP A 1 517 ? 23.412 -7.346 -0.888 1.00 96.88 517 ASP A N 1
ATOM 4075 C CA . ASP A 1 517 ? 22.479 -8.452 -1.113 1.00 96.88 517 ASP A CA 1
ATOM 4076 C C . ASP A 1 517 ? 21.548 -8.163 -2.300 1.00 96.88 517 ASP A C 1
ATOM 4078 O O . ASP A 1 517 ? 20.632 -7.335 -2.231 1.00 96.88 517 ASP A O 1
ATOM 4082 N N . ARG A 1 518 ? 21.752 -8.911 -3.391 1.00 96.44 518 ARG A N 1
ATOM 4083 C CA . ARG A 1 518 ? 20.973 -8.792 -4.632 1.00 96.44 518 ARG A CA 1
ATOM 4084 C C . ARG A 1 518 ? 19.507 -9.202 -4.477 1.00 96.44 518 ARG A C 1
ATOM 4086 O O . ARG A 1 518 ? 18.691 -8.796 -5.296 1.00 96.44 518 ARG A O 1
ATOM 4093 N N . ARG A 1 519 ? 19.148 -9.949 -3.428 1.00 95.88 519 ARG A N 1
ATOM 4094 C CA . ARG A 1 519 ? 17.749 -10.297 -3.114 1.00 95.88 519 ARG A CA 1
ATOM 4095 C C . ARG A 1 519 ? 17.006 -9.180 -2.381 1.00 95.88 519 ARG A C 1
ATOM 4097 O O . ARG A 1 519 ? 15.785 -9.252 -2.238 1.00 95.88 519 ARG A O 1
ATOM 4104 N N . VAL A 1 520 ? 17.725 -8.150 -1.934 1.00 97.12 520 VAL A N 1
ATOM 4105 C CA . VAL A 1 520 ? 17.161 -6.923 -1.357 1.00 97.12 520 VAL A CA 1
ATOM 4106 C C . VAL A 1 520 ? 17.230 -5.779 -2.367 1.00 97.12 520 VAL A C 1
ATOM 4108 O O . VAL A 1 520 ? 16.254 -5.049 -2.529 1.00 97.12 520 VAL A O 1
ATOM 4111 N N . CYS A 1 521 ? 18.360 -5.630 -3.062 1.00 98.19 521 CYS A N 1
ATOM 4112 C CA . CYS A 1 521 ? 18.602 -4.552 -4.015 1.00 98.19 521 CYS A CA 1
ATOM 4113 C C . CYS A 1 521 ? 19.492 -5.050 -5.166 1.00 98.19 521 CYS A C 1
ATOM 4115 O O . CYS A 1 521 ? 20.667 -5.349 -4.953 1.00 98.19 521 CYS A O 1
ATOM 4117 N N . SER A 1 522 ? 18.952 -5.155 -6.383 1.00 97.94 522 SER A N 1
ATOM 4118 C CA . SER A 1 522 ? 19.675 -5.652 -7.560 1.00 97.94 522 SER A CA 1
ATOM 4119 C C . SER A 1 522 ? 19.895 -4.571 -8.611 1.00 97.94 522 SER A C 1
ATOM 4121 O O . SER A 1 522 ? 19.078 -3.666 -8.785 1.00 97.94 522 SER A O 1
ATOM 4123 N N . VAL A 1 523 ? 21.001 -4.698 -9.345 1.00 97.88 523 VAL A N 1
ATOM 4124 C CA . VAL A 1 523 ? 21.314 -3.887 -10.524 1.00 97.88 523 VAL A CA 1
ATOM 4125 C C . VAL A 1 523 ? 21.640 -4.822 -11.678 1.00 97.88 523 VAL A C 1
ATOM 4127 O O . VAL A 1 523 ? 22.633 -5.545 -11.628 1.00 97.88 523 VAL A O 1
ATOM 4130 N N . ASP A 1 524 ? 20.812 -4.787 -12.717 1.00 97.38 524 ASP A N 1
ATOM 4131 C CA . ASP A 1 524 ? 20.967 -5.600 -13.920 1.00 97.38 524 ASP A CA 1
ATOM 4132 C C . ASP A 1 524 ? 21.387 -4.717 -15.110 1.00 97.38 524 ASP A C 1
ATOM 4134 O O . ASP A 1 524 ? 20.666 -3.775 -15.456 1.00 97.38 524 ASP A O 1
ATOM 4138 N N . PRO A 1 525 ? 22.552 -4.963 -15.741 1.00 95.56 525 PRO A N 1
ATOM 4139 C CA . PRO A 1 525 ? 23.014 -4.178 -16.882 1.00 95.56 525 PRO A CA 1
ATOM 4140 C C . PRO A 1 525 ? 22.384 -4.656 -18.200 1.00 95.56 525 PRO A C 1
ATOM 4142 O O . PRO A 1 525 ? 22.592 -5.787 -18.647 1.00 95.56 525 PRO A O 1
ATOM 4145 N N . PHE A 1 526 ? 21.662 -3.749 -18.852 1.00 96.00 526 PHE A N 1
ATOM 4146 C CA . PHE A 1 526 ? 21.033 -3.923 -20.156 1.00 96.00 526 PHE A CA 1
ATOM 4147 C C . PHE A 1 526 ? 21.772 -3.146 -21.245 1.00 96.00 526 PHE A C 1
ATOM 4149 O O . PHE A 1 526 ? 22.204 -2.007 -21.039 1.00 96.00 526 PHE A O 1
ATOM 4156 N N . ALA A 1 527 ? 21.832 -3.733 -22.437 1.00 94.19 527 ALA A N 1
ATOM 4157 C CA . ALA A 1 527 ? 22.181 -3.023 -23.661 1.00 94.19 527 ALA A CA 1
ATOM 4158 C C . ALA A 1 527 ? 20.909 -2.495 -24.342 1.00 94.19 527 ALA A C 1
ATOM 4160 O O . ALA A 1 527 ? 19.918 -3.211 -24.460 1.00 94.19 527 ALA A O 1
ATOM 4161 N N . TYR A 1 528 ? 20.940 -1.241 -24.785 1.00 91.44 528 TYR A N 1
ATOM 4162 C CA . TYR A 1 528 ? 19.858 -0.584 -25.514 1.00 91.44 528 TYR A CA 1
ATOM 4163 C C . TYR A 1 528 ? 20.137 -0.617 -27.017 1.00 91.44 528 TYR A C 1
ATOM 4165 O O . TYR A 1 528 ? 21.199 -0.173 -27.468 1.00 91.44 528 TYR A O 1
ATOM 4173 N N . LEU A 1 529 ? 19.160 -1.104 -27.775 1.00 89.94 529 LEU A N 1
ATOM 4174 C CA . LEU A 1 529 ? 19.218 -1.337 -29.212 1.00 89.94 529 LEU A CA 1
ATOM 4175 C C . LEU A 1 529 ? 18.040 -0.630 -29.900 1.00 89.94 529 LEU A C 1
ATOM 4177 O O . LEU A 1 529 ? 16.896 -0.762 -29.468 1.00 89.94 529 LEU A O 1
ATOM 4181 N N . THR A 1 530 ? 18.314 0.069 -31.001 1.00 87.50 530 THR A N 1
ATOM 4182 C CA . THR A 1 530 ? 17.289 0.614 -31.903 1.00 87.50 530 THR A CA 1
ATOM 4183 C C . THR A 1 530 ? 17.442 -0.063 -33.259 1.00 87.50 530 THR A C 1
ATOM 4185 O O . THR A 1 530 ? 18.517 0.003 -33.853 1.00 87.50 530 THR A O 1
ATOM 4188 N N . LEU A 1 531 ? 16.385 -0.719 -33.745 1.00 85.38 531 LEU A N 1
ATOM 4189 C CA . LEU A 1 531 ? 16.381 -1.406 -35.045 1.00 85.38 531 LEU A CA 1
ATOM 4190 C C . LEU A 1 531 ? 15.568 -0.674 -36.124 1.00 85.38 531 LEU A C 1
ATOM 4192 O O . LEU A 1 531 ? 15.517 -1.147 -37.256 1.00 85.38 531 LEU A O 1
ATOM 4196 N N . GLY A 1 532 ? 14.995 0.488 -35.799 1.00 83.94 532 GLY A N 1
ATOM 4197 C CA . GLY A 1 532 ? 14.202 1.295 -36.726 1.00 83.94 532 GLY A CA 1
ATOM 4198 C C . GLY A 1 532 ? 12.771 0.782 -36.871 1.00 83.94 532 GLY A C 1
ATOM 4199 O O . GLY A 1 532 ? 12.219 0.200 -35.937 1.00 83.94 532 GLY A O 1
ATOM 4200 N N . GLU A 1 533 ? 12.168 1.027 -38.032 1.00 87.31 533 GLU A N 1
ATOM 4201 C CA . GLU A 1 533 ? 10.785 0.643 -38.317 1.00 87.31 533 GLU A CA 1
ATOM 4202 C C . GLU A 1 533 ? 10.610 -0.879 -38.398 1.00 87.31 533 GLU A C 1
ATOM 4204 O O . GLU A 1 533 ? 11.469 -1.620 -38.885 1.00 87.31 533 GLU A O 1
ATOM 4209 N N . THR A 1 534 ? 9.457 -1.347 -37.930 1.00 87.12 534 THR A N 1
ATOM 4210 C CA . THR A 1 534 ? 9.078 -2.755 -38.003 1.00 87.12 534 THR A CA 1
ATOM 4211 C C . THR A 1 534 ? 8.756 -3.126 -39.452 1.00 87.12 534 THR A C 1
ATOM 4213 O O . THR A 1 534 ? 7.873 -2.512 -40.054 1.00 87.12 534 THR A O 1
ATOM 4216 N N . PRO A 1 535 ? 9.413 -4.149 -40.030 1.00 87.31 535 PRO A N 1
ATOM 4217 C CA . PRO A 1 535 ? 9.187 -4.522 -41.420 1.00 87.31 535 PRO A CA 1
ATOM 4218 C C . PRO A 1 535 ? 7.743 -4.946 -41.728 1.00 87.31 535 PRO A C 1
ATOM 4220 O O . PRO A 1 535 ? 7.097 -5.684 -40.974 1.00 87.31 535 PRO A O 1
ATOM 4223 N N . ALA A 1 536 ? 7.269 -4.555 -42.915 1.00 84.00 536 ALA A N 1
ATOM 4224 C CA . ALA A 1 536 ? 5.935 -4.891 -43.417 1.00 84.00 536 ALA A CA 1
ATOM 4225 C C . ALA A 1 536 ? 5.749 -6.383 -43.749 1.00 84.00 536 ALA A C 1
ATOM 4227 O O . ALA A 1 536 ? 4.612 -6.862 -43.774 1.00 84.00 536 ALA A O 1
ATOM 4228 N N . ALA A 1 537 ? 6.831 -7.142 -43.937 1.00 85.12 537 ALA A N 1
ATOM 4229 C CA . ALA A 1 537 ? 6.823 -8.597 -44.081 1.00 85.12 537 ALA A CA 1
ATOM 4230 C C . ALA A 1 537 ? 7.583 -9.252 -42.920 1.00 85.12 537 ALA A C 1
ATOM 4232 O O . ALA A 1 537 ? 8.583 -8.717 -42.448 1.00 85.12 537 ALA A O 1
ATOM 4233 N N . GLU A 1 538 ? 7.106 -10.405 -42.452 1.00 84.31 538 GLU A N 1
ATOM 4234 C CA . GLU A 1 538 ? 7.818 -11.169 -41.427 1.00 84.31 538 GLU A CA 1
ATOM 4235 C C . GLU A 1 538 ? 8.986 -11.922 -42.069 1.00 84.31 538 GLU A C 1
ATOM 4237 O O . GLU A 1 538 ? 8.788 -12.699 -43.004 1.00 84.31 538 GLU A O 1
ATOM 4242 N N . GLY A 1 539 ? 10.202 -11.675 -41.579 1.00 82.38 539 GLY A N 1
ATOM 4243 C CA . GLY A 1 539 ? 11.383 -12.424 -41.998 1.00 82.38 539 GLY A CA 1
ATOM 4244 C C . GLY A 1 539 ? 11.317 -13.875 -41.522 1.00 82.38 539 GLY A C 1
ATOM 4245 O O . GLY A 1 539 ? 10.840 -14.160 -40.422 1.00 82.38 539 GLY A O 1
ATOM 4246 N N . ALA A 1 540 ? 11.811 -14.802 -42.341 1.00 89.12 540 ALA A N 1
ATOM 4247 C CA . ALA A 1 540 ? 11.910 -16.203 -41.954 1.00 89.12 540 ALA A CA 1
ATOM 4248 C C . ALA A 1 540 ? 13.111 -16.411 -41.021 1.00 89.12 540 ALA A C 1
ATOM 4250 O O . ALA A 1 540 ? 14.241 -16.064 -41.365 1.00 89.12 540 ALA A O 1
ATOM 4251 N N . LEU A 1 541 ? 12.872 -17.008 -39.852 1.00 94.19 541 LEU A N 1
ATOM 4252 C CA . LEU A 1 541 ? 13.957 -17.469 -38.990 1.00 94.19 541 LEU A CA 1
ATOM 4253 C C . LEU A 1 541 ? 14.702 -18.647 -39.650 1.00 94.19 541 LEU A C 1
ATOM 4255 O O . LEU A 1 541 ? 14.075 -19.439 -40.361 1.00 94.19 541 LEU A O 1
ATOM 4259 N N . PRO A 1 542 ? 16.017 -18.808 -39.404 1.00 94.25 542 PRO A N 1
ATOM 4260 C CA . PRO A 1 542 ? 16.773 -19.933 -39.945 1.00 94.25 542 PRO A CA 1
ATOM 4261 C C . PRO A 1 542 ? 16.227 -21.286 -39.476 1.00 94.25 542 PRO A C 1
ATOM 4263 O O . PRO A 1 542 ? 15.598 -21.399 -38.422 1.00 94.25 542 PRO A O 1
ATOM 4266 N N . ALA A 1 543 ? 16.513 -22.344 -40.235 1.00 94.00 543 ALA A N 1
ATOM 4267 C CA . ALA A 1 543 ? 16.017 -23.683 -39.930 1.00 94.00 543 ALA A CA 1
ATOM 4268 C C . ALA A 1 543 ? 16.358 -24.123 -38.491 1.00 94.00 543 ALA A C 1
ATOM 4270 O O . ALA A 1 543 ? 17.499 -24.031 -38.035 1.00 94.00 543 ALA A O 1
ATOM 4271 N N . GLY A 1 544 ? 15.351 -24.633 -37.778 1.00 94.56 544 GLY A N 1
ATOM 4272 C CA . GLY A 1 544 ? 15.468 -25.073 -36.385 1.00 94.56 544 GLY A CA 1
ATOM 4273 C C . GLY A 1 544 ? 15.206 -23.985 -35.339 1.00 94.56 544 GLY A C 1
ATOM 4274 O O . GLY A 1 544 ? 15.044 -24.334 -34.167 1.00 94.56 544 GLY A O 1
ATOM 4275 N N . TRP A 1 545 ? 15.119 -22.713 -35.739 1.00 97.94 545 TRP A N 1
ATOM 4276 C CA . TRP A 1 545 ? 14.685 -21.615 -34.878 1.00 97.94 545 TRP A CA 1
ATOM 4277 C C . TRP A 1 545 ? 13.174 -21.422 -34.947 1.00 97.94 545 TRP A C 1
ATOM 4279 O O . TRP A 1 545 ? 12.574 -21.443 -36.020 1.00 97.94 545 TRP A O 1
ATOM 4289 N N . VAL A 1 546 ? 12.556 -21.207 -33.789 1.00 97.19 546 VAL A N 1
ATOM 4290 C CA . VAL A 1 546 ? 11.120 -20.949 -33.669 1.00 97.19 546 VAL A CA 1
ATOM 4291 C C . VAL A 1 546 ? 10.899 -19.813 -32.687 1.00 97.19 546 VAL A C 1
ATOM 4293 O O . VAL A 1 546 ? 11.396 -19.853 -31.563 1.00 97.19 546 VAL A O 1
ATOM 4296 N N . LEU A 1 547 ? 10.105 -18.828 -33.101 1.00 97.88 547 LEU A N 1
ATOM 4297 C CA . LEU A 1 547 ? 9.518 -17.835 -32.212 1.00 97.88 547 LEU A CA 1
ATOM 4298 C C . LEU A 1 547 ? 8.039 -18.176 -32.023 1.00 97.88 547 LEU A C 1
ATOM 4300 O O . LEU A 1 547 ? 7.293 -18.252 -33.001 1.00 97.88 547 LEU A O 1
ATOM 4304 N N . ALA A 1 548 ? 7.605 -18.353 -30.781 1.00 97.06 548 ALA A N 1
ATOM 4305 C CA . ALA A 1 548 ? 6.211 -18.628 -30.427 1.00 97.06 548 ALA A CA 1
ATOM 4306 C C . ALA A 1 548 ? 5.812 -17.837 -29.176 1.00 97.06 548 ALA A C 1
ATOM 4308 O O . ALA A 1 548 ? 6.662 -17.193 -28.564 1.00 97.06 548 ALA A O 1
ATOM 4309 N N . ALA A 1 549 ? 4.533 -17.872 -28.793 1.00 97.19 549 ALA A N 1
ATOM 4310 C CA . ALA A 1 549 ? 4.123 -17.384 -27.478 1.00 97.19 549 ALA A CA 1
ATOM 4311 C C . ALA A 1 549 ? 4.890 -18.143 -26.379 1.00 97.19 549 ALA A C 1
ATOM 4313 O O . ALA A 1 549 ? 5.159 -19.337 -26.520 1.00 97.19 549 ALA A O 1
ATOM 4314 N N . ALA A 1 550 ? 5.289 -17.434 -25.323 1.00 96.44 550 ALA A N 1
ATOM 4315 C CA . ALA A 1 550 ? 5.949 -18.058 -24.181 1.00 96.44 550 ALA A CA 1
ATOM 4316 C C . ALA A 1 550 ? 4.926 -18.758 -23.281 1.00 96.44 550 ALA A C 1
ATOM 4318 O O . ALA A 1 550 ? 3.847 -18.220 -23.022 1.00 96.44 550 ALA A O 1
ATOM 4319 N N . GLU A 1 551 ? 5.313 -19.914 -22.762 1.00 94.81 551 GLU A N 1
ATOM 4320 C CA . GLU A 1 551 ? 4.532 -20.749 -21.857 1.00 94.81 551 GLU A CA 1
ATOM 4321 C C . GLU A 1 551 ? 5.228 -20.859 -20.490 1.00 94.81 551 GLU A C 1
ATOM 4323 O O . GLU A 1 551 ? 6.380 -20.453 -20.310 1.00 94.81 551 GLU A O 1
ATOM 4328 N N . ASP A 1 552 ? 4.533 -21.427 -19.504 1.00 95.25 552 ASP A N 1
ATOM 4329 C CA . ASP A 1 552 ? 5.053 -21.591 -18.141 1.00 95.25 552 ASP A CA 1
ATOM 4330 C C . ASP A 1 552 ? 6.412 -22.326 -18.066 1.00 95.25 552 ASP A C 1
ATOM 4332 O O . ASP A 1 552 ? 7.268 -21.886 -17.290 1.00 95.25 552 ASP A O 1
ATOM 4336 N N . PRO A 1 553 ? 6.692 -23.377 -18.872 1.00 96.12 553 PRO A N 1
ATOM 4337 C CA . PRO A 1 553 ? 8.018 -23.994 -18.910 1.00 96.12 553 PRO A CA 1
ATOM 4338 C C . PRO A 1 553 ? 9.136 -23.038 -19.348 1.00 96.12 553 PRO A C 1
ATOM 4340 O O . PRO A 1 553 ? 10.245 -23.128 -18.819 1.00 96.12 553 PRO A O 1
ATOM 4343 N N . ASP A 1 554 ? 8.864 -22.097 -20.259 1.00 97.00 554 ASP A N 1
ATOM 4344 C CA . ASP A 1 554 ? 9.869 -21.111 -20.676 1.00 97.00 554 ASP A CA 1
ATOM 4345 C C . ASP A 1 554 ? 10.158 -20.112 -19.557 1.00 97.00 554 ASP A C 1
ATOM 4347 O O . ASP A 1 554 ? 11.307 -19.732 -19.345 1.00 97.00 554 ASP A O 1
ATOM 4351 N N . LEU A 1 555 ? 9.125 -19.695 -18.818 1.00 96.50 555 LEU A N 1
ATOM 4352 C CA . LEU A 1 555 ? 9.286 -18.809 -17.663 1.00 96.50 555 LEU A CA 1
ATOM 4353 C C . LEU A 1 555 ? 10.073 -19.497 -16.550 1.00 96.50 555 LEU A C 1
ATOM 4355 O O . LEU A 1 555 ? 10.932 -18.875 -15.930 1.00 96.50 555 LEU A O 1
ATOM 4359 N N . LEU A 1 556 ? 9.815 -20.786 -16.311 1.00 96.44 556 LEU A N 1
ATOM 4360 C CA . LEU A 1 556 ? 10.566 -21.571 -15.337 1.00 96.44 556 LEU A CA 1
ATOM 4361 C C . LEU A 1 556 ? 12.050 -21.657 -15.713 1.00 96.44 556 LEU A C 1
ATOM 4363 O O . LEU A 1 556 ? 12.909 -21.429 -14.861 1.00 96.44 556 LEU A O 1
ATOM 4367 N N . GLU A 1 557 ? 12.354 -21.952 -16.977 1.00 97.06 557 GLU A N 1
ATOM 4368 C CA . GLU A 1 557 ? 13.733 -22.046 -17.457 1.00 97.06 557 GLU A CA 1
ATOM 4369 C C . GLU A 1 557 ? 14.439 -20.682 -17.452 1.00 97.06 557 GLU A C 1
ATOM 4371 O O . GLU A 1 557 ? 15.564 -20.566 -16.962 1.00 97.06 557 GLU A O 1
ATOM 4376 N N . MET A 1 558 ? 13.756 -19.619 -17.887 1.00 97.25 558 MET A N 1
ATOM 4377 C CA . MET A 1 558 ? 14.262 -18.248 -17.795 1.00 97.25 558 MET A CA 1
ATOM 4378 C C . MET A 1 558 ? 14.561 -17.853 -16.344 1.00 97.25 558 MET A C 1
ATOM 4380 O O . MET A 1 558 ? 15.616 -17.280 -16.074 1.00 97.25 558 MET A O 1
ATOM 4384 N N . ASN A 1 559 ? 13.693 -18.208 -15.393 1.00 96.62 559 ASN A N 1
ATOM 4385 C CA . ASN A 1 559 ? 13.905 -17.901 -13.979 1.00 96.62 559 ASN A CA 1
ATOM 4386 C C . ASN A 1 559 ? 15.106 -18.651 -13.391 1.00 96.62 559 ASN A C 1
ATOM 4388 O O . ASN A 1 559 ? 15.841 -18.072 -12.591 1.00 96.62 559 ASN A O 1
ATOM 4392 N N . ARG A 1 560 ? 15.357 -19.902 -13.807 1.00 96.44 560 ARG A N 1
ATOM 4393 C CA . ARG A 1 560 ? 16.579 -20.638 -13.428 1.00 96.44 560 ARG A CA 1
ATOM 4394 C C . ARG A 1 560 ? 17.827 -19.940 -13.951 1.00 96.44 560 ARG A C 1
ATOM 4396 O O . ARG A 1 560 ? 18.771 -19.733 -13.189 1.00 96.44 560 ARG A O 1
ATOM 4403 N N . PHE A 1 561 ? 17.806 -19.537 -15.222 1.00 97.12 561 PHE A N 1
ATOM 4404 C CA . PHE A 1 561 ? 18.883 -18.752 -15.814 1.00 97.12 561 PHE A CA 1
ATOM 4405 C C . PHE A 1 561 ? 19.108 -17.445 -15.044 1.00 97.12 561 PHE A C 1
ATOM 4407 O O . PHE A 1 561 ? 20.227 -17.172 -14.618 1.00 97.12 561 PHE A O 1
ATOM 4414 N N . TYR A 1 562 ? 18.058 -16.652 -14.814 1.00 97.19 562 TYR A N 1
ATOM 4415 C CA . TYR A 1 562 ? 18.175 -15.350 -14.159 1.00 97.19 562 TYR A CA 1
ATOM 4416 C C . TYR A 1 562 ? 18.662 -15.469 -12.706 1.00 97.19 562 TYR A C 1
ATOM 4418 O O . TYR A 1 562 ? 19.5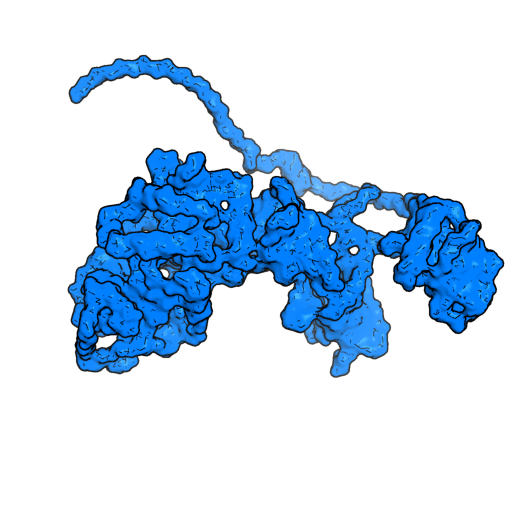04 -14.681 -12.268 1.00 97.19 562 TYR A O 1
ATOM 4426 N N . ALA A 1 563 ? 18.208 -16.493 -11.975 1.00 96.00 563 ALA A N 1
ATOM 4427 C CA . ALA A 1 563 ? 18.694 -16.791 -10.630 1.00 96.00 563 ALA A CA 1
ATOM 4428 C C . ALA A 1 563 ? 20.198 -17.118 -10.608 1.00 96.00 563 ALA A C 1
ATOM 4430 O O . ALA A 1 563 ? 20.883 -16.743 -9.658 1.00 96.00 563 ALA A O 1
ATOM 4431 N N . HIS A 1 564 ? 20.714 -17.781 -11.648 1.00 95.50 564 HIS A N 1
ATOM 4432 C CA . HIS A 1 564 ? 22.139 -18.076 -11.790 1.00 95.50 564 HIS A CA 1
ATOM 4433 C C . HIS A 1 564 ? 22.955 -16.859 -12.263 1.00 95.50 564 HIS A C 1
ATOM 4435 O O . HIS A 1 564 ? 24.019 -16.583 -11.714 1.00 95.50 564 HIS A O 1
ATOM 4441 N N . ALA A 1 565 ? 22.464 -16.124 -13.265 1.00 94.31 565 ALA A N 1
ATOM 4442 C CA . ALA A 1 565 ? 23.188 -15.024 -13.901 1.00 94.31 565 ALA A CA 1
ATOM 4443 C C . ALA A 1 565 ? 23.208 -13.739 -13.053 1.00 94.31 565 ALA A C 1
ATOM 4445 O O . ALA A 1 565 ? 24.249 -13.093 -12.921 1.00 94.31 565 ALA A O 1
ATOM 4446 N N . SER A 1 566 ? 22.065 -13.370 -12.468 1.00 94.88 566 SER A N 1
ATOM 4447 C CA . SER A 1 566 ? 21.921 -12.178 -11.623 1.00 94.88 566 SER A CA 1
ATOM 4448 C C . SER A 1 566 ? 21.806 -12.538 -10.147 1.00 94.88 566 SER A C 1
ATOM 4450 O O . SER A 1 566 ? 22.518 -11.977 -9.308 1.00 94.88 566 SER A O 1
ATOM 4452 N N . GLY A 1 567 ? 20.881 -13.453 -9.833 1.00 94.56 567 GLY A N 1
ATOM 4453 C CA . GLY A 1 567 ? 20.369 -13.655 -8.475 1.00 94.56 567 GLY A CA 1
ATOM 4454 C C . GLY A 1 567 ? 19.533 -12.476 -7.948 1.00 94.56 567 GLY A C 1
ATOM 4455 O O . GLY A 1 567 ? 19.326 -12.383 -6.739 1.00 94.56 567 GLY A O 1
ATOM 4456 N N . GLY A 1 568 ? 19.122 -11.562 -8.836 1.00 96.38 568 GLY A N 1
ATOM 4457 C CA . GLY A 1 568 ? 18.405 -10.328 -8.524 1.00 96.38 568 GLY A CA 1
ATOM 4458 C C . GLY A 1 568 ? 16.880 -10.459 -8.498 1.00 96.38 568 GLY A C 1
ATOM 4459 O O . GLY A 1 568 ? 16.329 -11.548 -8.349 1.00 96.38 568 GLY A O 1
ATOM 4460 N N . LEU A 1 569 ? 16.193 -9.323 -8.646 1.00 97.56 569 LEU A N 1
ATOM 4461 C CA . LEU A 1 569 ? 14.754 -9.179 -8.387 1.00 97.56 569 LEU A CA 1
ATOM 4462 C C . LEU A 1 569 ? 13.863 -9.050 -9.634 1.00 97.56 569 LEU A C 1
ATOM 4464 O O . LEU A 1 569 ? 12.640 -9.023 -9.507 1.00 97.56 569 LEU A O 1
ATOM 4468 N N . MET A 1 570 ? 14.428 -8.967 -10.840 1.00 96.75 570 MET A N 1
ATOM 4469 C CA . MET A 1 570 ? 13.677 -8.657 -12.067 1.00 96.75 570 MET A CA 1
ATOM 4470 C C . MET A 1 570 ? 12.565 -9.660 -12.366 1.00 96.75 570 MET A C 1
ATOM 4472 O O . MET A 1 570 ? 11.461 -9.242 -12.702 1.00 96.75 570 MET A O 1
ATOM 4476 N N . ALA A 1 571 ? 12.825 -10.963 -12.231 1.00 94.75 571 ALA A N 1
ATOM 4477 C CA . ALA A 1 571 ? 11.819 -11.990 -12.495 1.00 94.75 571 ALA A CA 1
ATOM 4478 C C . ALA A 1 571 ? 10.548 -11.804 -11.642 1.00 94.75 571 ALA A C 1
ATOM 4480 O O . ALA A 1 571 ? 9.434 -11.879 -12.165 1.00 94.75 571 ALA A O 1
ATOM 4481 N N . GLU A 1 572 ? 10.712 -11.510 -10.348 1.00 94.44 572 GLU A N 1
ATOM 4482 C CA . GLU A 1 572 ? 9.603 -11.251 -9.423 1.00 94.44 572 GLU A CA 1
ATOM 4483 C C . GLU A 1 572 ? 8.942 -9.896 -9.707 1.00 94.44 572 GLU A C 1
ATOM 4485 O O . GLU A 1 572 ? 7.723 -9.824 -9.864 1.00 94.44 572 GLU A O 1
ATOM 4490 N N . ALA A 1 573 ? 9.736 -8.828 -9.825 1.00 96.12 573 ALA A N 1
ATOM 4491 C CA . ALA A 1 573 ? 9.232 -7.469 -10.009 1.00 96.12 573 ALA A CA 1
ATOM 4492 C C . ALA A 1 573 ? 8.472 -7.289 -11.331 1.00 96.12 573 ALA A C 1
ATOM 4494 O O . ALA A 1 573 ? 7.500 -6.536 -11.389 1.00 96.12 573 ALA A O 1
ATOM 4495 N N . PHE A 1 574 ? 8.897 -7.980 -12.393 1.00 95.19 574 PHE A N 1
ATOM 4496 C CA . PHE A 1 574 ? 8.255 -7.896 -13.706 1.00 95.19 574 PHE A CA 1
ATOM 4497 C C . PHE A 1 574 ? 7.113 -8.897 -13.860 1.00 95.19 574 PHE A C 1
ATOM 4499 O O . PHE A 1 574 ? 6.507 -8.937 -14.929 1.00 95.19 574 PHE A O 1
ATOM 4506 N N . ASP A 1 575 ? 6.803 -9.683 -12.822 1.00 94.06 575 ASP A N 1
ATOM 4507 C CA . ASP A 1 575 ? 5.781 -10.728 -12.842 1.00 94.06 575 ASP A CA 1
ATOM 4508 C C . ASP A 1 575 ? 6.030 -11.750 -13.969 1.00 94.06 575 ASP A C 1
ATOM 4510 O O . ASP A 1 575 ? 5.166 -12.016 -14.811 1.00 94.06 575 ASP A O 1
ATOM 4514 N N . LEU A 1 576 ? 7.267 -12.258 -14.043 1.00 93.38 576 LEU A N 1
ATOM 4515 C CA . LEU A 1 576 ? 7.728 -13.271 -15.002 1.00 93.38 576 LEU A CA 1
ATOM 4516 C C . LEU A 1 576 ? 7.795 -14.671 -14.365 1.00 93.38 576 LEU A C 1
ATOM 4518 O O . LEU A 1 576 ? 8.633 -15.501 -14.717 1.00 93.38 576 LEU A O 1
ATOM 4522 N N . THR A 1 577 ? 6.907 -14.944 -13.414 1.00 89.88 577 THR A N 1
ATOM 4523 C CA . THR A 1 577 ? 6.762 -16.247 -12.760 1.00 89.88 577 THR A CA 1
ATOM 4524 C C . THR A 1 577 ? 5.642 -17.073 -13.413 1.00 89.88 577 THR A C 1
ATOM 4526 O O . THR A 1 577 ? 4.661 -16.498 -13.899 1.00 89.88 577 THR A O 1
ATOM 4529 N N . PRO A 1 578 ? 5.765 -18.416 -13.456 1.00 90.44 578 PRO A N 1
ATOM 4530 C CA . PRO A 1 578 ? 4.708 -19.292 -13.966 1.00 90.44 578 PRO A CA 1
ATOM 4531 C C . PRO A 1 578 ? 3.367 -19.087 -13.247 1.00 90.44 578 PRO A C 1
ATOM 4533 O O . PRO A 1 578 ? 3.339 -18.852 -12.037 1.00 90.44 578 PRO A O 1
ATOM 4536 N N . GLY A 1 579 ? 2.257 -19.194 -13.979 1.00 83.88 579 GLY A N 1
ATOM 4537 C CA . GLY A 1 579 ? 0.902 -19.163 -13.411 1.00 83.88 579 GLY A CA 1
ATOM 4538 C C . GLY A 1 579 ? 0.383 -17.804 -12.908 1.00 83.88 579 GLY A C 1
ATOM 4539 O O . GLY A 1 579 ? -0.755 -17.738 -12.439 1.00 83.88 579 GLY A O 1
ATOM 4540 N N . SER A 1 580 ? 1.149 -16.709 -13.005 1.00 79.19 580 SER A N 1
ATOM 4541 C CA . SER A 1 580 ? 0.640 -15.384 -12.618 1.00 79.19 580 SER A CA 1
ATOM 4542 C C . SER A 1 580 ? -0.384 -14.840 -13.622 1.00 79.19 580 SER A C 1
ATOM 4544 O O . SER A 1 580 ? -0.125 -14.786 -14.825 1.00 79.19 580 SER A O 1
ATOM 4546 N N . ARG A 1 581 ? -1.530 -14.373 -13.106 1.00 76.56 581 ARG A N 1
ATOM 4547 C CA . ARG A 1 581 ? -2.593 -13.676 -13.863 1.00 76.56 581 ARG A CA 1
ATOM 4548 C C . ARG A 1 581 ? -2.748 -12.195 -13.495 1.00 76.56 581 ARG A C 1
ATOM 4550 O O . ARG A 1 581 ? -3.589 -11.502 -14.055 1.00 76.56 581 ARG A O 1
ATOM 4557 N N . ARG A 1 582 ? -1.922 -11.681 -12.576 1.00 83.94 582 ARG A N 1
ATOM 4558 C CA . ARG A 1 582 ? -2.064 -10.318 -12.017 1.00 83.94 582 ARG A CA 1
ATOM 4559 C C . ARG A 1 582 ? -1.855 -9.206 -13.054 1.00 83.94 582 ARG A C 1
ATOM 4561 O O . ARG A 1 582 ? -2.271 -8.068 -12.861 1.00 83.94 582 ARG A O 1
ATOM 4568 N N . ASP A 1 583 ? -1.177 -9.532 -14.147 1.00 89.25 583 ASP A N 1
ATOM 4569 C CA . ASP A 1 583 ? -0.882 -8.618 -15.246 1.00 89.25 583 ASP A CA 1
ATOM 4570 C C . ASP A 1 583 ? -2.128 -8.191 -16.038 1.00 89.25 583 ASP A C 1
ATOM 4572 O O . ASP A 1 583 ? -2.210 -7.044 -16.479 1.00 89.25 583 ASP A O 1
ATOM 4576 N N . GLU A 1 584 ? -3.106 -9.092 -16.170 1.00 90.69 584 GLU A N 1
ATOM 4577 C CA . GLU A 1 584 ? -4.373 -8.843 -16.867 1.00 90.69 584 GLU A CA 1
ATOM 4578 C C . GLU A 1 584 ? -5.254 -7.868 -16.074 1.00 90.69 584 GLU A C 1
ATOM 4580 O O . GLU A 1 584 ? -5.794 -6.919 -16.641 1.00 90.69 584 GLU A O 1
ATOM 4585 N N . GLU A 1 585 ? -5.319 -8.033 -14.748 1.00 92.06 585 GLU A N 1
ATOM 4586 C CA . GLU A 1 585 ? -6.027 -7.115 -13.843 1.00 92.06 585 GLU A CA 1
ATOM 4587 C C . GLU A 1 585 ? -5.464 -5.689 -13.929 1.00 92.06 585 GLU A C 1
ATOM 4589 O O . GLU A 1 585 ? -6.213 -4.709 -13.965 1.00 92.06 585 GLU A O 1
ATOM 4594 N N . LEU A 1 586 ? -4.133 -5.560 -14.001 1.00 94.69 586 LEU A N 1
ATOM 4595 C CA . LEU A 1 586 ? -3.484 -4.261 -14.161 1.00 94.69 586 LEU A CA 1
ATOM 4596 C C . LEU A 1 586 ? -3.773 -3.652 -15.540 1.00 94.69 586 LEU A C 1
ATOM 4598 O O . LEU A 1 586 ? -4.034 -2.455 -15.627 1.00 94.69 586 LEU A O 1
ATOM 4602 N N . ALA A 1 587 ? -3.756 -4.450 -16.611 1.00 95.56 587 ALA A N 1
ATOM 4603 C CA . ALA A 1 587 ? -4.102 -3.973 -17.951 1.00 95.56 587 ALA A CA 1
ATOM 4604 C C . ALA A 1 587 ? -5.550 -3.451 -18.022 1.00 95.56 587 ALA A C 1
ATOM 4606 O O . ALA A 1 587 ? -5.799 -2.396 -18.610 1.00 95.56 587 ALA A O 1
ATOM 4607 N N . GLU A 1 588 ? -6.495 -4.137 -17.371 1.00 95.00 588 GLU A N 1
ATOM 4608 C CA . GLU A 1 588 ? -7.882 -3.675 -17.247 1.00 95.00 588 GLU A CA 1
ATOM 4609 C C . GLU A 1 588 ? -7.971 -2.342 -16.497 1.00 95.00 588 GLU A C 1
ATOM 4611 O O . GLU A 1 588 ? -8.670 -1.426 -16.930 1.00 95.00 588 GLU A O 1
ATOM 4616 N N . LEU A 1 589 ? -7.223 -2.193 -15.398 1.00 94.06 589 LEU A N 1
ATOM 4617 C CA . LEU A 1 589 ? -7.176 -0.939 -14.650 1.00 94.06 589 LEU A CA 1
ATOM 4618 C C . LEU A 1 589 ? -6.708 0.230 -15.528 1.00 94.06 589 LEU A C 1
ATOM 4620 O O . LEU A 1 589 ? -7.362 1.271 -15.534 1.00 94.06 589 LEU A O 1
ATOM 4624 N N . PHE A 1 590 ? -5.634 0.058 -16.304 1.00 95.56 590 PHE A N 1
ATOM 4625 C CA . PHE A 1 590 ? -5.185 1.086 -17.250 1.00 95.56 590 PHE A CA 1
ATOM 4626 C C . PHE A 1 590 ? -6.275 1.423 -18.275 1.00 95.56 590 PHE A C 1
ATOM 4628 O O . PHE A 1 590 ? -6.556 2.604 -18.492 1.00 95.56 590 PHE A O 1
ATOM 4635 N N . ARG A 1 591 ? -6.954 0.410 -18.834 1.00 95.38 591 ARG A N 1
ATOM 4636 C CA . ARG A 1 591 ? -8.020 0.619 -19.825 1.00 95.38 591 ARG A CA 1
ATOM 4637 C C . ARG A 1 591 ? -9.188 1.424 -19.261 1.00 95.38 591 ARG A C 1
ATOM 4639 O O . ARG A 1 591 ? -9.655 2.352 -19.919 1.00 95.38 591 ARG A O 1
ATOM 4646 N N . ARG A 1 592 ? -9.620 1.132 -18.027 1.00 94.38 592 ARG A N 1
ATOM 4647 C CA . ARG A 1 592 ? -10.665 1.907 -17.326 1.00 94.38 592 ARG A CA 1
ATOM 4648 C C . ARG A 1 592 ? -10.271 3.367 -17.103 1.00 94.38 592 ARG A C 1
ATOM 4650 O O . ARG A 1 592 ? -11.141 4.231 -17.088 1.00 94.38 592 ARG A O 1
ATOM 4657 N N . LEU A 1 593 ? -8.975 3.646 -16.971 1.00 92.25 593 LEU A N 1
ATOM 4658 C CA . LEU A 1 593 ? -8.424 4.999 -16.850 1.00 92.25 593 LEU A CA 1
ATOM 4659 C C . LEU A 1 593 ? -8.180 5.677 -18.215 1.00 92.25 593 LEU A C 1
ATOM 4661 O O . LEU A 1 593 ? -7.644 6.785 -18.269 1.00 92.25 593 LEU A O 1
ATOM 4665 N N . GLY A 1 594 ? -8.577 5.042 -19.325 1.00 93.00 594 GLY A N 1
ATOM 4666 C CA . GLY A 1 594 ? -8.397 5.574 -20.677 1.00 93.00 594 GLY A CA 1
ATOM 4667 C C . GLY A 1 594 ? -6.940 5.573 -21.142 1.00 93.00 594 GLY A C 1
ATOM 4668 O O . GLY A 1 594 ? -6.554 6.445 -21.929 1.00 93.00 594 GLY A O 1
ATOM 4669 N N . LEU A 1 595 ? -6.145 4.636 -20.622 1.00 94.12 595 LEU A N 1
ATOM 4670 C CA . LEU A 1 595 ? -4.744 4.410 -20.958 1.00 94.12 595 LEU A CA 1
ATOM 4671 C C . LEU A 1 595 ? -4.536 2.969 -21.442 1.00 94.12 595 LEU A C 1
ATOM 4673 O O . LEU A 1 595 ? -5.283 2.050 -21.100 1.00 94.12 595 LEU A O 1
ATOM 4677 N N . ARG A 1 596 ? -3.477 2.749 -22.210 1.00 94.25 596 ARG A N 1
ATOM 4678 C CA . ARG A 1 596 ? -3.019 1.447 -22.667 1.00 94.25 596 ARG A CA 1
ATOM 4679 C C . ARG A 1 596 ? -1.790 1.024 -21.877 1.00 94.25 596 ARG A C 1
ATOM 4681 O O . ARG A 1 596 ? -0.797 1.747 -21.796 1.00 94.25 596 ARG A O 1
ATOM 4688 N N . ARG A 1 597 ? -1.850 -0.193 -21.340 1.00 94.69 597 ARG A N 1
ATOM 4689 C CA . ARG A 1 597 ? -0.699 -0.936 -20.827 1.00 94.69 597 ARG A CA 1
ATOM 4690 C C . ARG A 1 597 ? -0.973 -2.425 -20.994 1.00 94.69 597 ARG A C 1
ATOM 4692 O O . ARG A 1 597 ? -1.869 -2.969 -20.360 1.00 94.69 597 ARG A O 1
ATOM 4699 N N . GLU A 1 598 ? -0.196 -3.082 -21.838 1.00 94.69 598 GLU A N 1
ATOM 4700 C CA . GLU A 1 598 ? -0.307 -4.502 -22.159 1.00 94.69 598 GLU A CA 1
ATOM 4701 C C . GLU A 1 598 ? 1.086 -5.127 -22.220 1.00 94.69 598 GLU A C 1
ATOM 4703 O O . GLU A 1 598 ? 2.106 -4.446 -22.370 1.00 94.69 598 GLU A O 1
ATOM 4708 N N . ARG A 1 599 ? 1.122 -6.453 -22.130 1.00 93.88 599 ARG A N 1
ATOM 4709 C CA . ARG A 1 599 ? 2.352 -7.225 -22.226 1.00 93.88 599 ARG A CA 1
ATOM 4710 C C . ARG A 1 599 ? 2.123 -8.449 -23.094 1.00 93.88 599 ARG A C 1
ATOM 4712 O O . ARG A 1 599 ? 1.122 -9.144 -22.945 1.00 93.88 599 ARG A O 1
ATOM 4719 N N . ARG A 1 600 ? 3.076 -8.746 -23.974 1.00 95.00 600 ARG A N 1
ATOM 4720 C CA . ARG A 1 600 ? 3.131 -10.016 -24.711 1.00 95.00 600 ARG A CA 1
ATOM 4721 C C . ARG A 1 600 ? 4.464 -10.690 -24.456 1.00 95.00 600 ARG A C 1
ATOM 4723 O O . ARG A 1 600 ? 5.475 -10.019 -24.282 1.00 95.00 600 ARG A O 1
ATOM 4730 N N . ARG A 1 601 ? 4.461 -12.017 -24.405 1.00 96.38 601 ARG A N 1
ATOM 4731 C CA . ARG A 1 601 ? 5.652 -12.814 -24.108 1.00 96.38 601 ARG A CA 1
ATOM 4732 C C . ARG A 1 601 ? 5.869 -13.807 -25.234 1.00 96.38 601 ARG A C 1
ATOM 4734 O O . ARG A 1 601 ? 4.935 -14.504 -25.626 1.00 96.38 601 ARG A O 1
ATOM 4741 N N . PHE A 1 602 ? 7.097 -13.880 -25.717 1.00 98.19 602 PHE A N 1
ATOM 4742 C CA . PHE A 1 602 ? 7.513 -14.792 -26.764 1.00 98.19 602 PHE A CA 1
ATOM 4743 C C . PHE A 1 602 ? 8.735 -15.586 -26.314 1.00 98.19 602 PHE A C 1
ATOM 4745 O O . PHE A 1 602 ? 9.609 -15.058 -25.630 1.00 98.19 602 PHE A O 1
ATOM 4752 N N . ALA A 1 603 ? 8.798 -16.846 -26.719 1.00 98.38 603 ALA A N 1
ATOM 4753 C CA . ALA A 1 603 ? 9.941 -17.716 -26.508 1.00 98.38 603 ALA A CA 1
ATOM 4754 C C . ALA A 1 603 ? 10.646 -17.940 -27.847 1.00 98.38 603 ALA A C 1
ATOM 4756 O O . ALA A 1 603 ? 10.035 -18.428 -28.804 1.00 98.38 603 ALA A O 1
ATOM 4757 N N . LEU A 1 604 ? 11.927 -17.581 -27.907 1.00 98.56 604 LEU A N 1
ATOM 4758 C CA . LEU A 1 604 ? 12.815 -17.935 -29.006 1.00 98.56 604 LEU A CA 1
ATOM 4759 C C . LEU A 1 604 ? 13.501 -19.251 -28.653 1.00 98.56 604 LEU A C 1
ATOM 4761 O O . LEU A 1 604 ? 14.232 -19.331 -27.661 1.00 98.56 604 LEU A O 1
ATOM 4765 N N . ARG A 1 605 ? 13.268 -20.282 -29.464 1.00 98.19 605 ARG A N 1
ATOM 4766 C CA . ARG A 1 605 ? 13.813 -21.622 -29.247 1.00 98.19 605 ARG A CA 1
ATOM 4767 C C 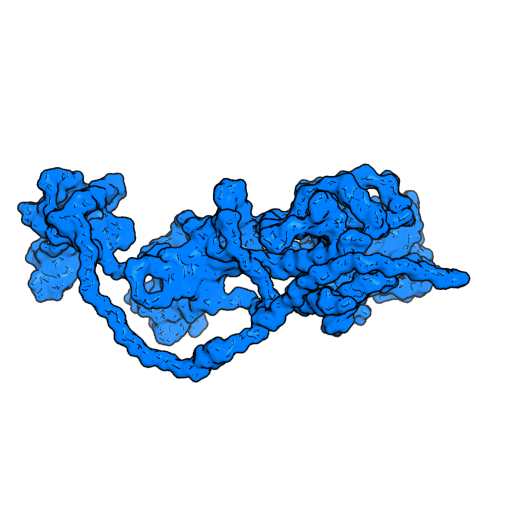. ARG A 1 605 ? 14.646 -22.077 -30.429 1.00 98.19 605 ARG A C 1
ATOM 4769 O O . ARG A 1 605 ? 14.287 -21.816 -31.573 1.00 98.19 605 ARG A O 1
ATOM 4776 N N . PHE A 1 606 ? 15.701 -22.829 -30.143 1.00 97.75 606 PHE A N 1
ATOM 4777 C CA . PHE A 1 606 ? 16.451 -23.579 -31.145 1.00 97.75 606 PHE A CA 1
ATOM 4778 C C . PHE A 1 606 ? 16.332 -25.068 -30.839 1.00 97.75 606 PHE A C 1
ATOM 4780 O O . PHE A 1 606 ? 16.692 -25.512 -29.747 1.00 97.75 606 PHE A O 1
ATOM 4787 N N . ARG A 1 607 ? 15.782 -25.843 -31.784 1.00 95.25 607 ARG A N 1
ATOM 4788 C CA . ARG A 1 607 ? 15.539 -27.293 -31.629 1.00 95.25 607 ARG A CA 1
ATOM 4789 C C . ARG A 1 607 ? 14.834 -27.646 -30.305 1.00 95.25 607 ARG A C 1
ATOM 4791 O O . ARG A 1 607 ? 15.216 -28.583 -29.611 1.00 95.25 607 ARG A O 1
ATOM 4798 N N . GLY A 1 608 ? 13.826 -26.850 -29.938 1.00 94.00 608 GLY A N 1
ATOM 4799 C CA . GLY A 1 608 ? 13.013 -27.036 -28.729 1.00 94.00 608 GLY A CA 1
ATOM 4800 C C . GLY A 1 608 ? 13.611 -26.489 -27.427 1.00 94.00 608 GLY A C 1
ATOM 4801 O O . GLY A 1 608 ? 12.895 -26.426 -26.434 1.00 94.00 608 GLY A O 1
ATOM 4802 N N . ARG A 1 609 ? 14.874 -26.043 -27.407 1.00 96.38 609 ARG A N 1
ATOM 4803 C CA . ARG A 1 609 ? 15.500 -25.440 -26.216 1.00 96.38 609 ARG A CA 1
ATOM 4804 C C . ARG A 1 609 ? 15.307 -23.930 -26.200 1.00 96.38 609 ARG A C 1
ATOM 4806 O O . ARG A 1 609 ? 15.485 -23.295 -27.238 1.00 96.38 609 ARG A O 1
ATOM 4813 N N . LEU A 1 610 ? 14.977 -23.360 -25.041 1.00 98.00 610 LEU A N 1
ATOM 4814 C CA . LEU A 1 610 ? 14.850 -21.913 -24.865 1.00 98.00 610 LEU A CA 1
ATOM 4815 C C . LEU A 1 610 ? 16.213 -21.228 -25.018 1.00 98.00 610 LEU A C 1
ATOM 4817 O O . LEU A 1 610 ? 17.175 -21.586 -24.343 1.00 98.00 610 LEU A O 1
ATOM 4821 N N . LYS A 1 611 ? 16.274 -20.231 -25.901 1.00 98.00 611 LYS A N 1
ATOM 4822 C CA . LYS A 1 611 ? 17.472 -19.418 -26.155 1.00 98.00 611 LYS A CA 1
ATOM 4823 C C . LYS A 1 611 ? 17.289 -17.984 -25.668 1.00 98.00 611 LYS A C 1
ATOM 4825 O O . LYS A 1 611 ? 18.234 -17.376 -25.167 1.00 98.00 611 LYS A O 1
ATOM 4830 N N . ALA A 1 612 ? 16.071 -17.453 -25.780 1.00 98.25 612 ALA A N 1
ATOM 4831 C CA . ALA A 1 612 ? 15.711 -16.170 -25.193 1.00 98.25 612 ALA A CA 1
ATOM 4832 C C . ALA A 1 612 ? 14.213 -16.069 -24.880 1.00 98.25 612 ALA A C 1
ATOM 4834 O O . ALA A 1 612 ? 13.374 -16.585 -25.623 1.00 98.25 612 ALA A O 1
ATOM 4835 N N . LEU A 1 613 ? 13.883 -15.332 -23.818 1.00 98.44 613 LEU A N 1
ATOM 4836 C CA . LEU A 1 613 ? 12.534 -14.829 -23.562 1.00 98.44 613 LEU A CA 1
ATOM 4837 C C . LEU A 1 613 ? 12.443 -13.379 -24.049 1.00 98.44 613 LEU A C 1
ATOM 4839 O O . LEU A 1 613 ? 13.270 -12.552 -23.674 1.00 98.44 613 LEU A O 1
ATOM 4843 N N . ILE A 1 614 ? 11.432 -13.057 -24.850 1.00 98.38 614 ILE A N 1
ATOM 4844 C CA . ILE A 1 614 ? 11.173 -11.704 -25.351 1.00 98.38 614 ILE A CA 1
ATOM 4845 C C . ILE A 1 614 ? 9.852 -11.216 -24.759 1.00 98.38 614 ILE A C 1
ATOM 4847 O O . ILE A 1 614 ? 8.806 -11.832 -24.948 1.00 98.38 614 ILE A O 1
ATOM 4851 N N . VAL A 1 615 ? 9.890 -10.094 -24.053 1.00 97.25 615 VAL A N 1
ATOM 4852 C CA . VAL A 1 615 ? 8.738 -9.450 -23.426 1.00 97.25 615 VAL A CA 1
ATOM 4853 C C . VAL A 1 615 ? 8.470 -8.141 -24.153 1.00 97.25 615 VAL A C 1
ATOM 4855 O O . VAL A 1 615 ? 9.256 -7.207 -24.061 1.00 97.25 615 VAL A O 1
ATOM 4858 N N . ALA A 1 616 ? 7.363 -8.059 -24.881 1.00 96.62 616 ALA A N 1
ATOM 4859 C CA . ALA A 1 616 ? 6.904 -6.813 -25.475 1.00 96.62 616 ALA A CA 1
ATOM 4860 C C . ALA A 1 616 ? 6.063 -6.041 -24.456 1.00 96.62 616 ALA A C 1
ATOM 4862 O O . ALA A 1 616 ? 5.003 -6.517 -24.042 1.00 96.62 616 ALA A O 1
ATOM 4863 N N . HIS A 1 617 ? 6.538 -4.864 -24.065 1.00 95.19 617 HIS A N 1
ATOM 4864 C CA . HIS A 1 617 ? 5.793 -3.877 -23.297 1.00 95.19 617 HIS A CA 1
ATOM 4865 C C . HIS A 1 617 ? 5.084 -2.936 -24.266 1.00 95.19 617 HIS A C 1
ATOM 4867 O O . HIS A 1 617 ? 5.722 -2.362 -25.144 1.00 95.19 617 HIS A O 1
ATOM 4873 N N . LEU A 1 618 ? 3.770 -2.796 -24.118 1.00 94.19 618 LEU A N 1
ATOM 4874 C CA . LEU A 1 618 ? 2.940 -1.955 -24.973 1.00 94.19 618 LEU A CA 1
ATOM 4875 C C . LEU A 1 618 ? 2.237 -0.933 -24.086 1.00 94.19 618 LEU A C 1
ATOM 4877 O O . LEU A 1 618 ? 1.372 -1.305 -23.298 1.00 94.19 618 LEU A O 1
ATOM 4881 N N . SER A 1 619 ? 2.581 0.344 -24.205 1.00 94.06 619 SER A N 1
ATOM 4882 C CA . SER A 1 619 ? 1.879 1.421 -23.501 1.00 94.06 619 SER A CA 1
ATOM 4883 C C . SER A 1 619 ? 1.537 2.594 -24.407 1.00 94.06 619 SER A C 1
ATOM 4885 O O . SER A 1 619 ? 2.062 2.662 -25.516 1.00 94.06 619 SER A O 1
ATOM 4887 N N . ASP A 1 620 ? 0.711 3.537 -23.944 1.00 90.94 620 ASP A N 1
ATOM 4888 C CA . ASP A 1 620 ? 0.628 4.833 -24.629 1.00 90.94 620 ASP A CA 1
ATOM 4889 C C . ASP A 1 620 ? 1.999 5.518 -24.647 1.00 90.94 620 ASP A C 1
ATOM 4891 O O . ASP A 1 620 ? 2.820 5.379 -23.725 1.00 90.94 620 ASP A O 1
ATOM 4895 N N . ILE A 1 621 ? 2.224 6.289 -25.704 1.00 85.75 621 ILE A N 1
ATOM 4896 C CA . ILE A 1 621 ? 3.396 7.144 -25.832 1.00 85.75 621 ILE A CA 1
ATOM 4897 C C . ILE A 1 621 ? 3.317 8.223 -24.744 1.00 85.75 621 ILE A C 1
ATOM 4899 O O . ILE A 1 621 ? 2.251 8.763 -24.433 1.00 85.75 621 ILE A O 1
ATOM 4903 N N . GLY A 1 622 ? 4.454 8.527 -24.121 1.00 82.00 622 GLY A N 1
ATOM 4904 C CA . GLY A 1 622 ? 4.530 9.528 -23.055 1.00 82.00 622 GLY A CA 1
ATOM 4905 C C . GLY A 1 622 ? 4.332 8.995 -21.634 1.00 82.00 622 GLY A C 1
ATOM 4906 O O . GLY A 1 622 ? 4.554 9.756 -20.693 1.00 82.00 622 GLY A O 1
ATOM 4907 N N . LEU A 1 623 ? 4.019 7.702 -21.433 1.00 87.62 623 LEU A N 1
ATOM 4908 C CA . LEU A 1 623 ? 4.121 7.082 -20.095 1.00 87.62 623 LEU A CA 1
ATOM 4909 C C . LEU A 1 623 ? 5.558 7.166 -19.553 1.00 87.62 623 LEU A C 1
ATOM 4911 O O . LEU A 1 623 ? 5.777 7.329 -18.353 1.00 87.62 623 LEU A O 1
ATOM 4915 N N . ASN A 1 624 ? 6.546 7.052 -20.440 1.00 86.50 624 ASN A N 1
ATOM 4916 C CA . ASN A 1 624 ? 7.961 7.219 -20.147 1.00 86.50 624 ASN A CA 1
ATOM 4917 C C . ASN A 1 624 ? 8.653 7.860 -21.356 1.00 86.50 624 ASN A C 1
ATOM 4919 O O . ASN A 1 624 ? 8.606 7.311 -22.450 1.00 86.50 624 ASN A O 1
ATOM 4923 N N . PHE A 1 625 ? 9.347 8.986 -21.174 1.00 82.12 625 PHE A N 1
ATOM 4924 C CA . PHE A 1 625 ? 9.993 9.710 -22.289 1.00 82.12 625 PHE A CA 1
ATOM 4925 C C . PHE A 1 625 ? 11.323 9.096 -22.764 1.00 82.12 625 PHE A C 1
ATOM 4927 O O . PHE A 1 625 ? 12.240 9.803 -23.189 1.00 82.12 625 PHE A O 1
ATOM 4934 N N . SER A 1 626 ? 11.534 7.804 -22.553 1.00 77.19 626 SER A N 1
ATOM 4935 C CA . SER A 1 626 ? 12.720 7.073 -23.013 1.00 77.19 626 SER A CA 1
ATOM 4936 C C . SER A 1 626 ? 12.347 5.742 -23.663 1.00 77.19 626 SER A C 1
ATOM 4938 O O . SER A 1 626 ? 13.213 4.882 -23.778 1.00 77.19 626 SER A O 1
ATOM 4940 N N . GLU A 1 627 ? 11.074 5.572 -24.045 1.00 80.69 627 GLU A N 1
ATOM 4941 C CA . GLU A 1 627 ? 10.516 4.358 -24.663 1.00 80.69 627 GLU A CA 1
ATOM 4942 C C . GLU A 1 627 ? 10.707 3.078 -23.829 1.00 80.69 627 GLU A C 1
ATOM 4944 O O . GLU A 1 627 ? 10.494 1.970 -24.296 1.00 80.69 627 GLU A O 1
ATOM 4949 N N . LEU A 1 628 ? 11.054 3.193 -22.541 1.00 85.75 628 LEU A N 1
ATOM 4950 C CA . LEU A 1 628 ? 11.325 2.031 -21.679 1.00 85.75 628 LEU A CA 1
ATOM 4951 C C . LEU A 1 628 ? 10.049 1.296 -21.230 1.00 85.75 628 LEU A C 1
ATOM 4953 O O . LEU A 1 628 ? 10.134 0.256 -20.586 1.00 85.75 628 LEU A O 1
ATOM 4957 N N . THR A 1 629 ? 8.875 1.850 -21.538 1.00 90.00 629 THR A N 1
ATOM 4958 C CA . THR A 1 629 ? 7.556 1.256 -21.260 1.00 90.00 629 THR A CA 1
ATOM 4959 C C . THR A 1 629 ? 6.816 0.830 -22.532 1.00 90.00 629 THR A C 1
ATOM 4961 O O . THR A 1 629 ? 5.766 0.199 -22.437 1.00 90.00 629 THR A O 1
ATOM 4964 N N . HIS A 1 630 ? 7.373 1.136 -23.707 1.00 92.12 630 HIS A N 1
ATOM 4965 C CA . HIS A 1 630 ? 6.862 0.762 -25.023 1.00 92.12 630 HIS A CA 1
ATOM 4966 C C . HIS A 1 630 ? 8.023 0.179 -25.850 1.00 92.12 630 HIS A C 1
ATOM 4968 O O . HIS A 1 630 ? 8.570 0.811 -26.747 1.00 92.12 630 HIS A O 1
ATOM 4974 N N . CYS A 1 631 ? 8.485 -1.013 -25.471 1.00 93.31 631 CYS A N 1
ATOM 4975 C CA . CYS A 1 631 ? 9.682 -1.632 -26.043 1.00 93.31 631 CYS A CA 1
ATOM 4976 C C . CYS A 1 631 ? 9.683 -3.155 -25.898 1.00 93.31 631 CYS A C 1
ATOM 4978 O O . CYS A 1 631 ? 8.847 -3.747 -25.212 1.00 93.31 631 CYS A O 1
ATOM 4980 N N . LEU A 1 632 ? 10.671 -3.798 -26.518 1.00 96.56 632 LEU A N 1
ATOM 4981 C CA . LEU A 1 632 ? 11.002 -5.195 -26.267 1.00 96.56 632 LEU A CA 1
ATOM 4982 C C . LEU A 1 632 ? 12.047 -5.301 -25.145 1.00 96.56 632 LEU A C 1
ATOM 4984 O O . LEU A 1 632 ? 13.100 -4.680 -25.210 1.00 96.56 632 LEU A O 1
ATOM 4988 N N . THR A 1 633 ? 11.811 -6.147 -24.151 1.00 97.06 633 THR A N 1
ATOM 4989 C CA . THR A 1 633 ? 12.830 -6.596 -23.193 1.00 97.06 633 THR A CA 1
ATOM 4990 C C . THR A 1 633 ? 13.199 -8.036 -23.515 1.00 97.06 633 THR A C 1
ATOM 4992 O O . THR A 1 633 ? 12.325 -8.894 -23.593 1.00 97.06 633 THR A O 1
ATOM 4995 N N . ILE A 1 634 ? 14.481 -8.324 -23.713 1.00 97.19 634 ILE A N 1
ATOM 4996 C CA . ILE A 1 634 ? 14.968 -9.634 -24.150 1.00 97.19 634 ILE A CA 1
ATOM 4997 C C . ILE A 1 634 ? 15.904 -10.185 -23.093 1.00 97.19 634 ILE A C 1
ATOM 4999 O O . ILE A 1 634 ? 16.889 -9.544 -22.734 1.00 97.19 634 ILE A O 1
ATOM 5003 N N . LEU A 1 635 ? 15.607 -11.392 -22.635 1.00 98.00 635 LEU A N 1
ATOM 5004 C CA . LEU A 1 635 ? 16.404 -12.143 -21.680 1.00 98.00 635 LEU A CA 1
ATOM 5005 C C . LEU A 1 635 ? 17.030 -13.317 -22.426 1.00 98.00 635 LEU A C 1
ATOM 5007 O O . LEU A 1 635 ? 16.372 -14.330 -22.661 1.00 98.00 635 LEU A O 1
ATOM 5011 N N . VAL A 1 636 ? 18.278 -13.151 -22.852 1.00 97.69 636 VAL A N 1
ATOM 5012 C CA . VAL A 1 636 ? 19.049 -14.176 -23.558 1.00 97.69 636 VAL A CA 1
ATOM 5013 C C . VAL A 1 636 ? 19.560 -15.184 -22.536 1.00 97.69 636 VAL A C 1
ATOM 5015 O O . VAL A 1 636 ? 20.513 -14.909 -21.810 1.00 97.69 636 VAL A O 1
ATOM 5018 N N . THR A 1 637 ? 18.901 -16.341 -22.472 1.00 96.94 637 THR A N 1
ATOM 5019 C CA . THR A 1 637 ? 19.211 -17.418 -21.521 1.00 96.94 637 THR A CA 1
ATOM 5020 C C . THR A 1 637 ? 20.406 -18.247 -21.973 1.00 96.94 637 THR A C 1
ATOM 5022 O O . THR A 1 637 ? 21.167 -18.748 -21.151 1.00 96.94 637 THR A O 1
ATOM 5025 N N . ASP A 1 638 ? 20.577 -18.379 -23.287 1.00 95.31 638 ASP A N 1
ATOM 5026 C CA . ASP A 1 638 ? 21.668 -19.120 -23.903 1.00 95.31 638 ASP A CA 1
ATOM 5027 C C . ASP A 1 638 ? 22.077 -18.423 -25.219 1.00 95.31 638 ASP A C 1
ATOM 5029 O O . ASP A 1 638 ? 21.379 -18.560 -26.231 1.00 95.31 638 ASP A O 1
ATOM 5033 N N . PRO A 1 639 ? 23.200 -17.674 -25.220 1.00 93.50 639 PRO A N 1
ATOM 5034 C CA . PRO A 1 639 ? 23.643 -16.900 -26.376 1.00 93.50 639 PRO A CA 1
ATOM 5035 C C . PRO A 1 639 ? 24.251 -17.754 -27.499 1.00 93.50 639 PRO A C 1
ATOM 5037 O O . PRO A 1 639 ? 24.526 -17.221 -28.571 1.00 93.50 639 PRO A O 1
ATOM 5040 N N . GLU A 1 640 ? 24.500 -19.052 -27.289 1.00 92.94 640 GLU A N 1
ATOM 5041 C CA . GLU A 1 640 ? 25.149 -19.898 -28.294 1.00 92.94 640 GLU A CA 1
ATOM 5042 C C . GLU A 1 640 ? 24.310 -19.971 -29.583 1.00 92.94 640 GLU A C 1
ATOM 5044 O O . GLU A 1 640 ? 23.138 -20.346 -29.561 1.00 92.94 640 GLU A O 1
ATOM 5049 N N . GLY A 1 641 ? 24.895 -19.618 -30.727 1.00 90.75 641 GLY A N 1
ATOM 5050 C CA . GLY A 1 641 ? 24.204 -19.641 -32.021 1.00 90.75 641 GLY A CA 1
ATOM 5051 C C . GLY A 1 641 ? 23.211 -18.495 -32.263 1.00 90.75 641 GLY A C 1
ATOM 5052 O O . GLY A 1 641 ? 22.589 -18.480 -33.321 1.00 90.75 641 GLY A O 1
ATOM 5053 N N . ILE A 1 642 ? 23.056 -17.539 -31.336 1.00 95.31 642 ILE A N 1
ATOM 5054 C CA . ILE A 1 642 ? 22.335 -16.285 -31.603 1.00 95.31 642 ILE A CA 1
ATOM 5055 C C . ILE A 1 642 ? 23.311 -15.297 -32.253 1.00 95.31 642 ILE A C 1
ATOM 5057 O O . ILE A 1 642 ? 24.103 -14.656 -31.563 1.00 95.31 642 ILE A O 1
ATOM 5061 N N . ASP A 1 643 ? 23.245 -15.172 -33.575 1.00 94.12 643 ASP A N 1
ATOM 5062 C CA . ASP A 1 643 ? 23.960 -14.149 -34.344 1.00 94.12 643 ASP A CA 1
ATOM 5063 C C . ASP A 1 643 ? 23.073 -12.921 -34.637 1.00 94.12 643 ASP A C 1
ATOM 5065 O O . ASP A 1 643 ? 21.900 -12.860 -34.247 1.00 94.12 643 ASP A O 1
ATOM 5069 N N . ASP A 1 644 ? 23.643 -11.923 -35.320 1.00 91.88 644 ASP A N 1
ATOM 5070 C CA . ASP A 1 644 ? 22.961 -10.690 -35.726 1.00 91.88 644 ASP A CA 1
ATOM 5071 C C . ASP A 1 644 ? 21.656 -10.967 -36.487 1.00 91.88 644 ASP A C 1
ATOM 5073 O O . ASP A 1 644 ? 20.608 -10.391 -36.182 1.00 91.88 644 ASP A O 1
ATOM 5077 N N . MET A 1 645 ? 21.699 -11.896 -37.446 1.00 92.31 645 MET A N 1
ATOM 5078 C CA . MET A 1 645 ? 20.554 -12.250 -38.279 1.00 92.31 645 MET A CA 1
ATOM 5079 C C . MET A 1 645 ? 19.434 -12.859 -37.433 1.00 92.31 645 MET A C 1
ATOM 5081 O O . MET A 1 645 ? 18.284 -12.425 -37.541 1.00 92.31 645 MET A O 1
ATOM 5085 N N . VAL A 1 646 ? 19.746 -13.840 -36.582 1.00 95.25 646 VAL A N 1
ATOM 5086 C CA . VAL A 1 646 ? 18.766 -14.495 -35.705 1.00 95.25 646 VAL A CA 1
ATOM 5087 C C . VAL A 1 646 ? 18.149 -13.482 -34.750 1.00 95.25 646 VAL A C 1
ATOM 5089 O O . VAL A 1 646 ? 16.921 -13.417 -34.648 1.00 95.25 646 VAL A O 1
ATOM 5092 N N . LEU A 1 647 ? 18.972 -12.670 -34.076 1.00 93.75 647 LEU A N 1
ATOM 5093 C CA . LEU A 1 647 ? 18.472 -11.717 -33.092 1.00 93.75 647 LEU A CA 1
ATOM 5094 C C . LEU A 1 647 ? 17.594 -10.652 -33.756 1.00 93.75 647 LEU A C 1
ATOM 5096 O O . LEU A 1 647 ? 16.457 -10.461 -33.328 1.00 93.75 647 LEU A O 1
ATOM 5100 N N . ARG A 1 648 ? 18.053 -10.005 -34.836 1.00 92.62 648 ARG A N 1
ATOM 5101 C CA . ARG A 1 648 ? 17.252 -8.996 -35.551 1.00 92.62 648 ARG A CA 1
ATOM 5102 C C . ARG A 1 648 ? 15.941 -9.570 -36.075 1.00 92.62 648 ARG A C 1
ATOM 5104 O O . ARG A 1 648 ? 14.896 -8.959 -35.857 1.00 92.62 648 ARG A O 1
ATOM 5111 N N . THR A 1 649 ? 15.978 -10.746 -36.701 1.00 94.12 649 THR A N 1
ATOM 5112 C CA . THR A 1 649 ? 14.778 -11.390 -37.260 1.00 94.12 649 THR A CA 1
ATOM 5113 C C . THR A 1 649 ? 13.777 -11.732 -36.157 1.00 94.12 649 THR A C 1
ATOM 5115 O O . THR A 1 649 ? 12.584 -11.461 -36.298 1.00 94.12 649 THR A O 1
ATOM 5118 N N . ALA A 1 650 ? 14.247 -12.258 -35.020 1.00 95.81 650 ALA A N 1
ATOM 5119 C CA . ALA A 1 650 ? 13.390 -12.557 -33.876 1.00 95.81 650 ALA A CA 1
ATOM 5120 C C . ALA A 1 650 ? 12.736 -11.292 -33.296 1.00 95.81 650 ALA A C 1
ATOM 5122 O O . ALA A 1 650 ? 11.550 -11.316 -32.965 1.00 95.81 650 ALA A O 1
ATOM 5123 N N . LEU A 1 651 ? 13.473 -10.181 -33.205 1.00 94.94 651 LEU A N 1
ATOM 5124 C CA . LEU A 1 651 ? 12.943 -8.909 -32.704 1.00 94.94 651 LEU A CA 1
ATOM 5125 C C . LEU A 1 651 ? 11.954 -8.258 -33.659 1.00 94.94 651 LEU A C 1
ATOM 5127 O O . LEU A 1 651 ? 10.913 -7.789 -33.210 1.00 94.94 651 LEU A O 1
ATOM 5131 N N . GLN A 1 652 ? 12.225 -8.289 -34.961 1.00 95.06 652 GLN A N 1
ATOM 5132 C CA . GLN A 1 652 ? 11.288 -7.824 -35.982 1.00 95.06 652 GLN A CA 1
ATOM 5133 C C . GLN A 1 652 ? 9.992 -8.639 -35.963 1.00 95.06 652 GLN A C 1
ATOM 5135 O O . GLN A 1 652 ? 8.903 -8.065 -35.963 1.00 95.06 652 GLN A O 1
ATOM 5140 N N . ALA A 1 653 ? 10.094 -9.967 -35.868 1.00 95.12 653 ALA A N 1
ATOM 5141 C CA . ALA A 1 653 ? 8.930 -10.840 -35.758 1.00 95.12 653 ALA A CA 1
ATOM 5142 C C . ALA A 1 653 ? 8.145 -10.589 -34.458 1.00 95.12 653 ALA A C 1
ATOM 5144 O O . ALA A 1 653 ? 6.921 -10.461 -34.493 1.00 95.12 653 ALA A O 1
ATOM 5145 N N . ALA A 1 654 ? 8.822 -10.460 -33.312 1.00 96.31 654 ALA A N 1
ATOM 5146 C CA . ALA A 1 654 ? 8.176 -10.164 -32.033 1.00 96.31 654 ALA A CA 1
ATOM 5147 C C . ALA A 1 654 ? 7.480 -8.792 -32.042 1.00 96.31 654 ALA A C 1
ATOM 5149 O O . ALA A 1 654 ? 6.323 -8.697 -31.632 1.00 96.31 654 ALA A O 1
ATOM 5150 N N . ALA A 1 655 ? 8.150 -7.755 -32.552 1.00 95.06 655 ALA A N 1
ATOM 5151 C CA . ALA A 1 655 ? 7.601 -6.409 -32.692 1.00 95.06 655 ALA A CA 1
ATOM 5152 C C . ALA A 1 655 ? 6.342 -6.405 -33.565 1.00 95.06 655 ALA A C 1
ATOM 5154 O O . ALA A 1 655 ? 5.288 -5.946 -33.123 1.00 95.06 655 ALA A O 1
ATOM 5155 N N . ARG A 1 656 ? 6.409 -7.029 -34.747 1.00 94.12 656 ARG A N 1
ATOM 5156 C CA . ARG A 1 656 ? 5.268 -7.189 -35.658 1.00 94.12 656 ARG A CA 1
ATOM 5157 C C . ARG A 1 656 ? 4.100 -7.895 -34.978 1.00 94.12 656 ARG A C 1
ATOM 5159 O O . ARG A 1 656 ? 2.980 -7.391 -34.982 1.00 94.12 656 ARG A O 1
ATOM 5166 N N . ARG A 1 657 ? 4.352 -9.053 -34.362 1.00 94.94 657 ARG A N 1
ATOM 5167 C CA . ARG A 1 657 ? 3.325 -9.845 -33.665 1.00 94.94 657 ARG A CA 1
ATOM 5168 C C . ARG A 1 657 ? 2.756 -9.123 -32.445 1.00 94.94 657 ARG A C 1
ATOM 5170 O O . ARG A 1 657 ? 1.661 -9.464 -32.004 1.00 94.94 657 ARG A O 1
ATOM 5177 N N . ALA A 1 658 ? 3.478 -8.158 -31.880 1.00 93.19 658 ALA A N 1
ATOM 5178 C CA . ALA A 1 658 ? 3.003 -7.306 -30.797 1.00 93.19 658 ALA A CA 1
ATOM 5179 C C . ALA A 1 658 ? 2.294 -6.027 -31.274 1.00 93.19 658 ALA A C 1
ATOM 5181 O O . ALA A 1 658 ? 1.597 -5.402 -30.476 1.00 93.19 658 ALA A O 1
ATOM 5182 N N . GLY A 1 659 ? 2.409 -5.682 -32.560 1.00 91.38 659 GLY A N 1
ATOM 5183 C CA . GLY A 1 659 ? 1.856 -4.457 -33.135 1.00 91.38 659 GLY A CA 1
ATOM 5184 C C . GLY A 1 659 ? 2.690 -3.208 -32.836 1.00 91.38 659 GLY A C 1
ATOM 5185 O O . GLY A 1 659 ? 2.127 -2.121 -32.754 1.00 91.38 659 GLY A O 1
ATOM 5186 N N . LEU A 1 660 ? 4.001 -3.363 -32.631 1.00 90.12 660 LEU A N 1
ATOM 5187 C CA . LEU A 1 660 ? 4.943 -2.247 -32.535 1.00 90.12 660 LEU A CA 1
ATOM 5188 C C . LEU A 1 660 ? 5.272 -1.727 -33.940 1.00 90.12 660 LEU A C 1
ATOM 5190 O O . LEU A 1 660 ? 5.466 -2.516 -34.864 1.00 90.12 660 LEU A O 1
ATOM 5194 N N . THR A 1 661 ? 5.342 -0.407 -34.100 1.00 86.25 661 THR A N 1
ATOM 5195 C CA . THR A 1 661 ? 5.723 0.250 -35.363 1.00 86.25 661 THR A CA 1
ATOM 5196 C C . THR A 1 661 ? 7.215 0.546 -35.420 1.00 86.25 661 THR A C 1
ATOM 5198 O O . THR A 1 661 ? 7.824 0.390 -36.472 1.00 86.25 661 THR A O 1
ATOM 5201 N N . GLU A 1 662 ? 7.829 0.868 -34.284 1.00 86.81 662 GLU A N 1
ATOM 5202 C CA . GLU A 1 662 ? 9.271 1.050 -34.131 1.00 86.81 662 GLU A CA 1
ATOM 5203 C C . GLU A 1 662 ? 9.844 0.012 -33.165 1.00 86.81 662 GLU A C 1
ATOM 5205 O O . GLU A 1 662 ? 9.202 -0.399 -32.196 1.00 86.81 662 GLU A O 1
ATOM 5210 N N . ILE A 1 663 ? 11.072 -0.429 -33.431 1.00 85.94 663 ILE A N 1
ATOM 5211 C CA . ILE A 1 663 ? 11.738 -1.462 -32.647 1.00 85.94 663 ILE A CA 1
ATOM 5212 C C . ILE A 1 663 ? 12.807 -0.825 -31.763 1.00 85.94 663 ILE A C 1
ATOM 5214 O O . ILE A 1 663 ? 13.933 -0.546 -32.191 1.00 85.94 663 ILE A O 1
ATOM 5218 N N . VAL A 1 664 ? 12.450 -0.677 -30.492 1.00 90.31 664 VAL A N 1
ATOM 5219 C CA . VAL A 1 664 ? 13.365 -0.389 -29.387 1.00 90.31 664 VAL A CA 1
ATOM 5220 C C . VAL A 1 664 ? 13.471 -1.629 -28.512 1.00 90.31 664 VAL A C 1
ATOM 5222 O O . VAL A 1 664 ? 12.455 -2.240 -28.172 1.00 90.31 664 VAL A O 1
ATOM 5225 N N . ALA A 1 665 ? 14.695 -2.004 -28.142 1.00 93.12 665 ALA A N 1
ATOM 5226 C CA . ALA A 1 665 ? 14.936 -3.187 -27.337 1.00 93.12 665 ALA A CA 1
ATOM 5227 C C . ALA A 1 665 ? 15.962 -2.988 -26.213 1.00 93.12 665 ALA A C 1
ATOM 5229 O O . ALA A 1 665 ? 17.016 -2.381 -26.401 1.00 93.12 665 ALA A O 1
ATOM 5230 N N . LEU A 1 666 ? 15.661 -3.569 -25.053 1.00 95.00 666 LEU A N 1
ATOM 5231 C CA . LEU A 1 666 ? 16.562 -3.762 -23.924 1.00 95.00 666 LEU A CA 1
ATOM 5232 C C . LEU A 1 666 ? 17.002 -5.227 -23.890 1.00 95.00 666 LEU A C 1
ATOM 5234 O O . LEU A 1 666 ? 16.172 -6.120 -23.750 1.00 95.00 666 LEU A O 1
ATOM 5238 N N . VAL A 1 667 ? 18.303 -5.484 -23.989 1.00 96.25 667 VAL A N 1
ATOM 5239 C CA . VAL A 1 667 ? 18.872 -6.839 -24.023 1.00 96.25 667 VAL A CA 1
ATOM 5240 C C . VAL A 1 667 ? 19.637 -7.123 -22.734 1.00 96.25 667 VAL A C 1
ATOM 5242 O O . VAL A 1 667 ? 20.551 -6.377 -22.377 1.00 96.25 667 VAL A O 1
ATOM 5245 N N . TYR A 1 668 ? 19.284 -8.219 -22.066 1.00 96.69 668 TYR A N 1
ATOM 5246 C CA . TYR A 1 668 ? 19.987 -8.764 -20.910 1.00 96.69 668 TYR A CA 1
ATOM 5247 C C . TYR A 1 668 ? 20.438 -10.211 -21.164 1.00 96.69 668 TYR A C 1
ATOM 5249 O O . TYR A 1 668 ? 19.648 -11.005 -21.675 1.00 96.69 668 TYR A O 1
ATOM 5257 N N . PRO A 1 669 ? 21.663 -10.588 -20.763 1.00 94.62 669 PRO A N 1
ATOM 5258 C CA . PRO A 1 669 ? 22.721 -9.697 -20.289 1.00 94.62 669 PRO A CA 1
ATOM 5259 C C . PRO A 1 669 ? 23.198 -8.784 -21.427 1.00 94.62 669 PRO A C 1
ATOM 5261 O O . PRO A 1 669 ? 23.174 -9.182 -22.591 1.00 94.62 669 PRO A O 1
ATOM 5264 N N . GLY A 1 670 ? 23.656 -7.568 -21.112 1.00 89.44 670 GLY A N 1
ATOM 5265 C CA . GLY A 1 670 ? 24.104 -6.618 -22.143 1.00 89.44 670 GLY A CA 1
ATOM 5266 C C . GLY A 1 670 ? 25.201 -7.166 -23.073 1.00 89.44 670 GLY A C 1
ATOM 5267 O O . GLY A 1 670 ? 25.233 -6.831 -24.255 1.00 89.44 670 GLY A O 1
ATOM 5268 N N . THR A 1 671 ? 26.031 -8.091 -22.580 1.00 89.94 671 THR A N 1
ATOM 5269 C CA . THR A 1 671 ? 27.085 -8.776 -23.352 1.00 89.94 671 THR A CA 1
ATOM 5270 C C . THR A 1 671 ? 26.554 -9.662 -24.482 1.00 89.94 671 THR A C 1
ATOM 5272 O O . THR A 1 671 ? 27.306 -10.006 -25.392 1.00 89.94 671 THR A O 1
ATOM 5275 N N . ALA A 1 672 ? 25.270 -10.035 -24.466 1.00 90.94 672 ALA A N 1
ATOM 5276 C CA . ALA A 1 672 ? 24.666 -10.830 -25.532 1.00 90.94 672 ALA A CA 1
ATOM 5277 C C . ALA A 1 672 ? 24.619 -10.074 -26.872 1.00 90.94 672 ALA A C 1
ATOM 5279 O O . ALA A 1 672 ? 24.726 -10.696 -27.923 1.00 90.94 672 ALA A O 1
ATOM 5280 N N . VAL A 1 673 ? 24.520 -8.740 -26.839 1.00 89.50 673 VAL A N 1
ATOM 5281 C CA . VAL A 1 673 ? 24.521 -7.897 -28.047 1.00 89.50 673 VAL A CA 1
ATOM 5282 C C . VAL A 1 673 ? 25.882 -7.944 -28.736 1.00 89.50 673 VAL A C 1
ATOM 5284 O O . VAL A 1 673 ? 25.963 -8.210 -29.931 1.00 89.50 673 VAL A O 1
ATOM 5287 N N . GLU A 1 674 ? 26.958 -7.770 -27.970 1.00 86.94 674 GLU A N 1
ATOM 5288 C CA . GLU A 1 674 ? 28.328 -7.829 -28.490 1.00 86.94 674 GLU A CA 1
ATOM 5289 C C . GLU A 1 674 ? 28.651 -9.219 -29.055 1.00 86.94 674 GLU A C 1
ATOM 5291 O O . GLU A 1 674 ? 29.223 -9.332 -30.137 1.00 86.94 674 GLU A O 1
ATOM 5296 N N . ARG A 1 675 ? 28.219 -10.290 -28.370 1.00 89.19 675 ARG A N 1
ATOM 5297 C CA . ARG A 1 675 ? 28.391 -11.679 -28.837 1.00 89.19 675 ARG A CA 1
ATOM 5298 C C . ARG A 1 675 ? 27.644 -11.978 -30.135 1.00 89.19 675 ARG A C 1
ATOM 5300 O O . ARG A 1 675 ? 28.136 -12.773 -30.927 1.00 89.19 675 ARG A O 1
ATOM 5307 N N . ALA A 1 676 ? 26.499 -11.336 -30.357 1.00 88.06 676 ALA A N 1
ATOM 5308 C CA . ALA A 1 676 ? 25.750 -11.442 -31.605 1.00 88.06 676 ALA A CA 1
ATOM 5309 C C . ALA A 1 676 ? 26.377 -10.624 -32.755 1.00 88.06 676 ALA A C 1
ATOM 5311 O O . ALA A 1 676 ? 25.892 -10.693 -33.879 1.00 88.06 676 ALA A O 1
ATOM 5312 N N . GLY A 1 677 ? 27.446 -9.855 -32.504 1.00 84.38 677 GLY A N 1
ATOM 5313 C CA . GLY A 1 677 ? 28.091 -9.002 -33.509 1.00 84.38 677 GLY A CA 1
ATOM 5314 C C . GLY A 1 677 ? 27.388 -7.658 -33.728 1.00 84.38 677 GLY A C 1
ATOM 5315 O O . GLY A 1 677 ? 27.629 -6.988 -34.730 1.00 84.38 677 GLY A O 1
ATOM 5316 N N . LEU A 1 678 ? 26.521 -7.249 -32.799 1.00 83.88 678 LEU A N 1
ATOM 5317 C CA . LEU A 1 678 ? 25.789 -5.989 -32.855 1.00 83.88 678 LEU A CA 1
ATOM 5318 C C . LEU A 1 678 ? 26.525 -4.869 -32.119 1.00 83.88 678 LEU A C 1
ATOM 5320 O O . LEU A 1 678 ? 27.070 -5.062 -31.033 1.00 83.88 678 LEU A O 1
ATOM 5324 N N . ALA A 1 679 ? 26.464 -3.657 -32.672 1.00 78.88 679 ALA A N 1
ATOM 5325 C CA . ALA A 1 679 ? 26.916 -2.465 -31.967 1.00 78.88 679 ALA A CA 1
ATOM 5326 C C . ALA A 1 679 ? 25.920 -2.116 -30.850 1.00 78.88 679 ALA A C 1
ATOM 5328 O O . ALA A 1 679 ? 24.771 -1.750 -31.116 1.00 78.88 679 ALA A O 1
ATOM 5329 N N . ALA A 1 680 ? 26.356 -2.218 -29.595 1.00 68.75 680 ALA A N 1
ATOM 5330 C CA . ALA A 1 680 ? 25.567 -1.748 -28.465 1.00 68.75 680 ALA A CA 1
ATOM 5331 C C . ALA A 1 680 ? 25.439 -0.217 -28.526 1.00 68.75 680 ALA A C 1
ATOM 5333 O O . ALA A 1 680 ? 26.438 0.491 -28.637 1.00 68.75 680 ALA A O 1
ATOM 5334 N N . GLY A 1 681 ? 24.209 0.301 -28.453 1.00 72.25 681 GLY A N 1
ATOM 5335 C CA . GLY A 1 681 ? 23.966 1.741 -28.457 1.00 72.25 681 GLY A CA 1
ATOM 5336 C C . GLY A 1 681 ? 24.320 2.371 -27.110 1.00 72.25 681 GLY A C 1
ATOM 5337 O O . GLY A 1 681 ? 25.385 2.949 -26.921 1.00 72.25 681 GLY A O 1
ATOM 5338 N N . LYS A 1 682 ? 23.396 2.282 -26.149 1.00 84.56 682 LYS A N 1
ATOM 5339 C CA . LYS A 1 682 ? 23.556 2.829 -24.789 1.00 84.56 682 LYS A CA 1
ATOM 5340 C C . LYS A 1 682 ? 23.455 1.704 -23.760 1.00 84.56 682 LYS A C 1
ATOM 5342 O O . LYS A 1 682 ? 22.714 0.751 -23.964 1.00 84.56 682 LYS A O 1
ATOM 5347 N N . GLY A 1 683 ? 24.154 1.832 -22.636 1.00 90.25 683 GLY A N 1
ATOM 5348 C CA . GLY A 1 683 ? 23.964 0.954 -21.478 1.00 90.25 683 GLY A CA 1
ATOM 5349 C C . GLY A 1 683 ? 22.939 1.534 -20.504 1.00 90.25 683 GLY A C 1
ATOM 5350 O O . GLY A 1 683 ? 22.998 2.726 -20.190 1.00 90.25 683 GLY A O 1
ATOM 5351 N N . TYR A 1 684 ? 22.031 0.701 -20.004 1.00 93.62 684 TYR A N 1
ATOM 5352 C CA . TYR A 1 684 ? 21.116 1.042 -18.915 1.00 93.62 684 TYR A CA 1
ATOM 5353 C C . TYR A 1 684 ? 21.286 0.063 -17.763 1.00 93.62 684 TYR A C 1
ATOM 5355 O O . TYR A 1 684 ? 21.419 -1.136 -17.963 1.00 93.62 684 TYR A O 1
ATOM 5363 N N . HIS A 1 685 ? 21.258 0.579 -16.545 1.00 96.56 685 HIS A N 1
ATOM 5364 C CA . HIS A 1 685 ? 21.128 -0.218 -15.339 1.00 96.56 685 HIS A CA 1
ATOM 5365 C C . HIS A 1 685 ? 19.656 -0.251 -14.940 1.00 96.56 685 HIS A C 1
ATOM 5367 O O . HIS A 1 685 ? 19.035 0.802 -14.762 1.00 96.56 685 HIS A O 1
ATOM 5373 N N . LEU A 1 686 ? 19.113 -1.461 -14.820 1.00 97.62 686 LEU A N 1
ATOM 5374 C CA . LEU A 1 686 ? 17.832 -1.737 -14.187 1.00 97.62 686 LEU A CA 1
ATOM 5375 C C . LEU A 1 686 ? 18.087 -1.939 -12.696 1.00 97.62 686 LEU A C 1
ATOM 5377 O O . LEU A 1 686 ? 18.615 -2.968 -12.285 1.00 97.62 686 LEU A O 1
ATOM 5381 N N . TRP A 1 687 ? 17.740 -0.938 -11.899 1.00 98.25 687 TRP A N 1
ATOM 5382 C CA . TRP A 1 687 ? 17.784 -1.024 -10.447 1.00 98.25 687 TRP A CA 1
ATOM 5383 C C . TRP A 1 687 ? 16.426 -1.441 -9.914 1.00 98.25 687 TRP A C 1
ATOM 5385 O O . TRP A 1 687 ? 15.406 -0.859 -10.293 1.00 98.25 687 TRP A O 1
ATOM 5395 N N . ILE A 1 688 ? 16.425 -2.438 -9.038 1.00 98.38 688 ILE A N 1
ATOM 5396 C CA . ILE A 1 688 ? 15.222 -2.948 -8.393 1.00 98.38 688 ILE A CA 1
ATOM 5397 C C . ILE A 1 688 ? 15.508 -3.117 -6.915 1.00 98.38 688 ILE A C 1
ATOM 5399 O O . ILE A 1 688 ? 16.532 -3.680 -6.535 1.00 98.38 688 ILE A O 1
ATOM 5403 N N . VAL A 1 689 ? 14.580 -2.667 -6.081 1.00 97.50 689 VAL A N 1
ATOM 5404 C CA . VAL A 1 689 ? 14.660 -2.855 -4.636 1.00 97.50 689 VAL A CA 1
ATOM 5405 C C . VAL A 1 689 ? 13.377 -3.474 -4.104 1.00 97.50 689 VAL A C 1
ATOM 5407 O O . VAL A 1 689 ? 12.283 -3.098 -4.530 1.00 97.50 689 VAL A O 1
ATOM 5410 N N . ARG A 1 690 ? 13.515 -4.401 -3.156 1.00 96.44 690 ARG A N 1
ATOM 5411 C CA . ARG A 1 690 ? 12.410 -4.946 -2.366 1.00 96.44 690 ARG A CA 1
ATOM 5412 C C . ARG A 1 690 ? 12.105 -3.981 -1.221 1.00 96.44 690 ARG A C 1
ATOM 5414 O O . ARG A 1 690 ? 12.965 -3.694 -0.387 1.00 96.44 690 ARG A O 1
ATOM 5421 N N . THR A 1 691 ? 10.910 -3.399 -1.219 1.00 94.12 691 THR A N 1
ATOM 5422 C CA . THR A 1 691 ? 10.611 -2.214 -0.395 1.00 94.12 691 THR A CA 1
ATOM 5423 C C . THR A 1 691 ? 10.634 -2.500 1.098 1.00 94.12 691 THR A C 1
ATOM 5425 O O . THR A 1 691 ? 11.193 -1.709 1.855 1.00 94.12 691 THR A O 1
ATOM 5428 N N . TYR A 1 692 ? 10.060 -3.622 1.531 1.00 90.44 692 TYR A N 1
ATOM 5429 C CA . TYR A 1 692 ? 9.875 -3.924 2.950 1.00 90.44 692 TYR A CA 1
ATOM 5430 C C . TYR A 1 692 ? 11.206 -4.083 3.703 1.00 90.44 692 TYR A C 1
ATOM 5432 O O . TYR A 1 692 ? 11.350 -3.602 4.827 1.00 90.44 692 TYR A O 1
ATOM 5440 N N . GLU A 1 693 ? 12.194 -4.722 3.083 1.00 91.38 693 GLU A N 1
ATOM 5441 C CA . GLU A 1 693 ? 13.524 -4.964 3.641 1.00 91.38 693 GLU A CA 1
ATOM 5442 C C . GLU A 1 693 ? 14.431 -3.737 3.514 1.00 91.38 693 GLU A C 1
ATOM 5444 O O . GLU A 1 693 ? 15.244 -3.472 4.402 1.00 91.38 693 GLU A O 1
ATOM 5449 N N . ALA A 1 694 ? 14.298 -2.986 2.420 1.00 91.62 694 ALA A N 1
ATOM 5450 C CA . ALA A 1 694 ? 15.252 -1.944 2.066 1.00 91.62 694 ALA A CA 1
ATOM 5451 C C . ALA A 1 694 ? 14.848 -0.525 2.477 1.00 91.62 694 ALA A C 1
ATOM 5453 O O . ALA A 1 694 ? 15.715 0.346 2.478 1.00 91.62 694 ALA A O 1
ATOM 5454 N N . GLU A 1 695 ? 13.582 -0.255 2.816 1.00 90.19 695 GLU A N 1
ATOM 5455 C CA . GLU A 1 695 ? 13.104 1.118 3.048 1.00 90.19 695 GLU A CA 1
ATOM 5456 C C . GLU A 1 695 ? 13.903 1.846 4.139 1.00 90.19 695 GLU A C 1
ATOM 5458 O O . GLU A 1 695 ? 14.476 2.907 3.880 1.00 90.19 695 GLU A O 1
ATOM 5463 N N . GLN A 1 696 ? 14.022 1.250 5.330 1.00 91.44 696 GLN A N 1
ATOM 5464 C CA . GLN A 1 696 ? 14.769 1.839 6.447 1.00 91.44 696 GLN A CA 1
ATOM 5465 C C . GLN A 1 696 ? 16.264 2.039 6.110 1.00 91.44 696 GLN A C 1
ATOM 5467 O O . GLN A 1 696 ? 16.770 3.152 6.308 1.00 91.44 696 GLN A O 1
ATOM 5472 N N . PRO A 1 697 ? 17.000 1.028 5.589 1.00 93.25 697 PRO A N 1
ATOM 5473 C CA . PRO A 1 697 ? 18.361 1.226 5.088 1.00 93.25 697 PRO A CA 1
ATOM 5474 C C . PRO A 1 697 ? 18.479 2.334 4.034 1.00 93.25 697 PRO A C 1
ATOM 5476 O O . PRO A 1 697 ? 19.353 3.193 4.158 1.00 93.25 697 PRO A O 1
ATOM 5479 N N . PHE A 1 698 ? 17.585 2.370 3.042 1.00 92.06 698 PHE A N 1
ATOM 5480 C CA . PHE A 1 698 ? 17.624 3.343 1.948 1.00 92.06 698 PHE A CA 1
ATOM 5481 C C . PHE A 1 698 ? 17.397 4.770 2.444 1.00 92.06 698 PHE A C 1
ATOM 5483 O O . PHE A 1 698 ? 18.100 5.703 2.052 1.00 92.06 698 PHE A O 1
ATOM 5490 N N . GLN A 1 699 ? 16.475 4.960 3.385 1.00 90.00 699 GLN A N 1
ATOM 5491 C CA . GLN A 1 699 ? 16.241 6.270 3.976 1.00 90.00 699 GLN A CA 1
ATOM 5492 C C . GLN A 1 699 ? 17.450 6.757 4.790 1.00 90.00 699 GLN A C 1
ATOM 5494 O O . GLN A 1 699 ? 17.808 7.938 4.731 1.00 90.00 699 GLN A O 1
ATOM 5499 N N . LYS A 1 700 ? 18.122 5.866 5.534 1.00 90.38 700 LYS A N 1
ATOM 5500 C CA . LYS A 1 700 ? 19.377 6.197 6.235 1.00 90.38 700 LYS A CA 1
ATOM 5501 C C . LYS A 1 700 ? 20.495 6.531 5.246 1.00 90.38 700 LYS A C 1
ATOM 5503 O O . LYS A 1 700 ? 21.217 7.507 5.460 1.00 90.38 700 LYS A O 1
ATOM 5508 N N . TYR A 1 701 ? 20.599 5.767 4.161 1.00 91.19 701 TYR A N 1
ATOM 5509 C CA . TYR A 1 701 ? 21.544 5.993 3.072 1.00 91.19 701 TYR A CA 1
ATOM 5510 C C . TYR A 1 701 ? 21.394 7.392 2.466 1.00 91.19 701 TYR A C 1
ATOM 5512 O O . TYR A 1 701 ? 22.343 8.182 2.457 1.00 91.19 701 TYR A O 1
ATOM 5520 N N . LEU A 1 702 ? 20.174 7.760 2.070 1.00 87.25 702 LEU A N 1
ATOM 5521 C CA . LEU A 1 702 ? 19.877 9.082 1.522 1.00 87.25 702 LEU A CA 1
ATOM 5522 C C . LEU A 1 702 ? 20.144 10.208 2.522 1.00 87.25 702 LEU A C 1
ATOM 5524 O O . LEU A 1 702 ? 20.717 11.233 2.152 1.00 87.25 702 LEU A O 1
ATOM 5528 N N . LYS A 1 703 ? 19.802 10.021 3.805 1.00 84.62 703 LYS A N 1
ATOM 5529 C CA . LYS A 1 703 ? 20.122 11.007 4.849 1.00 84.62 703 LYS A CA 1
ATOM 5530 C C . LYS A 1 703 ? 21.626 11.261 4.938 1.00 84.62 703 LYS A C 1
ATOM 5532 O O . LYS A 1 703 ? 22.024 12.422 5.029 1.00 84.62 703 LYS A O 1
ATOM 5537 N N . ARG A 1 704 ? 22.470 10.225 4.853 1.00 86.75 704 ARG A N 1
ATOM 5538 C CA . ARG A 1 704 ? 23.934 10.401 4.814 1.00 86.75 704 ARG A CA 1
ATOM 5539 C C . ARG A 1 704 ? 24.386 11.141 3.558 1.00 86.75 704 ARG A C 1
ATOM 5541 O O . ARG A 1 704 ? 25.184 12.067 3.671 1.00 86.75 704 ARG A O 1
ATOM 5548 N N . LEU A 1 705 ? 23.818 10.819 2.394 1.00 77.44 705 LEU A N 1
ATOM 5549 C CA . LEU A 1 705 ? 24.106 11.538 1.147 1.00 77.44 705 LEU A CA 1
ATOM 5550 C C . LEU A 1 705 ? 23.733 13.026 1.213 1.00 77.44 705 LEU A C 1
ATOM 5552 O O . LEU A 1 705 ? 24.446 13.853 0.656 1.00 77.44 705 LEU A O 1
ATOM 5556 N N . THR A 1 706 ? 22.650 13.377 1.912 1.00 66.31 706 THR A N 1
ATOM 5557 C CA . THR A 1 706 ? 22.194 14.773 2.067 1.00 66.31 706 THR A CA 1
ATOM 5558 C C . THR A 1 706 ? 22.966 15.578 3.122 1.00 66.31 706 THR A C 1
ATOM 5560 O O . THR A 1 706 ? 22.878 16.806 3.131 1.00 66.31 706 THR A O 1
ATOM 5563 N N . ARG A 1 707 ? 23.705 14.898 4.015 1.00 63.97 707 ARG A N 1
ATOM 5564 C CA . ARG A 1 707 ? 24.537 15.498 5.074 1.00 63.97 707 ARG A CA 1
ATOM 5565 C C . ARG A 1 707 ? 25.997 15.705 4.668 1.00 63.97 707 ARG A C 1
ATOM 5567 O O . ARG A 1 707 ? 26.709 16.389 5.394 1.00 63.97 707 ARG A O 1
ATOM 5574 N N . MET A 1 708 ? 26.449 15.124 3.555 1.00 37.31 708 MET A N 1
ATOM 5575 C CA . MET A 1 708 ? 27.795 15.390 3.049 1.00 37.31 708 MET A CA 1
ATOM 5576 C C . MET A 1 708 ? 27.887 16.851 2.559 1.00 37.31 708 MET A C 1
ATOM 5578 O O . MET A 1 708 ? 26.971 17.278 1.848 1.00 37.31 708 MET A O 1
ATOM 5582 N N . PRO A 1 709 ? 28.918 17.605 2.992 1.00 34.81 709 PRO A N 1
ATOM 5583 C CA . PRO A 1 709 ? 29.083 19.028 2.694 1.00 34.81 709 PRO A CA 1
ATOM 5584 C C . PRO A 1 709 ? 29.180 19.331 1.196 1.00 34.81 709 PRO A C 1
ATOM 5586 O O . PRO A 1 709 ? 29.705 18.476 0.442 1.00 34.81 709 PRO A O 1
#

Sequence (709 aa):
MTHGGSELKAGREGAPPPDERELAVTAEEKRLLLSPPPPPRPQPDRNTPPPRIGRELLINRIHLAHFRDQPLAIEFTHRRFGSIVRVAVRPLPVVGGVLECLWVDGPAAAGVLSSHALTALIVPRGERHLRAEVRVLAADGRGLRLELPDSALEINERRIDRLPACDVAARVLQNSGSFAGRLIDFNALSFRVALVAASPQTFAWIDPEQPVHAVLFRGEQTFFAGECRITRLEREAEGGTCVLEPAHRHSRRFRRDEVRSQRLVLVPSPNLVFLHPFTGKRVELKVTDLSGSGFAVEEELSRAVLLPGLMLPEAQLDFAGSFQIALSAQVVFQRLPAGGGGEAGLVRCGLALLDMPPGDHVRLLALLNQSRDRNAYLCKEVDLEALWDFFFETGFIYPDKYALIEKHKQEIRETCAKLYTRSPEIARTFLYQKGGVILGHLAMIRFWPSAWLIHHHAARKSALNRAGLNVLDQLCRFIHDGLRFRSLHMEHLVCYYRPQNRFPQRVFGGFAEETGDRRVCSVDPFAYLTLGETPAAEGALPAGWVLAAAEDPDLLEMNRFYAHASGGLMAEAFDLTPGSRRDEELAELFRRLGLRRERRRFALRFRGRLKALIVAHLSDIGLNFSELTHCLTILVTDPEGIDDMVLRTALQAAARRAGLTEIVALVYPGTAVERAGLAAGKGYHLWIVRTYEAEQPFQKYLKRLTRMP

Foldseek 3Di:
DDDDDDDDDDDDPDDDDPDPPDDDDDPVNVVVVPDDDDDDDDDPDPDDFFDKDFLVVVLVLLVVCLVVQHWWWWWWAFPPPRDIDIFTWRWDRQDPQKIWTFGPDQPVVVVRVVGIDGAFIWGDDPQWTWTWGWDWPDQDSGTTITRTDRITGTDHPDPADKAAFDQKKKWKADPNDIWTWGWGIDFQFKTKTWTFADPPGDLVPDDQQDWIWMWIAHDVGTFATAIWHWPDWADDPGTTMTITGGPDQAADPDDDFPDDFDKDQDVVFWWKWAQQNTHSDIDIFTWRIDGLFWTKTKDQRRHGHAHARGKGQWMWTGDVVPDIWIFIKGFRHKDWAPDDDPDRTIIMTIITTQAGALVSSQVVLQVVVCVVPVQKGKLDDDDLVLVVVQCVLQCVCPDVLCVVCVVPVVLLSVVCNLQSHPCSQFKMKIFGHDPNHTFWIKMWGCQALQEIETADTTGDCVVPVCRSLVSVLSVLSSLVSPVSHVSNSHQKYKYKDFCVPPPCCCQQVVLLVVVVDQAFKFKAKWFKDWPWFQDPDQDDAPPQKDKDFDAQVLLVLLVVLCCVPTVHCCCVNRVSHHPDPSQVVVQVSQVVSVWGWHKTWMFIDGNNHGQKIKIATCTRPNPHSVCPRGAIEMEGSHLPPQAPVNVSSNQSNVCVVVVHGTHMYIYPPNVSCVVNVHDGDGMMIIMMGRSPVCSSVSSVSSVVVVPDD

pLDDT: mean 85.82, std 16.64, range [24.31, 98.56]

Secondary structure (DSSP, 8-state):
--------------PPPP-TTSS---HHHHHHTSPPPPPPPPPPPS-PPPPEEEHHHHHHHHHHHHHTTPPEEEEEEETTT--EEEEEEEEPPPBTTEEEEEESSHHHHHHHHHHEEEEEEEEEETTEEEEE--EEEEE-SSEEEEEPPSEEEEE-S-SSPPEEP-S-EEEEEETTEEEEEEEEEE-SS-EEEEEE--TT--GGG--TTS-EEEEEEETTEEEEEEEEEEEEEEEETTEEEEEEEES-SB--SS---SSPPPPB--SSPPEEEEE-TTT--EEEEEEEEEETTEEEEEEEGGG----TT-EEEEEEEEETTTEEEEEEEEEEEEEPPPS-SSS-PEEEEEEEEEE--HHHHHHHHHHHHHHH-TTEEES----HHHHHHHHHHTTSS-HHHHHHHGGGHHHHHHHHHHHHHH-TTTEEEEEEEETTEEEEEEEEEEEETTEEEEEEEEE-TTT-TTHHHHHHHHHHHHHHTTTT-GGGT-SEEEEEE-TT-HHHIIIIIHHHHHH--TTTEEEEEEEEEEEEEPPSSPPPPPTTEEEEE--HHHHHHHHHHHHHHT-SSHHHHTT-STT--HHHHHHHHHHHTT--EEEEEEEEEETTEEEEEEEEEEE-TTSSTTSTTSEEEEEES--TT--HHHHHHHHHHHHHHHT-SEEEEEEESTHHHHHTT----EEEEEEEEEHHHHHHHHHHHHHHHHH--

Radius of gyration: 35.72 Å; chains: 1; bounding box: 99×83×101 Å